Protein AF-A0A072P9X8-F1 (afdb_monomer)

Sequence (401 aa):
MFALAKPSIWTAGSTENLRQLSAQLHVLCGMDLESAWPSPDEMACPHILEEQGVNPNLFPLRFVHPYARSRVYDLRRYTDGNMWGPFMNDGSQQTDWEKVQAIMIVLAFNLRIYTERSLRPRPRGLQTSSVSPAGSSSSTTSQPSTSSSASTSSSSAASTPAPRASSSKHSAQLWDEPFQGIAKDSFVSQSLSDVGGLIPVTLAPALHPELDALDPYGVTGTWTRIVCFLDYNDLYTFNFETEDIPLTQERDPITTREAFRLIRLQLRVTAIEEPGEDDGKDFPVVHFQGTSKSTFMAWDPNANSRIRGTVRQTRGGAIRWTTFSIFHGEERWRSEGVQIGGLRSGRGVLGNWFDKDYDIHGPAGPTAFWKISDDIVEEKPQTFTAAHWNHDLVHIIISSQ

Mean predicted aligned error: 12.53 Å

pLDDT: mean 76.55, std 25.53, range [23.0, 98.88]

Nearest PDB structures (foldseek):
  3f08-assembly1_A  TM=2.784E-01  e=7.439E+00  [Bacillus thuringiensis] serovar konkukian

Structure (mmCIF, N/CA/C/O backbone):
data_AF-A0A072P9X8-F1
#
_entry.id   AF-A0A072P9X8-F1
#
loop_
_atom_site.group_PDB
_atom_site.id
_atom_site.type_symbol
_atom_site.label_atom_id
_atom_site.label_alt_id
_atom_site.label_comp_id
_atom_site.label_asym_id
_atom_site.label_entity_id
_atom_site.label_seq_id
_atom_site.pdbx_PDB_ins_code
_atom_site.Cartn_x
_atom_site.Cartn_y
_atom_site.Cartn_z
_atom_site.occupancy
_atom_site.B_iso_or_equiv
_atom_site.auth_seq_id
_atom_site.auth_comp_id
_atom_site.auth_asym_id
_atom_site.auth_atom_id
_atom_site.pdbx_PDB_model_num
ATOM 1 N N . MET A 1 1 ? 14.751 -1.978 -10.563 1.00 86.00 1 MET A N 1
ATOM 2 C CA . MET A 1 1 ? 14.347 -0.639 -11.070 1.00 86.00 1 MET A CA 1
ATOM 3 C C . MET A 1 1 ? 15.511 0.343 -11.170 1.00 86.00 1 MET A C 1
ATOM 5 O O . MET A 1 1 ? 15.745 0.839 -12.259 1.00 86.00 1 MET A O 1
ATOM 9 N N . PHE A 1 2 ? 16.279 0.597 -10.103 1.00 86.44 2 PHE A N 1
ATOM 10 C CA . PHE A 1 2 ? 17.424 1.528 -10.141 1.00 86.44 2 PHE A CA 1
ATOM 11 C C . PHE A 1 2 ? 18.421 1.199 -11.263 1.00 86.44 2 PHE A C 1
ATOM 13 O O . PHE A 1 2 ? 18.673 2.028 -12.131 1.00 86.44 2 PHE A O 1
ATOM 20 N N . ALA A 1 3 ? 18.889 -0.047 -11.338 1.00 87.50 3 ALA A N 1
ATOM 21 C CA . ALA A 1 3 ? 19.789 -0.472 -12.411 1.00 87.50 3 ALA A CA 1
ATOM 22 C C . ALA A 1 3 ? 19.198 -0.342 -13.830 1.00 87.50 3 ALA A C 1
ATOM 24 O O . ALA A 1 3 ? 19.957 -0.219 -14.781 1.00 87.50 3 ALA A O 1
ATOM 25 N N . LEU A 1 4 ? 17.867 -0.332 -13.989 1.00 87.19 4 LEU A N 1
ATOM 26 C CA . LEU A 1 4 ? 17.231 -0.061 -15.287 1.00 87.19 4 LEU A CA 1
ATOM 27 C C . LEU A 1 4 ? 17.289 1.434 -15.621 1.00 87.19 4 LEU A C 1
ATOM 29 O O . LEU A 1 4 ? 17.565 1.805 -16.754 1.00 87.19 4 LEU A O 1
ATOM 33 N N . ALA A 1 5 ? 17.089 2.292 -14.618 1.00 86.31 5 ALA A N 1
ATOM 34 C CA . ALA A 1 5 ? 17.110 3.738 -14.787 1.00 86.31 5 ALA A CA 1
ATOM 35 C C . ALA A 1 5 ? 18.507 4.291 -15.113 1.00 86.31 5 ALA A C 1
ATOM 37 O O . ALA A 1 5 ? 18.634 5.181 -15.957 1.00 86.31 5 ALA A O 1
ATOM 38 N N . LYS A 1 6 ? 19.555 3.790 -14.442 1.00 87.00 6 LYS A N 1
ATOM 39 C CA . LYS A 1 6 ? 20.957 4.202 -14.650 1.00 87.00 6 LYS A CA 1
ATOM 40 C C . LYS A 1 6 ? 21.926 3.019 -14.449 1.00 87.00 6 LYS A C 1
ATOM 42 O O . LYS A 1 6 ? 22.590 2.954 -13.413 1.00 87.00 6 LYS A O 1
ATOM 47 N N . PRO A 1 7 ? 22.067 2.105 -15.427 1.00 86.88 7 PRO A N 1
ATOM 48 C CA . PRO A 1 7 ? 22.882 0.888 -15.287 1.00 86.88 7 PRO A CA 1
ATOM 49 C C . PRO A 1 7 ? 24.381 1.145 -15.087 1.00 86.88 7 PRO A C 1
ATOM 51 O O . PRO A 1 7 ? 25.078 0.319 -14.507 1.00 86.88 7 PRO A O 1
ATOM 54 N N . SER A 1 8 ? 24.894 2.291 -15.545 1.00 86.81 8 SER A N 1
ATOM 55 C CA . SER A 1 8 ? 26.294 2.688 -15.339 1.00 86.81 8 SER A CA 1
ATOM 56 C C . SER A 1 8 ? 26.585 3.224 -13.933 1.00 86.81 8 SER A C 1
ATOM 58 O O . SER A 1 8 ? 27.747 3.444 -13.602 1.00 86.81 8 SER A O 1
ATOM 60 N N . ILE A 1 9 ? 25.551 3.464 -13.121 1.00 85.88 9 ILE A N 1
ATOM 61 C CA . ILE A 1 9 ? 25.652 4.140 -11.818 1.00 85.88 9 ILE A CA 1
ATOM 62 C C . ILE A 1 9 ? 25.154 3.229 -10.701 1.00 85.88 9 ILE A C 1
ATOM 64 O O . ILE A 1 9 ? 25.792 3.129 -9.656 1.00 85.88 9 ILE A O 1
ATOM 68 N N . TRP A 1 10 ? 24.034 2.542 -10.926 1.00 88.50 10 TRP A N 1
ATOM 69 C CA . TRP A 1 10 ? 23.425 1.649 -9.951 1.00 88.50 10 TRP A CA 1
ATOM 70 C C . TRP A 1 10 ? 23.417 0.219 -10.463 1.00 88.50 10 TRP A C 1
ATOM 72 O O . TRP A 1 10 ? 23.010 -0.059 -11.590 1.00 88.50 10 TRP A O 1
ATOM 82 N N . THR A 1 11 ? 23.823 -0.703 -9.601 1.00 90.06 11 THR A N 1
ATOM 83 C CA . THR A 1 11 ? 23.838 -2.133 -9.889 1.00 90.06 11 THR A CA 1
ATOM 84 C C . THR A 1 11 ? 22.637 -2.820 -9.249 1.00 90.06 11 THR A C 1
ATOM 86 O O . THR A 1 11 ? 22.105 -2.383 -8.228 1.00 90.06 11 THR A O 1
ATOM 89 N N . ALA A 1 12 ? 22.169 -3.900 -9.874 1.00 90.25 12 ALA A N 1
ATOM 90 C CA . ALA A 1 12 ? 21.158 -4.768 -9.285 1.00 90.25 12 ALA A CA 1
ATOM 91 C C . ALA A 1 12 ? 21.831 -5.892 -8.488 1.00 90.25 12 ALA A C 1
ATOM 93 O O . ALA A 1 12 ? 22.915 -6.355 -8.848 1.00 90.25 12 ALA A O 1
ATOM 94 N N . GLY A 1 13 ? 21.156 -6.372 -7.441 1.00 90.38 13 GLY A N 1
ATOM 95 C CA . GLY A 1 13 ? 21.538 -7.617 -6.780 1.00 90.38 13 GLY A CA 1
ATOM 96 C C . GLY A 1 13 ? 21.560 -8.778 -7.780 1.00 90.38 13 GLY A C 1
ATOM 97 O O . GLY A 1 13 ? 20.650 -8.916 -8.602 1.00 90.38 13 GLY A O 1
ATOM 98 N N . SER A 1 14 ? 22.596 -9.613 -7.707 1.00 93.25 14 SER A N 1
ATOM 99 C CA . SER A 1 14 ? 22.811 -10.726 -8.645 1.00 93.25 14 SER A CA 1
ATOM 100 C C . SER A 1 14 ? 21.772 -11.843 -8.518 1.00 93.25 14 SER A C 1
ATOM 102 O O . SER A 1 14 ? 21.546 -12.583 -9.471 1.00 93.25 14 SER A O 1
ATOM 104 N N . THR A 1 15 ? 21.116 -11.955 -7.362 1.00 95.75 15 THR A N 1
ATOM 105 C CA . THR A 1 15 ? 20.055 -12.930 -7.085 1.00 95.75 15 THR A CA 1
ATOM 106 C C . THR A 1 15 ? 18.765 -12.225 -6.688 1.00 95.75 15 THR A C 1
ATOM 108 O O . THR A 1 15 ? 18.783 -11.080 -6.234 1.00 95.75 15 THR A O 1
ATOM 111 N N . GLU A 1 16 ? 17.635 -12.916 -6.827 1.00 93.69 16 GLU A N 1
ATOM 112 C CA . GLU A 1 16 ? 16.332 -12.402 -6.394 1.00 93.69 16 GLU A CA 1
ATOM 113 C C . GLU A 1 16 ? 16.309 -12.060 -4.905 1.00 93.69 16 GLU A C 1
ATOM 115 O O . GLU A 1 16 ? 15.916 -10.956 -4.547 1.00 93.69 16 GLU A O 1
ATOM 120 N N . ASN A 1 17 ? 16.852 -12.933 -4.054 1.00 95.81 17 ASN A N 1
ATOM 121 C CA . ASN A 1 17 ? 16.935 -12.687 -2.613 1.00 95.81 17 ASN A CA 1
ATOM 122 C C . ASN A 1 17 ? 17.688 -11.390 -2.283 1.00 95.81 17 ASN A C 1
ATOM 124 O O . ASN A 1 17 ? 17.258 -10.629 -1.420 1.00 95.81 17 ASN A O 1
ATOM 128 N N . LEU A 1 18 ? 18.790 -11.100 -2.988 1.00 96.50 18 LEU A N 1
ATOM 129 C CA . LEU A 1 18 ? 19.528 -9.849 -2.797 1.00 96.50 18 LEU A CA 1
ATOM 130 C C . LEU A 1 18 ? 18.735 -8.631 -3.285 1.00 96.50 18 LEU A C 1
ATOM 132 O O . LEU A 1 18 ? 18.799 -7.576 -2.654 1.00 96.50 18 LEU A O 1
ATOM 136 N N . ARG A 1 19 ? 17.978 -8.761 -4.384 1.00 95.50 19 ARG A N 1
ATOM 137 C CA . ARG A 1 19 ? 17.097 -7.685 -4.867 1.00 95.50 19 ARG A CA 1
ATOM 138 C C . ARG A 1 19 ? 15.960 -7.407 -3.887 1.00 95.50 19 ARG A C 1
ATOM 140 O O . ARG A 1 19 ? 15.752 -6.248 -3.543 1.00 95.50 19 ARG A O 1
ATOM 147 N N . GLN A 1 20 ? 15.299 -8.449 -3.386 1.00 97.00 20 GLN A N 1
ATOM 148 C CA . GLN A 1 20 ? 14.234 -8.350 -2.387 1.00 97.00 20 GLN A CA 1
ATOM 149 C C . GLN A 1 20 ? 14.748 -7.719 -1.083 1.00 97.00 20 GLN A C 1
ATOM 151 O O . GLN A 1 20 ? 14.149 -6.767 -0.589 1.00 97.00 20 GLN A O 1
ATOM 156 N N . LEU A 1 21 ? 15.911 -8.150 -0.577 1.00 96.25 21 LEU A N 1
ATOM 157 C CA . LEU A 1 21 ? 16.525 -7.561 0.620 1.00 96.25 21 LEU A CA 1
ATOM 158 C C . LEU A 1 21 ? 16.915 -6.088 0.411 1.00 96.25 21 LEU A C 1
ATOM 160 O O . LEU A 1 21 ? 16.674 -5.249 1.277 1.00 96.25 21 LEU A O 1
ATOM 164 N N . SER A 1 22 ? 17.489 -5.748 -0.746 1.00 94.31 22 SER A N 1
ATOM 165 C CA . SER A 1 22 ? 17.811 -4.356 -1.085 1.00 94.31 22 SER A CA 1
ATOM 166 C C . SER A 1 22 ? 16.552 -3.487 -1.160 1.00 94.31 22 SER A C 1
ATOM 168 O O . SER A 1 22 ? 16.525 -2.388 -0.605 1.00 94.31 22 SER A O 1
ATOM 170 N N . ALA A 1 23 ? 15.491 -3.977 -1.802 1.00 95.12 23 ALA A N 1
ATOM 171 C CA . ALA A 1 23 ? 14.217 -3.274 -1.886 1.00 95.12 23 ALA A CA 1
ATOM 172 C C . ALA A 1 23 ? 13.575 -3.094 -0.501 1.00 95.12 23 ALA A C 1
ATOM 174 O O . ALA A 1 23 ? 13.104 -2.001 -0.186 1.00 95.12 23 ALA A O 1
ATOM 175 N N . GLN A 1 24 ? 13.641 -4.115 0.358 1.00 95.25 24 GLN A N 1
ATOM 176 C CA . GLN A 1 24 ? 13.180 -4.045 1.743 1.00 95.25 24 GLN A CA 1
ATOM 177 C C . GLN A 1 24 ? 13.912 -2.947 2.520 1.00 95.25 24 GLN A C 1
ATOM 179 O O . GLN A 1 24 ? 13.270 -2.125 3.170 1.00 95.25 24 GLN A O 1
ATOM 184 N N . LEU A 1 25 ? 15.244 -2.888 2.420 1.00 92.25 25 LEU A N 1
ATOM 185 C CA . LEU A 1 25 ? 16.040 -1.845 3.071 1.00 92.25 25 LEU A CA 1
ATOM 186 C C . LEU A 1 25 ? 15.654 -0.444 2.589 1.00 92.25 25 LEU A C 1
ATOM 188 O O . LEU A 1 25 ? 15.537 0.455 3.415 1.00 92.25 25 LEU A O 1
ATOM 192 N N . HIS A 1 26 ? 15.388 -0.256 1.293 1.00 89.06 26 HIS A N 1
ATOM 193 C CA . HIS A 1 26 ? 14.908 1.030 0.780 1.00 89.06 26 HIS A CA 1
ATOM 194 C C . HIS A 1 26 ? 13.531 1.407 1.341 1.00 89.06 26 HIS A C 1
ATOM 196 O O . HIS A 1 26 ? 13.338 2.543 1.762 1.00 89.06 26 HIS A O 1
ATOM 202 N N . VAL A 1 27 ? 12.589 0.461 1.404 1.00 92.44 27 VAL A N 1
ATOM 203 C CA . VAL A 1 27 ? 11.247 0.708 1.964 1.00 92.44 27 VAL A CA 1
ATOM 204 C C . VAL A 1 27 ? 11.319 1.064 3.453 1.00 92.44 27 VAL A C 1
ATOM 206 O O . VAL A 1 27 ? 10.632 1.981 3.917 1.00 92.44 27 VAL A O 1
ATOM 209 N N . LEU A 1 28 ? 12.161 0.358 4.213 1.00 91.38 28 LEU A N 1
ATOM 210 C CA . LEU A 1 28 ? 12.348 0.599 5.644 1.00 91.38 28 LEU A CA 1
ATOM 211 C C . LEU A 1 28 ? 13.113 1.898 5.916 1.00 91.38 28 LEU A C 1
ATOM 213 O O . LEU A 1 28 ? 12.719 2.643 6.807 1.00 91.38 28 LEU A O 1
ATOM 217 N N . CYS A 1 29 ? 14.152 2.203 5.138 1.00 87.12 29 CYS A N 1
ATOM 218 C CA . CYS A 1 29 ? 14.859 3.478 5.228 1.00 87.12 29 CYS A CA 1
ATOM 219 C C . CYS A 1 29 ? 13.893 4.629 4.924 1.00 87.12 29 CYS A C 1
ATOM 221 O O . CYS A 1 29 ? 13.673 5.495 5.754 1.00 87.12 29 CYS A O 1
ATOM 223 N N . GLY A 1 30 ? 13.172 4.578 3.810 1.00 77.88 30 GLY A N 1
ATOM 224 C CA . GLY A 1 30 ? 12.276 5.650 3.388 1.00 77.88 30 GLY A CA 1
ATOM 225 C C . GLY A 1 30 ? 12.811 6.449 2.224 1.00 77.88 30 GLY A C 1
ATOM 226 O O . GLY A 1 30 ? 13.625 5.957 1.449 1.00 77.88 30 GLY A O 1
ATOM 227 N N . MET A 1 31 ? 12.292 7.664 2.072 1.00 67.88 31 MET A N 1
ATOM 228 C CA . MET A 1 31 ? 12.608 8.547 0.955 1.00 67.88 31 MET A CA 1
ATOM 229 C C . MET A 1 31 ? 13.759 9.517 1.226 1.00 67.88 31 MET A C 1
ATOM 231 O O . MET A 1 31 ? 13.888 10.502 0.500 1.00 67.88 31 MET A O 1
ATOM 235 N N . ASP A 1 32 ? 14.640 9.243 2.188 1.00 59.00 32 ASP A N 1
ATOM 236 C CA . ASP A 1 32 ? 15.873 10.029 2.379 1.00 59.00 32 ASP A CA 1
ATOM 237 C C . ASP A 1 32 ? 16.923 9.729 1.289 1.00 59.00 32 ASP A C 1
ATOM 239 O O . ASP A 1 32 ? 18.096 9.459 1.533 1.00 59.00 32 ASP A O 1
ATOM 243 N N . LEU A 1 33 ? 16.466 9.674 0.041 1.00 54.34 33 LEU A N 1
ATOM 244 C CA . LEU A 1 33 ? 17.296 9.571 -1.144 1.00 54.34 33 LEU A CA 1
ATOM 245 C C . LEU A 1 33 ? 17.412 10.924 -1.858 1.00 54.34 33 LEU A C 1
ATOM 247 O O . LEU A 1 33 ? 18.148 11.015 -2.834 1.00 54.34 33 LEU A O 1
ATOM 251 N N . GLU A 1 34 ? 16.711 11.970 -1.402 1.00 57.84 34 GLU A N 1
ATOM 252 C CA . GLU A 1 34 ? 16.720 13.288 -2.042 1.00 57.84 34 GLU A CA 1
ATOM 253 C C . GLU A 1 34 ? 16.789 14.429 -1.024 1.00 57.84 34 GLU A C 1
ATOM 255 O O . GLU A 1 34 ? 15.959 14.538 -0.123 1.00 57.84 34 GLU A O 1
ATOM 260 N N . SER A 1 35 ? 17.703 15.375 -1.254 1.00 51.84 35 SER A N 1
ATOM 261 C CA . SER A 1 35 ? 17.588 16.713 -0.659 1.00 51.84 35 SER A CA 1
ATOM 262 C C . SER A 1 35 ? 16.343 17.446 -1.200 1.00 51.84 35 SER A C 1
ATOM 264 O O . SER A 1 35 ? 15.670 16.977 -2.121 1.00 51.84 35 SER A O 1
ATOM 266 N N . ALA A 1 36 ? 15.969 18.582 -0.601 1.00 52.47 36 ALA A N 1
ATOM 267 C CA . ALA A 1 36 ? 14.765 19.338 -0.958 1.00 52.47 36 ALA A CA 1
ATOM 268 C C . ALA A 1 36 ? 14.753 19.780 -2.443 1.00 52.47 36 ALA A C 1
ATOM 270 O O . ALA A 1 36 ? 15.288 20.820 -2.806 1.00 52.47 36 ALA A O 1
ATOM 271 N N . TRP A 1 37 ? 14.129 18.968 -3.289 1.00 51.78 37 TRP A N 1
ATOM 272 C CA . TRP A 1 37 ? 13.770 19.201 -4.677 1.00 51.78 37 TRP A CA 1
ATOM 273 C C . TRP A 1 37 ? 12.260 19.482 -4.833 1.00 51.78 37 TRP A C 1
ATOM 275 O O . TRP A 1 37 ? 11.517 18.881 -4.059 1.00 51.78 37 TRP A O 1
ATOM 285 N N . PRO A 1 38 ? 11.817 20.308 -5.810 1.00 52.28 38 PRO A N 1
ATOM 286 C CA . PRO A 1 38 ? 12.603 21.317 -6.500 1.00 52.28 38 PRO A CA 1
ATOM 287 C C . PRO A 1 38 ? 13.103 22.358 -5.517 1.00 52.28 38 PRO A C 1
ATOM 289 O O . PRO A 1 38 ? 12.402 22.739 -4.575 1.00 52.28 38 PRO A O 1
ATOM 292 N N . SER A 1 39 ? 14.312 22.863 -5.769 1.00 50.38 39 SER A N 1
ATOM 293 C CA . SER A 1 39 ? 14.643 24.170 -5.223 1.00 50.38 39 SER A CA 1
ATOM 294 C C . SER A 1 39 ? 13.564 25.149 -5.717 1.00 50.38 39 SER A C 1
ATOM 296 O O . SER A 1 39 ? 13.059 24.988 -6.836 1.00 50.38 39 SER A O 1
ATOM 298 N N . PRO A 1 40 ? 13.173 26.159 -4.926 1.00 50.03 40 PRO A N 1
ATOM 299 C CA . PRO A 1 40 ? 12.213 27.171 -5.365 1.00 50.03 40 PRO A CA 1
ATOM 300 C C . PRO A 1 40 ? 12.559 27.832 -6.710 1.00 50.03 40 PRO A C 1
ATOM 302 O O . PRO A 1 40 ? 11.688 28.450 -7.309 1.00 50.03 40 PRO A O 1
ATOM 305 N N . ASP A 1 41 ? 13.792 27.679 -7.197 1.00 49.22 41 ASP A N 1
ATOM 306 C CA . ASP A 1 41 ? 14.286 28.248 -8.446 1.00 49.22 41 ASP A CA 1
ATOM 307 C C . ASP A 1 41 ? 14.109 27.311 -9.669 1.00 49.22 41 ASP A C 1
ATOM 309 O O . ASP A 1 41 ? 14.108 27.779 -10.805 1.00 49.22 41 ASP A O 1
ATOM 313 N N . GLU A 1 42 ? 13.867 26.005 -9.482 1.00 51.22 42 GLU A N 1
ATOM 314 C CA . GLU A 1 42 ? 13.724 24.995 -10.557 1.00 51.22 42 GLU A CA 1
ATOM 315 C C . GLU A 1 42 ? 12.258 24.758 -11.001 1.00 51.22 42 GLU A C 1
ATOM 317 O O . GLU A 1 42 ? 11.852 23.653 -11.362 1.00 51.22 42 GLU A O 1
ATOM 322 N N . MET A 1 43 ? 11.418 25.798 -10.977 1.00 49.00 43 MET A N 1
ATOM 323 C CA . MET A 1 43 ? 9.949 25.711 -11.119 1.00 49.00 43 MET A CA 1
ATOM 324 C C . MET A 1 43 ? 9.392 25.472 -12.541 1.00 49.00 43 MET A C 1
ATOM 326 O O . MET A 1 43 ? 8.291 25.931 -12.863 1.00 49.00 43 MET A O 1
ATOM 330 N N . ALA A 1 44 ? 10.070 24.695 -13.381 1.00 45.41 44 ALA A N 1
ATOM 331 C CA . ALA A 1 44 ? 9.439 24.076 -14.547 1.00 45.41 44 ALA A CA 1
ATOM 332 C C . ALA A 1 44 ? 9.132 22.611 -14.206 1.00 45.41 44 ALA A C 1
ATOM 334 O O . ALA A 1 44 ? 10.018 21.874 -13.788 1.00 45.41 44 ALA A O 1
ATOM 335 N N . CYS A 1 45 ? 7.873 22.177 -14.347 1.00 40.12 45 CYS A N 1
ATOM 336 C CA . CYS A 1 45 ? 7.519 20.756 -14.239 1.00 40.12 45 CYS A CA 1
ATOM 337 C C . CYS A 1 45 ? 8.489 19.930 -15.101 1.00 40.12 45 CYS A C 1
ATOM 339 O O . CYS A 1 45 ? 8.505 20.162 -16.312 1.00 40.12 45 CYS A O 1
ATOM 341 N N . PRO A 1 46 ? 9.257 18.968 -14.553 1.00 44.03 46 PRO A N 1
ATOM 342 C CA . PRO A 1 46 ? 10.146 18.161 -15.367 1.00 44.03 46 PRO A CA 1
ATOM 343 C C . PRO A 1 46 ? 9.309 17.067 -16.027 1.00 44.03 46 PRO A C 1
ATOM 345 O O . PRO A 1 46 ? 9.306 15.904 -15.635 1.00 44.03 46 PRO A O 1
ATOM 348 N N . HIS A 1 47 ? 8.537 17.441 -17.038 1.00 41.47 47 HIS A N 1
ATOM 349 C CA . HIS A 1 47 ? 8.367 16.535 -18.158 1.00 41.47 47 HIS A CA 1
ATOM 350 C C . HIS A 1 47 ? 9.597 16.748 -19.026 1.00 41.47 47 HIS A C 1
ATOM 352 O O . HIS A 1 47 ? 9.634 17.664 -19.833 1.00 41.47 47 HIS A O 1
ATOM 358 N N . ILE A 1 48 ? 10.619 15.933 -18.746 1.00 48.75 48 ILE A N 1
ATOM 359 C CA . ILE A 1 48 ? 11.685 15.567 -19.679 1.00 48.75 48 ILE A CA 1
ATOM 360 C C . ILE A 1 48 ? 12.283 16.788 -20.395 1.00 48.75 48 ILE A C 1
ATOM 362 O O . ILE A 1 48 ? 12.008 17.041 -21.563 1.00 48.75 48 ILE A O 1
ATOM 366 N N . LEU A 1 49 ? 13.133 17.541 -19.704 1.00 40.41 49 LEU A N 1
ATOM 367 C CA . LEU A 1 49 ? 14.179 18.285 -20.399 1.00 40.41 49 LEU A CA 1
ATOM 368 C C . LEU A 1 49 ? 15.478 17.545 -20.124 1.00 40.41 49 LEU A C 1
ATOM 370 O O . LEU A 1 49 ? 15.761 17.217 -18.976 1.00 40.41 49 LEU A O 1
ATOM 374 N N . GLU A 1 50 ? 16.196 17.205 -21.191 1.00 47.69 50 GLU A N 1
ATOM 375 C CA . GLU A 1 50 ? 17.478 16.505 -21.176 1.00 47.69 50 GLU A CA 1
ATOM 376 C C . GLU A 1 50 ? 18.402 17.108 -20.108 1.00 47.69 50 GLU A C 1
ATOM 378 O O . GLU A 1 50 ? 18.951 18.198 -20.268 1.00 47.69 50 GLU A O 1
ATOM 383 N N . GLU A 1 51 ? 18.525 16.413 -18.976 1.00 51.94 51 GLU A N 1
ATOM 384 C CA . GLU A 1 51 ? 19.227 16.907 -17.793 1.00 51.94 51 GLU A CA 1
ATOM 385 C C . GLU A 1 51 ? 20.746 16.797 -17.979 1.00 51.94 51 GLU A C 1
ATOM 387 O O . GLU A 1 51 ? 21.417 15.950 -17.383 1.00 51.94 51 GLU A O 1
ATOM 392 N N . GLN A 1 52 ? 21.327 17.666 -18.805 1.00 50.56 52 GLN A N 1
ATOM 393 C CA . GLN A 1 52 ? 22.756 17.936 -18.704 1.00 50.56 52 GLN A CA 1
ATOM 394 C C . GLN A 1 52 ? 23.022 18.616 -17.352 1.00 50.56 52 GLN A C 1
ATOM 396 O O . GLN A 1 52 ? 22.700 19.784 -17.163 1.00 50.56 52 GLN A O 1
ATOM 401 N N . GLY A 1 53 ? 23.594 17.872 -16.397 1.00 57.84 53 GLY A N 1
ATOM 402 C CA . GLY A 1 53 ? 24.121 18.420 -15.138 1.00 57.84 53 GLY A CA 1
ATOM 403 C C . GLY A 1 53 ? 23.436 17.975 -13.840 1.00 57.84 53 GLY A C 1
ATOM 404 O O . GLY A 1 53 ? 23.944 18.303 -12.770 1.00 57.84 53 GLY A O 1
ATOM 405 N N . VAL A 1 54 ? 22.346 17.201 -13.884 1.00 65.81 54 VAL A N 1
ATOM 406 C CA . VAL A 1 54 ? 21.710 16.675 -12.659 1.00 65.81 54 VAL A CA 1
ATOM 407 C C . VAL A 1 54 ? 22.426 15.404 -12.210 1.00 65.81 54 VAL A C 1
ATOM 409 O O . VAL A 1 54 ? 22.502 14.425 -12.951 1.00 65.81 54 VAL A O 1
ATOM 412 N N . ASN A 1 55 ? 22.963 15.406 -10.985 1.00 68.81 55 ASN A N 1
ATOM 413 C CA . ASN A 1 55 ? 23.607 14.225 -10.416 1.00 68.81 55 ASN A CA 1
ATOM 414 C C . ASN A 1 55 ? 22.531 13.205 -9.994 1.00 68.81 55 ASN A C 1
ATOM 416 O O . ASN A 1 55 ? 21.792 13.469 -9.042 1.00 68.81 55 ASN A O 1
ATOM 420 N N . PRO A 1 56 ? 22.450 12.028 -10.636 1.00 68.69 56 PRO A N 1
ATOM 421 C CA . PRO A 1 56 ? 21.425 11.037 -10.328 1.00 68.69 56 PRO A CA 1
ATOM 422 C C . PRO A 1 56 ? 21.524 10.496 -8.903 1.00 68.69 56 PRO A C 1
ATOM 424 O O . PRO A 1 56 ? 20.503 10.119 -8.346 1.00 68.69 56 PRO A O 1
ATOM 427 N N . ASN A 1 57 ? 22.704 10.526 -8.274 1.00 70.62 57 ASN A N 1
ATOM 428 C CA . ASN A 1 57 ? 22.853 10.137 -6.869 1.00 70.62 57 ASN A CA 1
ATOM 429 C C . ASN A 1 57 ? 22.238 11.148 -5.887 1.00 70.62 57 ASN A C 1
ATOM 431 O O . ASN A 1 57 ? 22.033 10.796 -4.733 1.00 70.62 57 ASN A O 1
ATOM 435 N N . LEU A 1 58 ? 21.964 12.386 -6.321 1.00 65.81 58 LEU A N 1
ATOM 436 C CA . LEU A 1 58 ? 21.303 13.408 -5.498 1.00 65.81 58 LEU A CA 1
ATOM 437 C C . LEU A 1 58 ? 19.779 13.430 -5.686 1.00 65.81 58 LEU A C 1
ATOM 439 O O . LEU A 1 58 ? 19.075 13.886 -4.788 1.00 65.81 58 LEU A O 1
ATOM 443 N N . PHE A 1 59 ? 19.288 12.963 -6.842 1.00 70.62 59 PHE A N 1
ATOM 444 C CA . PHE A 1 59 ? 17.862 12.964 -7.198 1.00 70.62 59 PHE A CA 1
ATOM 445 C C . PHE A 1 59 ? 17.412 11.652 -7.863 1.00 70.62 59 PHE A C 1
ATOM 447 O O . PHE A 1 59 ? 16.926 11.654 -9.001 1.00 70.62 59 PHE A O 1
ATOM 454 N N . PRO A 1 60 ? 17.614 10.495 -7.212 1.00 76.38 60 PRO A N 1
ATOM 455 C CA . PRO A 1 60 ? 17.333 9.206 -7.816 1.00 76.38 60 PRO A CA 1
ATOM 456 C C . PRO A 1 60 ? 15.857 8.991 -8.156 1.00 76.38 60 PRO A C 1
ATOM 458 O O . PRO A 1 60 ? 15.578 8.306 -9.143 1.00 76.38 60 PRO A O 1
ATOM 461 N N . LEU A 1 61 ? 14.900 9.571 -7.415 1.00 79.69 61 LEU A N 1
ATOM 462 C CA . LEU A 1 61 ? 13.479 9.310 -7.672 1.00 79.69 61 LEU A CA 1
ATOM 463 C C . LEU A 1 61 ? 13.059 9.839 -9.039 1.00 79.69 61 LEU A C 1
ATOM 465 O O . LEU A 1 61 ? 12.283 9.174 -9.714 1.00 79.69 61 LEU A O 1
ATOM 469 N N . ARG A 1 62 ? 13.623 10.957 -9.511 1.00 78.56 62 ARG A N 1
ATOM 470 C CA . ARG A 1 62 ? 13.342 11.488 -10.859 1.00 78.56 62 ARG A CA 1
ATOM 471 C C . ARG A 1 62 ? 13.617 10.476 -11.970 1.00 78.56 62 ARG A C 1
ATOM 473 O O . ARG A 1 62 ? 12.834 10.354 -12.908 1.00 78.56 62 ARG A O 1
ATOM 480 N N . PHE A 1 63 ? 14.716 9.735 -11.848 1.00 83.31 63 PHE A N 1
ATOM 481 C CA . PHE A 1 63 ? 15.124 8.745 -12.843 1.00 83.31 63 PHE A CA 1
ATOM 482 C C . PHE A 1 63 ? 14.401 7.413 -12.659 1.00 83.31 63 PHE A C 1
ATOM 484 O O . PHE A 1 63 ? 14.106 6.731 -13.637 1.00 83.31 63 PHE A O 1
ATOM 491 N N . VAL A 1 64 ? 14.125 7.028 -11.412 1.00 89.00 64 VAL A N 1
ATOM 492 C CA . VAL A 1 64 ? 13.544 5.719 -11.089 1.00 89.00 64 VAL A CA 1
ATOM 493 C C . VAL A 1 64 ? 12.020 5.724 -11.193 1.00 89.00 64 VAL A C 1
ATOM 495 O O . VAL A 1 64 ? 11.438 4.693 -11.519 1.00 89.00 64 VAL A O 1
ATOM 498 N N . HIS A 1 65 ? 11.364 6.865 -10.976 1.00 90.81 65 HIS A N 1
ATOM 499 C CA . HIS A 1 65 ? 9.907 6.987 -10.957 1.00 90.81 65 HIS A CA 1
ATOM 500 C C . HIS A 1 65 ? 9.218 6.440 -12.224 1.00 90.81 65 HIS A C 1
ATOM 502 O O . HIS A 1 65 ? 8.317 5.617 -12.065 1.00 90.81 65 HIS A O 1
ATOM 508 N N . PRO A 1 66 ? 9.648 6.757 -13.465 1.00 92.75 66 PRO A N 1
ATOM 509 C CA . PRO A 1 66 ? 9.041 6.178 -14.670 1.00 92.75 66 PRO A CA 1
ATOM 510 C C . PRO A 1 66 ? 9.098 4.640 -14.736 1.00 92.75 66 PRO A C 1
ATOM 512 O O . PRO A 1 66 ? 8.163 4.003 -15.221 1.00 92.75 66 PRO A O 1
ATOM 515 N N . TYR A 1 67 ? 10.165 4.033 -14.203 1.00 94.44 67 TYR A N 1
ATOM 516 C CA . TYR A 1 67 ? 10.324 2.574 -14.117 1.00 94.44 67 TYR A CA 1
ATOM 517 C C . TYR A 1 67 ? 9.530 1.967 -12.954 1.00 94.44 67 TYR A C 1
ATOM 519 O O . TYR A 1 67 ? 9.013 0.857 -13.052 1.00 94.44 67 TYR A O 1
ATOM 527 N N . ALA A 1 68 ? 9.412 2.686 -11.836 1.00 95.12 68 ALA A N 1
ATOM 528 C CA . ALA A 1 68 ? 8.537 2.279 -10.742 1.00 95.12 68 ALA A CA 1
ATOM 529 C C . ALA A 1 68 ? 7.076 2.258 -11.195 1.00 95.12 68 ALA A C 1
ATOM 531 O O . ALA A 1 68 ? 6.362 1.291 -10.937 1.00 95.12 68 ALA A O 1
ATOM 532 N N . ARG A 1 69 ? 6.661 3.272 -11.958 1.00 95.31 69 ARG A N 1
ATOM 533 C CA . ARG A 1 69 ? 5.340 3.328 -12.580 1.00 95.31 69 ARG A CA 1
ATOM 534 C C . ARG A 1 69 ? 5.091 2.168 -13.529 1.00 95.31 69 ARG A C 1
ATOM 536 O O . ARG A 1 69 ? 4.052 1.529 -13.392 1.00 95.31 69 ARG A O 1
ATOM 543 N N . SER A 1 70 ? 6.027 1.864 -14.434 1.00 95.31 70 SER A N 1
ATOM 544 C CA . SER A 1 70 ? 5.846 0.739 -15.360 1.00 95.31 70 SER A CA 1
ATOM 545 C C . SER A 1 70 ? 5.637 -0.578 -14.614 1.00 95.31 70 SER A C 1
ATOM 547 O O . SER A 1 70 ? 4.745 -1.337 -14.969 1.00 95.31 70 SER A O 1
ATOM 549 N N . ARG A 1 71 ? 6.348 -0.808 -13.501 1.00 95.94 71 ARG A N 1
ATOM 550 C CA . ARG A 1 71 ? 6.130 -1.983 -12.637 1.00 95.94 71 ARG A CA 1
ATOM 551 C C . ARG A 1 71 ? 4.807 -1.942 -11.861 1.00 95.94 71 ARG A C 1
ATOM 553 O O . ARG A 1 71 ? 4.213 -2.989 -11.586 1.00 95.94 71 ARG A O 1
ATOM 560 N N . VAL A 1 72 ? 4.364 -0.765 -11.418 1.00 97.56 72 VAL A N 1
ATOM 561 C CA . VAL A 1 72 ? 3.111 -0.626 -10.660 1.00 97.56 72 VAL A CA 1
ATOM 562 C C . VAL A 1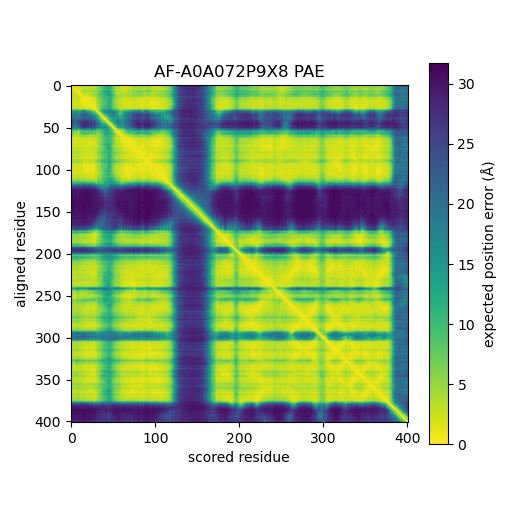 72 ? 1.906 -0.895 -11.556 1.00 97.56 72 VAL A C 1
ATOM 564 O O . VAL A 1 72 ? 1.096 -1.727 -11.165 1.00 97.56 72 VAL A O 1
ATOM 567 N N . TYR A 1 73 ? 1.840 -0.282 -12.741 1.00 97.50 73 TYR A N 1
ATOM 568 C CA . TYR A 1 73 ? 0.694 -0.353 -13.662 1.00 97.50 73 TYR A CA 1
ATOM 569 C C . TYR A 1 73 ? 0.738 -1.516 -14.667 1.00 97.50 73 TYR A C 1
ATOM 571 O O . TYR A 1 73 ? -0.136 -1.611 -15.526 1.00 97.50 73 TYR A O 1
ATOM 579 N N . ASP A 1 74 ? 1.734 -2.399 -14.579 1.00 96.31 74 ASP A N 1
ATOM 580 C CA . ASP A 1 74 ? 1.781 -3.638 -15.359 1.00 96.31 74 ASP A CA 1
ATOM 581 C C . ASP A 1 74 ? 0.763 -4.650 -14.812 1.00 96.31 74 ASP A C 1
ATOM 583 O O . ASP A 1 74 ? 1.002 -5.304 -13.789 1.00 96.31 74 ASP A O 1
ATOM 587 N N . LEU A 1 75 ? -0.375 -4.778 -15.501 1.00 96.50 75 LEU A N 1
ATOM 588 C CA . LEU A 1 75 ? -1.508 -5.619 -15.099 1.00 96.50 75 LEU A CA 1
ATOM 589 C C . LEU A 1 75 ? -1.177 -7.117 -15.135 1.00 96.50 75 LEU A C 1
ATOM 591 O O . LEU A 1 75 ? -1.803 -7.899 -14.427 1.00 96.50 75 LEU A O 1
ATOM 595 N N . ARG A 1 76 ? -0.092 -7.521 -15.815 1.00 95.06 76 ARG A N 1
ATOM 596 C CA . ARG A 1 76 ? 0.452 -8.894 -15.749 1.00 95.06 76 ARG A CA 1
ATOM 597 C C . ARG A 1 76 ? 0.888 -9.293 -14.330 1.00 95.06 76 ARG A C 1
ATOM 599 O O . ARG A 1 76 ? 1.107 -10.469 -14.054 1.00 95.06 76 ARG A O 1
ATOM 606 N N . ARG A 1 77 ? 1.052 -8.312 -13.432 1.00 95.38 77 ARG A N 1
ATOM 607 C CA . ARG A 1 77 ? 1.458 -8.483 -12.027 1.00 95.38 77 ARG A CA 1
ATOM 608 C C . ARG A 1 77 ? 0.282 -8.450 -11.050 1.00 95.38 77 ARG A C 1
ATOM 610 O O . ARG A 1 77 ? 0.519 -8.313 -9.853 1.00 95.38 77 ARG A O 1
ATOM 617 N N . TYR A 1 78 ? -0.951 -8.529 -11.530 1.00 97.25 78 TYR A N 1
ATOM 618 C CA . TYR A 1 78 ? -2.155 -8.594 -10.708 1.00 97.25 78 TYR A CA 1
ATOM 619 C C . TYR A 1 78 ? -2.761 -9.980 -10.899 1.00 97.25 78 TYR A C 1
ATOM 621 O O . TYR A 1 78 ? -3.377 -10.261 -11.921 1.00 97.25 78 TYR A O 1
ATOM 629 N N . THR A 1 79 ? -2.482 -10.886 -9.964 1.00 96.75 79 THR A N 1
ATOM 630 C CA . THR A 1 79 ? -2.804 -12.307 -10.110 1.00 96.75 79 THR A CA 1
ATOM 631 C C . THR A 1 79 ? -3.444 -12.848 -8.843 1.00 96.75 79 THR A C 1
ATOM 633 O O . THR A 1 79 ? -3.253 -12.332 -7.741 1.00 96.75 79 THR A O 1
ATOM 636 N N . ASP A 1 80 ? -4.156 -13.962 -8.968 1.00 96.62 80 ASP A N 1
ATOM 637 C CA . ASP A 1 80 ? -4.710 -14.639 -7.794 1.00 96.62 80 ASP A CA 1
ATOM 638 C C . ASP A 1 80 ? -3.605 -15.122 -6.844 1.00 96.62 80 ASP A C 1
ATOM 640 O O . ASP A 1 80 ? -3.741 -15.015 -5.625 1.00 96.62 80 ASP A O 1
ATOM 644 N N . GLY A 1 81 ? -2.471 -15.577 -7.391 1.00 96.12 81 GLY A N 1
ATOM 645 C CA . GLY A 1 81 ? -1.351 -16.091 -6.601 1.00 96.12 81 GLY A CA 1
ATOM 646 C C . GLY A 1 81 ? -0.644 -15.033 -5.748 1.00 96.12 81 GLY A C 1
ATOM 647 O O . GLY A 1 81 ? -0.195 -15.358 -4.651 1.00 96.12 81 GLY A O 1
ATOM 648 N N . ASN A 1 82 ? -0.604 -13.764 -6.179 1.00 96.94 82 ASN A N 1
ATOM 649 C CA . ASN A 1 82 ? -0.150 -12.652 -5.334 1.00 96.94 82 ASN A CA 1
ATOM 650 C C . ASN A 1 82 ? -1.292 -11.901 -4.645 1.00 96.94 82 ASN A C 1
ATOM 652 O O . ASN A 1 82 ? -1.078 -10.848 -4.036 1.00 96.94 82 ASN A O 1
ATOM 656 N N . MET A 1 83 ? -2.507 -12.443 -4.728 1.00 97.31 83 MET A N 1
ATOM 657 C CA . MET A 1 83 ? -3.703 -11.884 -4.114 1.00 97.31 83 MET A CA 1
ATOM 658 C C . MET A 1 83 ? -3.969 -10.441 -4.576 1.00 97.31 83 MET A C 1
ATOM 660 O O . MET A 1 83 ? -4.510 -9.652 -3.805 1.00 97.31 83 MET A O 1
ATOM 664 N N . TRP A 1 84 ? -3.548 -10.089 -5.800 1.00 98.06 84 TRP A N 1
ATOM 665 C CA . TRP A 1 84 ? -3.610 -8.750 -6.407 1.00 98.06 84 TRP A CA 1
ATOM 666 C C . TRP A 1 84 ? -2.883 -7.640 -5.620 1.00 98.06 84 TRP A C 1
ATOM 668 O O . TRP A 1 84 ? -2.999 -6.447 -5.920 1.00 98.06 84 TRP A O 1
ATOM 678 N N . GLY A 1 85 ? -2.100 -8.022 -4.611 1.00 97.88 85 GLY A N 1
ATOM 679 C CA . GLY A 1 85 ? -1.348 -7.133 -3.734 1.00 97.88 85 GLY A CA 1
ATOM 680 C C . GLY A 1 85 ? 0.164 -7.246 -3.943 1.00 97.88 85 GLY A C 1
ATOM 681 O O . GLY A 1 85 ? 0.637 -7.947 -4.838 1.00 97.88 85 GLY A O 1
ATOM 682 N N . PRO A 1 86 ? 0.961 -6.557 -3.115 1.00 98.19 86 PRO A N 1
ATOM 683 C CA . PRO A 1 86 ? 2.418 -6.628 -3.163 1.00 98.19 86 PRO A CA 1
ATOM 684 C C . PRO A 1 86 ? 2.951 -7.874 -2.432 1.00 98.19 86 PRO A C 1
ATOM 686 O O . PRO A 1 86 ? 3.761 -7.774 -1.509 1.00 98.19 86 PRO A O 1
ATOM 689 N N . PHE A 1 87 ? 2.469 -9.049 -2.830 1.00 98.44 87 PHE A N 1
ATOM 690 C CA . PHE A 1 87 ? 2.861 -10.341 -2.270 1.00 98.44 87 PHE A CA 1
ATOM 691 C C . PHE A 1 87 ? 3.554 -11.200 -3.330 1.00 98.44 87 PHE A C 1
ATOM 693 O O . PHE A 1 87 ? 3.403 -10.983 -4.532 1.00 98.44 87 PHE A O 1
ATOM 700 N N . MET A 1 88 ? 4.331 -12.181 -2.890 1.00 97.50 88 MET A N 1
ATOM 701 C CA . MET A 1 88 ? 4.984 -13.126 -3.785 1.00 97.50 88 MET A CA 1
ATOM 702 C C . MET A 1 88 ? 3.939 -14.018 -4.465 1.00 97.50 88 MET A C 1
ATOM 704 O O . MET A 1 88 ? 3.026 -14.530 -3.821 1.00 97.50 88 MET A O 1
ATOM 708 N N . ASN A 1 89 ? 4.099 -14.230 -5.772 1.00 95.12 89 ASN A N 1
ATOM 709 C CA . ASN A 1 89 ? 3.218 -15.076 -6.588 1.00 95.12 89 ASN A CA 1
ATOM 710 C C . ASN A 1 89 ? 3.592 -16.577 -6.518 1.00 95.12 89 ASN A C 1
ATOM 712 O O . ASN A 1 89 ? 3.108 -17.378 -7.311 1.00 95.12 89 ASN A O 1
ATOM 716 N N . ASP A 1 90 ? 4.489 -16.956 -5.604 1.00 94.75 90 ASP A N 1
ATOM 717 C CA . ASP A 1 90 ? 5.019 -18.316 -5.417 1.00 94.75 90 ASP A CA 1
ATOM 718 C C . ASP A 1 90 ? 4.222 -19.144 -4.389 1.00 94.75 90 ASP A C 1
ATOM 720 O O . ASP A 1 90 ? 4.629 -20.240 -4.008 1.00 94.75 90 ASP A O 1
ATOM 724 N N . GLY A 1 91 ? 3.095 -18.607 -3.910 1.00 93.00 91 GLY A N 1
ATOM 725 C CA . GLY A 1 91 ? 2.253 -19.225 -2.887 1.00 93.00 91 GLY A CA 1
ATOM 726 C C . GLY A 1 91 ? 2.757 -19.049 -1.451 1.00 93.00 91 GLY A C 1
ATOM 727 O O . GLY A 1 91 ? 2.038 -19.410 -0.520 1.00 93.00 91 GLY A O 1
ATOM 728 N N . SER A 1 92 ? 3.936 -18.451 -1.233 1.00 95.06 92 SER A N 1
ATOM 729 C CA . SER A 1 92 ? 4.457 -18.198 0.119 1.00 95.06 92 SER A CA 1
ATOM 730 C C . SER A 1 92 ? 3.677 -17.119 0.872 1.00 95.06 92 SER A C 1
ATOM 732 O O . SER A 1 92 ? 3.748 -17.052 2.098 1.00 95.06 92 SER A O 1
ATOM 734 N N . GLN A 1 93 ? 2.944 -16.264 0.144 1.00 95.94 93 GLN A N 1
ATOM 735 C CA . GLN A 1 93 ? 2.254 -15.078 0.669 1.00 95.94 93 GLN A CA 1
ATOM 736 C C . GLN A 1 93 ? 3.181 -14.103 1.417 1.00 95.94 93 GLN A C 1
ATOM 738 O O . GLN A 1 93 ? 2.716 -13.247 2.171 1.00 95.94 93 GLN A O 1
ATOM 743 N N . GLN A 1 94 ? 4.496 -14.219 1.220 1.00 97.38 94 GLN A N 1
ATOM 744 C CA . GLN A 1 94 ? 5.460 -13.250 1.722 1.00 97.38 94 GLN A CA 1
ATOM 745 C C . GLN A 1 94 ? 5.335 -11.937 0.948 1.00 97.38 94 GLN A C 1
ATOM 747 O O . GLN A 1 94 ? 4.783 -11.888 -0.150 1.00 97.38 94 GLN A O 1
ATOM 752 N N . THR A 1 95 ? 5.860 -10.858 1.513 1.00 98.38 95 THR A N 1
ATOM 753 C CA . THR A 1 95 ? 5.903 -9.551 0.853 1.00 98.38 95 THR A CA 1
ATOM 754 C C . THR A 1 95 ? 6.827 -9.574 -0.371 1.00 98.38 95 THR A C 1
ATOM 756 O O . THR A 1 95 ? 7.983 -9.974 -0.247 1.00 98.38 95 THR A O 1
ATOM 759 N N . ASP A 1 96 ? 6.360 -9.067 -1.518 1.00 98.31 96 ASP A N 1
ATOM 760 C CA . ASP A 1 96 ? 7.224 -8.708 -2.656 1.00 98.31 96 ASP A CA 1
ATOM 761 C C . ASP A 1 96 ? 7.757 -7.287 -2.440 1.00 98.31 96 ASP A C 1
ATOM 763 O O . ASP A 1 96 ? 7.116 -6.285 -2.777 1.00 98.31 96 ASP A O 1
ATO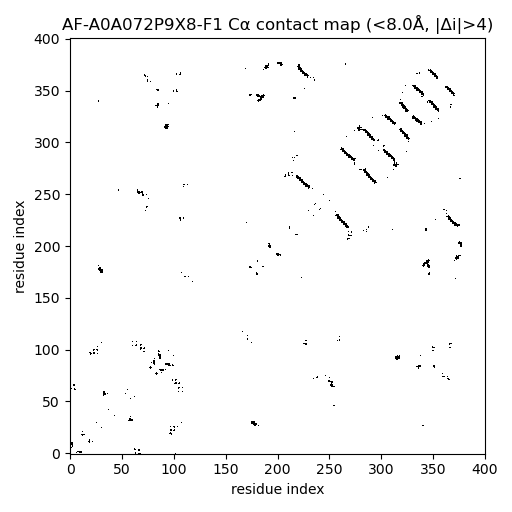M 767 N N . TRP A 1 97 ? 8.950 -7.189 -1.863 1.00 97.94 97 TRP A N 1
ATOM 768 C CA . TRP A 1 97 ? 9.588 -5.919 -1.547 1.00 97.94 97 TRP A CA 1
ATOM 769 C C . TRP A 1 97 ? 9.958 -5.106 -2.786 1.00 97.94 97 TRP A C 1
ATOM 771 O O . TRP A 1 97 ? 9.917 -3.879 -2.709 1.00 97.94 97 TRP A O 1
ATOM 781 N N . GLU A 1 98 ? 10.254 -5.725 -3.936 1.00 97.00 98 GLU A N 1
ATOM 782 C CA . GLU A 1 98 ? 10.465 -4.976 -5.185 1.00 97.00 98 GLU A CA 1
ATOM 783 C C . GLU A 1 98 ? 9.165 -4.289 -5.646 1.00 97.00 98 GLU A C 1
ATOM 785 O O . GLU A 1 98 ? 9.207 -3.148 -6.120 1.00 97.00 98 GLU A O 1
ATOM 790 N N . LYS A 1 99 ? 7.996 -4.931 -5.474 1.00 97.81 99 LYS A N 1
ATOM 791 C CA . LYS A 1 99 ? 6.692 -4.286 -5.728 1.00 97.81 99 LYS A CA 1
ATOM 792 C C . LYS A 1 99 ? 6.378 -3.215 -4.681 1.00 97.81 99 LYS A C 1
ATOM 794 O O . LYS A 1 99 ? 5.977 -2.119 -5.072 1.00 97.81 99 LYS A O 1
ATOM 799 N N . VAL A 1 100 ? 6.599 -3.472 -3.386 1.00 98.12 100 VAL A N 1
ATOM 800 C CA . VAL A 1 100 ? 6.395 -2.460 -2.326 1.00 98.12 100 VAL A CA 1
ATOM 801 C C . VAL A 1 100 ? 7.271 -1.228 -2.562 1.00 98.12 100 VAL A C 1
ATOM 803 O O . VAL A 1 100 ? 6.787 -0.104 -2.448 1.00 98.12 100 VAL A O 1
ATOM 806 N N . GLN A 1 101 ? 8.533 -1.418 -2.951 1.00 96.19 101 GLN A N 1
ATOM 807 C CA . GLN A 1 101 ? 9.440 -0.323 -3.290 1.00 96.19 101 GLN A CA 1
ATOM 808 C C . GLN A 1 101 ? 8.902 0.506 -4.462 1.00 96.19 101 GLN A C 1
ATOM 810 O O . GLN A 1 101 ? 8.938 1.733 -4.410 1.00 96.19 101 GLN A O 1
ATOM 815 N N . ALA A 1 102 ? 8.379 -0.144 -5.505 1.00 96.75 102 ALA A N 1
ATOM 816 C CA . ALA A 1 102 ? 7.810 0.554 -6.654 1.00 96.75 102 ALA A CA 1
ATOM 817 C C . ALA A 1 102 ? 6.584 1.386 -6.253 1.00 96.75 102 ALA A C 1
ATOM 819 O O . ALA A 1 102 ? 6.507 2.567 -6.585 1.00 96.75 102 ALA A O 1
ATOM 820 N N . ILE A 1 103 ? 5.672 0.795 -5.473 1.00 97.50 103 ILE A N 1
ATOM 821 C CA . ILE A 1 103 ? 4.497 1.477 -4.911 1.00 97.50 103 ILE A CA 1
ATOM 822 C C . ILE A 1 103 ? 4.933 2.692 -4.090 1.00 97.50 103 ILE A C 1
ATOM 824 O O . ILE A 1 103 ? 4.412 3.787 -4.297 1.00 97.50 103 ILE A O 1
ATOM 828 N N . MET A 1 104 ? 5.913 2.511 -3.198 1.00 94.12 104 MET A N 1
ATOM 829 C CA . MET A 1 104 ? 6.433 3.590 -2.368 1.00 94.12 104 MET A CA 1
ATOM 830 C C . MET A 1 104 ? 6.948 4.738 -3.231 1.00 94.12 104 MET A C 1
ATOM 832 O O . MET A 1 104 ? 6.505 5.853 -3.007 1.00 94.12 104 MET A O 1
ATOM 836 N N . ILE A 1 105 ? 7.790 4.470 -4.239 1.00 91.81 105 ILE A N 1
ATOM 837 C CA . ILE A 1 105 ? 8.373 5.481 -5.145 1.00 91.81 105 ILE A CA 1
ATOM 838 C C . ILE A 1 105 ? 7.303 6.257 -5.929 1.00 91.81 105 ILE A C 1
ATOM 840 O O . ILE A 1 105 ? 7.442 7.465 -6.123 1.00 91.81 105 ILE A O 1
ATOM 844 N N . VAL A 1 106 ? 6.234 5.599 -6.381 1.00 93.06 106 VAL A N 1
ATOM 845 C CA . VAL A 1 106 ? 5.153 6.283 -7.110 1.00 93.06 106 VAL A CA 1
ATOM 846 C C . VAL A 1 106 ? 4.359 7.210 -6.187 1.00 93.06 106 VAL A C 1
ATOM 848 O O . VAL A 1 106 ? 4.108 8.372 -6.518 1.00 93.06 106 VAL A O 1
ATOM 851 N N . LEU A 1 107 ? 3.985 6.724 -5.003 1.00 91.69 107 LEU A N 1
ATOM 852 C CA . LEU A 1 107 ? 3.189 7.496 -4.044 1.00 91.69 107 LEU A CA 1
ATOM 853 C C . LEU A 1 107 ? 3.981 8.667 -3.463 1.00 91.69 107 LEU A C 1
ATOM 855 O O . LEU A 1 107 ? 3.472 9.781 -3.386 1.00 91.69 107 LEU A O 1
ATOM 859 N N . ALA A 1 108 ? 5.230 8.398 -3.105 1.00 86.44 108 ALA A N 1
ATOM 860 C CA . ALA A 1 108 ? 6.284 9.338 -2.766 1.00 86.44 108 ALA A CA 1
ATOM 861 C C . ALA A 1 108 ? 6.349 10.541 -3.708 1.00 86.44 108 ALA A C 1
ATOM 863 O O . ALA A 1 108 ? 6.157 11.689 -3.302 1.00 86.44 108 ALA A O 1
ATOM 864 N N . PHE A 1 109 ? 6.596 10.247 -4.986 1.00 85.00 109 PHE A N 1
ATOM 865 C CA . PHE A 1 109 ? 6.773 11.247 -6.023 1.00 85.00 109 PHE A CA 1
ATOM 866 C C . PHE A 1 109 ? 5.523 12.122 -6.147 1.00 85.00 109 PHE A C 1
ATOM 868 O O . PHE A 1 109 ? 5.607 13.350 -6.122 1.00 85.00 109 PHE A O 1
ATOM 875 N N . ASN A 1 110 ? 4.340 11.504 -6.198 1.00 85.56 110 ASN A N 1
ATOM 876 C CA . ASN A 1 110 ? 3.087 12.239 -6.331 1.00 85.56 110 ASN A CA 1
ATOM 877 C C . ASN A 1 110 ? 2.736 13.064 -5.077 1.00 85.56 110 ASN A C 1
ATOM 879 O O . ASN A 1 110 ? 2.295 14.208 -5.212 1.00 85.56 110 ASN A O 1
ATOM 883 N N . LEU A 1 111 ? 2.969 12.539 -3.868 1.00 81.94 111 LEU A N 1
ATOM 884 C CA . LEU A 1 111 ? 2.749 13.261 -2.607 1.00 81.94 111 LEU A CA 1
ATOM 885 C C . LEU A 1 111 ? 3.635 14.508 -2.506 1.00 81.94 111 LEU A C 1
ATOM 887 O O . LEU A 1 111 ? 3.178 15.567 -2.064 1.00 81.94 111 LEU A O 1
ATOM 891 N N . ARG A 1 112 ? 4.888 14.401 -2.949 1.00 76.81 112 ARG A N 1
ATOM 892 C CA . ARG A 1 112 ? 5.842 15.511 -2.974 1.00 76.81 112 ARG A CA 1
ATOM 893 C C . ARG A 1 112 ? 5.396 16.623 -3.926 1.00 76.81 112 ARG A C 1
ATOM 895 O O . ARG A 1 112 ? 5.167 17.751 -3.482 1.00 76.81 112 ARG A O 1
ATOM 902 N N . ILE A 1 113 ? 5.127 16.275 -5.191 1.00 74.44 113 ILE A N 1
ATOM 903 C CA . ILE A 1 113 ? 4.597 17.207 -6.206 1.00 74.44 113 IL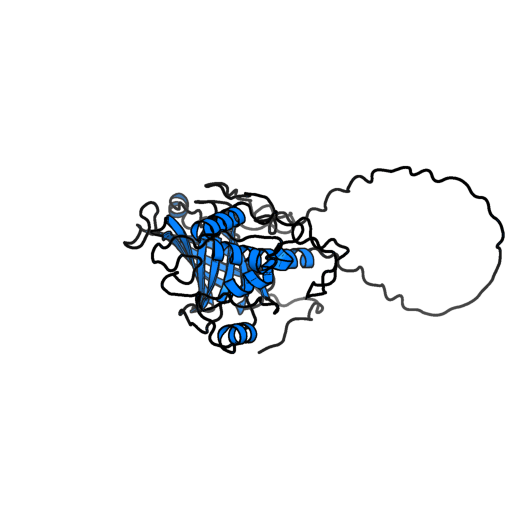E A CA 1
ATOM 904 C C . ILE A 1 113 ? 3.309 17.888 -5.719 1.00 74.44 113 ILE A C 1
ATOM 906 O O . ILE A 1 113 ? 3.075 19.076 -5.964 1.00 74.44 113 ILE A O 1
ATOM 910 N N . TYR A 1 114 ? 2.454 17.140 -5.025 1.00 74.62 114 TYR A N 1
ATOM 911 C CA . TYR A 1 114 ? 1.224 17.653 -4.442 1.00 74.62 114 TYR A CA 1
ATOM 912 C C . TYR A 1 114 ? 1.478 18.672 -3.310 1.00 74.62 114 TYR A C 1
ATOM 914 O O . TYR A 1 114 ? 0.885 19.759 -3.300 1.00 74.62 114 TYR A O 1
ATOM 922 N N . THR A 1 115 ? 2.371 18.346 -2.372 1.00 69.31 115 THR A N 1
ATOM 923 C CA . THR A 1 115 ? 2.686 19.190 -1.207 1.00 69.31 115 THR A CA 1
ATOM 924 C C . THR A 1 115 ? 3.299 20.523 -1.638 1.00 69.31 115 THR A C 1
ATOM 926 O O . THR A 1 115 ? 2.887 21.581 -1.168 1.00 69.31 115 THR A O 1
ATOM 929 N N . GLU A 1 116 ? 4.205 20.508 -2.611 1.00 64.81 116 GLU A N 1
ATOM 930 C CA . GLU A 1 116 ? 4.854 21.716 -3.138 1.00 64.81 116 GLU A CA 1
ATOM 931 C C . GLU A 1 116 ? 3.888 22.654 -3.860 1.00 64.81 116 GLU A C 1
ATOM 933 O O . GLU A 1 116 ? 3.939 23.872 -3.677 1.00 64.81 116 GLU A O 1
ATOM 938 N N . ARG A 1 117 ? 2.965 22.104 -4.661 1.00 62.66 117 ARG A N 1
ATOM 939 C CA . ARG A 1 117 ? 1.907 22.900 -5.306 1.00 62.66 117 ARG A CA 1
ATOM 940 C C . ARG A 1 117 ? 1.019 23.589 -4.272 1.00 62.66 117 ARG A C 1
ATOM 942 O O . ARG A 1 117 ? 0.608 24.725 -4.497 1.00 62.66 117 ARG A O 1
ATOM 949 N N . SER A 1 118 ? 0.759 22.917 -3.153 1.00 57.25 118 SER A N 1
ATOM 950 C CA . SER A 1 118 ? -0.095 23.419 -2.072 1.00 57.25 118 SER A CA 1
ATOM 951 C C . SER A 1 118 ? 0.574 24.517 -1.235 1.00 57.25 118 SER A C 1
ATOM 953 O O . SER A 1 118 ? -0.121 25.369 -0.687 1.00 57.25 118 SER A O 1
ATOM 955 N N . LEU A 1 119 ? 1.910 24.540 -1.163 1.00 52.34 119 LEU A N 1
ATOM 956 C CA . LEU A 1 119 ? 2.690 25.524 -0.397 1.00 52.34 119 LEU A CA 1
ATOM 957 C C . LEU A 1 119 ? 3.043 26.805 -1.182 1.00 52.34 119 LEU A C 1
ATOM 959 O O . LEU A 1 119 ? 3.738 27.671 -0.649 1.00 52.34 119 LEU A O 1
ATOM 963 N N . ARG A 1 120 ? 2.566 26.975 -2.425 1.00 49.16 120 ARG A N 1
ATOM 964 C CA . ARG A 1 120 ? 2.800 28.203 -3.207 1.00 49.16 120 ARG A CA 1
ATOM 965 C C . ARG A 1 120 ? 2.088 29.411 -2.572 1.00 49.16 120 ARG A C 1
ATOM 967 O O . ARG A 1 120 ? 0.860 29.391 -2.452 1.00 49.16 120 ARG A O 1
ATOM 974 N N . PRO A 1 121 ? 2.791 30.516 -2.253 1.00 42.75 121 PRO A N 1
ATOM 975 C CA . PRO A 1 121 ? 2.134 31.792 -1.997 1.00 42.75 121 PRO A CA 1
ATOM 976 C C . PRO A 1 121 ? 1.371 32.213 -3.257 1.00 42.75 121 PRO A C 1
ATOM 978 O O . PRO A 1 121 ? 1.943 32.231 -4.349 1.00 42.75 121 PRO A O 1
ATOM 981 N N . ARG A 1 122 ? 0.083 32.564 -3.133 1.00 36.03 122 ARG A N 1
ATOM 982 C CA . ARG A 1 122 ? -0.639 33.210 -4.241 1.00 36.03 122 ARG A CA 1
ATOM 983 C C . ARG A 1 122 ? 0.164 34.443 -4.677 1.00 36.03 122 ARG A C 1
ATOM 985 O O . ARG A 1 122 ? 0.534 35.228 -3.797 1.00 36.03 122 ARG A O 1
ATOM 992 N N . PRO A 1 123 ? 0.424 34.658 -5.980 1.00 37.06 123 PRO A N 1
ATOM 993 C CA . PRO A 1 123 ? 1.006 35.917 -6.412 1.00 37.06 123 PRO A CA 1
ATOM 994 C C . PRO A 1 123 ? 0.071 37.033 -5.943 1.00 37.06 123 PRO A C 1
ATOM 996 O O . PRO A 1 123 ? -1.123 37.021 -6.248 1.00 37.06 123 PRO A O 1
ATOM 999 N N . ARG A 1 124 ? 0.597 37.968 -5.138 1.00 35.84 124 ARG A N 1
ATOM 1000 C CA . ARG A 1 124 ? -0.095 39.230 -4.856 1.00 35.84 124 ARG A CA 1
ATOM 1001 C C . ARG A 1 124 ? -0.406 39.830 -6.219 1.00 35.84 124 ARG A C 1
ATOM 1003 O O . ARG A 1 124 ? 0.523 40.111 -6.971 1.00 35.84 124 ARG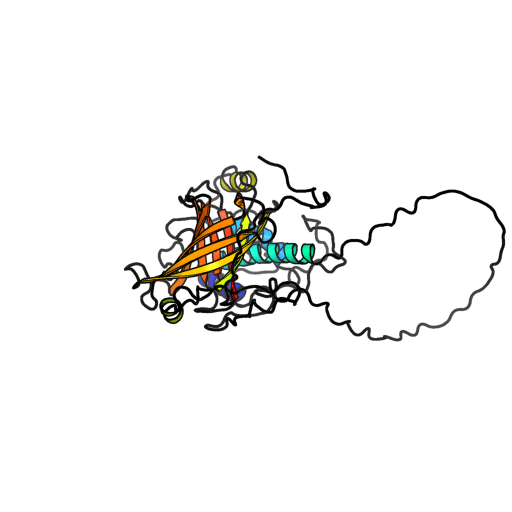 A O 1
ATOM 1010 N N . GLY A 1 125 ? -1.693 39.918 -6.547 1.00 35.34 125 GLY A N 1
ATOM 1011 C CA . GLY A 1 125 ? -2.142 40.397 -7.843 1.00 35.34 125 GLY A CA 1
ATOM 1012 C C . GLY A 1 125 ? -1.418 41.686 -8.205 1.00 35.34 125 GLY A C 1
ATOM 1013 O O . GLY A 1 125 ? -1.264 42.572 -7.358 1.00 35.34 125 GLY A O 1
ATOM 1014 N N . LEU A 1 126 ? -0.977 41.778 -9.461 1.00 36.12 126 LEU A N 1
ATOM 1015 C CA . LEU A 1 126 ? -0.765 43.071 -10.084 1.00 36.12 126 LEU A CA 1
ATOM 1016 C C . LEU A 1 126 ? -2.056 43.858 -9.862 1.00 36.12 126 LEU A C 1
ATOM 1018 O O . LEU A 1 126 ? -3.093 43.534 -10.440 1.00 36.12 126 LEU A O 1
ATOM 1022 N N . GLN A 1 127 ? -2.001 44.855 -8.981 1.00 31.77 127 GLN A N 1
ATOM 1023 C CA . GLN A 1 127 ? -2.990 45.913 -8.995 1.00 31.77 127 GLN A CA 1
ATOM 1024 C C . GLN A 1 127 ? -2.904 46.510 -10.394 1.00 31.77 127 GLN A C 1
ATOM 1026 O O . GLN A 1 127 ? -1.913 47.146 -10.749 1.00 31.77 127 GLN A O 1
ATOM 1031 N N . THR A 1 128 ? -3.914 46.240 -11.212 1.00 30.73 128 THR A N 1
ATOM 1032 C CA . THR A 1 128 ? -4.152 46.984 -12.437 1.00 30.73 128 THR A CA 1
ATOM 1033 C C . THR A 1 128 ? -4.494 48.400 -11.997 1.00 30.73 128 THR A C 1
ATOM 1035 O O . THR A 1 128 ? -5.645 48.712 -11.694 1.00 30.73 128 THR A O 1
ATOM 1038 N N . SER A 1 129 ? -3.478 49.247 -11.859 1.00 31.02 129 SER A N 1
ATOM 1039 C CA . SER A 1 129 ? -3.670 50.674 -11.681 1.00 31.02 129 SER A CA 1
ATOM 1040 C C . SER A 1 129 ? -4.301 51.200 -12.965 1.00 31.02 129 SER A C 1
ATOM 1042 O O . SER A 1 129 ? -3.673 51.283 -14.019 1.00 31.02 129 SER A O 1
ATOM 1044 N N . SER A 1 130 ? -5.591 51.507 -12.871 1.00 28.52 130 SER A N 1
ATOM 1045 C CA . SER A 1 130 ? -6.327 52.286 -13.853 1.00 28.52 130 SER A CA 1
ATOM 1046 C C . SER A 1 130 ? -5.573 53.590 -14.106 1.00 28.52 130 SER A C 1
ATOM 1048 O O . SER A 1 130 ? -5.509 54.460 -13.236 1.00 28.52 130 SER A O 1
ATOM 1050 N N . VAL A 1 131 ? -4.980 53.720 -15.289 1.00 30.34 131 VAL A N 1
ATOM 1051 C CA . VAL A 1 131 ? -4.389 54.976 -15.746 1.00 30.34 131 VAL A CA 1
ATOM 1052 C C . VAL A 1 131 ? -5.531 55.932 -16.088 1.00 30.34 131 VAL A C 1
ATOM 1054 O O . VAL A 1 131 ? -6.352 55.640 -16.953 1.00 30.34 131 VAL A O 1
ATOM 1057 N N . SER A 1 132 ? -5.574 57.083 -15.417 1.00 26.50 132 SER A N 1
ATOM 1058 C CA . SER A 1 132 ? -6.226 58.298 -15.918 1.00 26.50 132 SER A CA 1
ATOM 1059 C C . SER A 1 132 ? -5.159 59.386 -16.100 1.00 26.50 132 SER A C 1
ATOM 1061 O O . SER A 1 132 ? -4.235 59.447 -15.285 1.00 26.50 132 SER A O 1
ATOM 1063 N N . PRO A 1 133 ? -5.223 60.208 -17.166 1.00 36.84 133 PRO A N 1
ATOM 1064 C CA . PRO A 1 133 ? -4.091 61.011 -17.616 1.00 36.84 133 PRO A CA 1
ATOM 1065 C C . PRO A 1 133 ? -4.169 62.474 -17.153 1.00 36.84 133 PRO A C 1
ATOM 1067 O O . PRO A 1 133 ? -5.203 63.118 -17.289 1.00 36.84 133 PRO A O 1
ATOM 1070 N N . ALA A 1 134 ? -3.045 63.001 -16.672 1.00 26.89 134 ALA A N 1
ATOM 1071 C CA . ALA A 1 134 ? -2.622 64.411 -16.674 1.00 26.89 134 ALA A CA 1
ATOM 1072 C C . ALA A 1 134 ? -1.242 64.426 -15.985 1.00 26.89 134 ALA A C 1
ATOM 1074 O O . ALA A 1 134 ? -1.074 63.765 -14.970 1.00 26.89 134 ALA A O 1
ATOM 1075 N N . GLY A 1 135 ? -0.171 65.064 -16.440 1.00 25.20 135 GLY A N 1
ATOM 1076 C CA . GLY A 1 135 ? 0.012 66.178 -17.357 1.00 25.20 135 GLY A CA 1
ATOM 1077 C C . GLY A 1 135 ? 1.109 67.051 -16.734 1.00 25.20 135 GLY A C 1
ATOM 1078 O O . GLY A 1 135 ? 0.954 67.445 -15.584 1.00 25.20 135 GLY A O 1
ATOM 1079 N N . SER A 1 136 ? 2.173 67.352 -17.497 1.00 27.28 136 SER A N 1
ATOM 1080 C CA . SER A 1 136 ? 3.239 68.353 -17.233 1.00 27.28 136 SER A CA 1
ATOM 1081 C C . SER A 1 136 ? 4.119 68.167 -15.976 1.00 27.28 136 SER A C 1
ATOM 1083 O O . SER A 1 136 ? 3.641 67.780 -14.926 1.00 27.28 136 SER A O 1
ATOM 1085 N N . SER A 1 137 ? 5.411 68.490 -15.913 1.00 25.75 137 SER A N 1
ATOM 1086 C CA . SER A 1 137 ? 6.509 68.815 -16.840 1.00 25.75 137 SER A CA 1
ATOM 1087 C C . SER A 1 137 ? 7.724 69.193 -15.956 1.00 25.75 137 SER A C 1
ATOM 1089 O O . SER A 1 137 ? 7.523 69.518 -14.788 1.00 25.75 137 SER A O 1
ATOM 1091 N N . SER A 1 138 ? 8.924 69.289 -16.549 1.00 27.05 138 SER A N 1
ATOM 1092 C CA . SER A 1 138 ? 10.171 69.927 -16.040 1.00 27.05 138 SER A CA 1
ATOM 1093 C C . SER A 1 138 ? 11.104 68.993 -15.230 1.00 27.05 138 SER A C 1
ATOM 1095 O O . SER A 1 138 ? 10.723 68.481 -14.188 1.00 27.05 138 SER A O 1
ATOM 1097 N N . SER A 1 139 ? 12.214 68.503 -15.816 1.00 27.52 139 SER A N 1
ATOM 1098 C CA . SER A 1 139 ? 13.558 69.134 -15.959 1.00 27.52 139 SER A CA 1
ATOM 1099 C C . SER A 1 139 ? 14.393 68.966 -14.671 1.00 27.52 139 SER A C 1
ATOM 1101 O 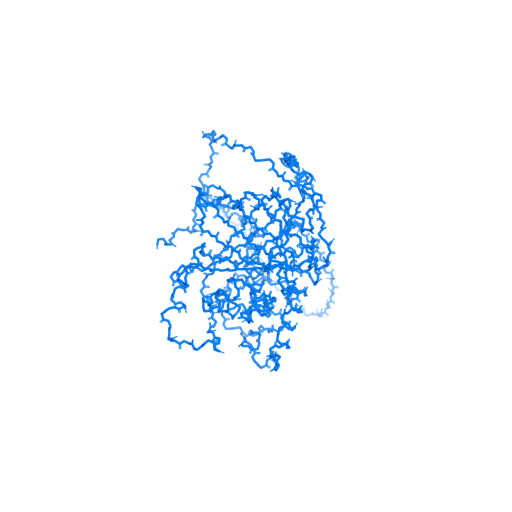O . SER A 1 139 ? 13.861 69.199 -13.600 1.00 27.52 139 SER A O 1
ATOM 1103 N N . THR A 1 140 ? 15.683 68.622 -14.613 1.00 27.33 140 THR A N 1
ATOM 1104 C CA . THR A 1 140 ? 16.790 68.606 -15.582 1.00 27.33 140 THR A CA 1
ATOM 1105 C C . THR A 1 140 ? 18.007 67.946 -14.893 1.00 27.33 140 THR A C 1
ATOM 1107 O O . THR A 1 140 ? 18.181 68.112 -13.693 1.00 27.33 140 THR A O 1
ATOM 1110 N N . THR A 1 141 ? 18.855 67.272 -15.679 1.00 26.50 141 THR A N 1
ATOM 1111 C CA . THR A 1 141 ? 20.339 67.306 -15.652 1.00 26.50 141 THR A CA 1
ATOM 1112 C C . THR A 1 141 ? 21.118 67.083 -14.343 1.00 26.50 141 THR A C 1
ATOM 1114 O O . THR A 1 141 ? 21.156 67.949 -13.478 1.00 26.50 141 THR A O 1
ATOM 1117 N N . SER A 1 142 ? 21.940 66.025 -14.291 1.00 28.05 142 SER A N 1
ATOM 1118 C CA . SER A 1 142 ? 23.420 66.133 -14.373 1.00 28.05 142 SER A CA 1
ATOM 1119 C C . SER A 1 142 ? 24.142 64.810 -14.049 1.00 28.05 142 SER A C 1
ATOM 1121 O O . SER A 1 142 ? 24.066 64.267 -12.955 1.00 28.05 142 SER A O 1
ATOM 1123 N N . GLN A 1 143 ? 24.877 64.310 -15.042 1.00 30.09 143 GLN A N 1
ATOM 1124 C CA . GLN A 1 143 ? 26.178 63.638 -14.891 1.00 30.09 143 GLN A CA 1
ATOM 1125 C C . GLN A 1 143 ? 27.273 64.738 -14.907 1.00 30.09 143 GLN A C 1
ATOM 1127 O O . GLN A 1 143 ? 26.936 65.822 -15.401 1.00 30.09 143 GLN A O 1
ATOM 1132 N N . PRO A 1 144 ? 28.542 64.547 -14.448 1.00 39.28 144 PRO A N 1
ATOM 1133 C CA . PRO A 1 144 ? 29.421 63.430 -14.863 1.00 39.28 144 PRO A CA 1
ATOM 1134 C C . PRO A 1 144 ? 30.561 62.987 -13.899 1.00 39.28 144 PRO A C 1
ATOM 1136 O O . PRO A 1 144 ? 30.779 63.574 -12.846 1.00 39.28 144 PRO A O 1
ATOM 1139 N N . SER A 1 145 ? 31.365 62.018 -14.385 1.00 26.92 145 SER A N 1
ATOM 1140 C CA . SER A 1 145 ? 32.805 61.759 -14.095 1.00 26.92 145 SER A CA 1
ATOM 1141 C C . SER A 1 145 ? 33.178 61.224 -12.696 1.00 26.92 145 SER A C 1
ATOM 1143 O O . SER A 1 145 ? 32.552 61.585 -11.717 1.00 26.92 145 SER A O 1
ATOM 1145 N N . THR A 1 146 ? 34.181 60.375 -12.447 1.00 26.02 146 THR A N 1
ATOM 1146 C CA . THR A 1 146 ? 35.220 59.662 -13.217 1.00 26.02 146 THR A CA 1
ATOM 1147 C C . THR A 1 146 ? 35.847 58.621 -12.273 1.00 26.02 146 THR A C 1
ATOM 1149 O O . THR A 1 146 ? 35.855 58.798 -11.060 1.00 26.02 146 THR A O 1
ATOM 1152 N N . SER A 1 147 ? 36.388 57.565 -12.875 1.00 28.69 147 SER A N 1
ATOM 1153 C CA . SER A 1 147 ? 37.316 56.537 -12.377 1.00 28.69 147 SER A CA 1
ATOM 1154 C C . SER A 1 147 ? 38.083 56.767 -11.060 1.00 28.69 147 SER A C 1
ATOM 1156 O O . SER A 1 147 ? 38.888 57.694 -10.968 1.00 28.69 147 SER A O 1
ATOM 1158 N N . SER A 1 148 ? 38.043 55.767 -10.174 1.00 27.33 148 SER A N 1
ATOM 1159 C CA . SER A 1 148 ? 39.259 55.195 -9.577 1.00 27.33 148 SER A CA 1
ATOM 1160 C C . SER A 1 148 ? 39.012 53.789 -9.015 1.00 27.33 148 SER A C 1
ATOM 1162 O O . SER A 1 148 ? 38.037 53.492 -8.333 1.00 27.33 148 SER A O 1
ATOM 1164 N N . SER A 1 149 ? 39.927 52.907 -9.391 1.00 29.92 149 SER A N 1
ATOM 1165 C CA . SER A 1 149 ? 40.141 51.542 -8.930 1.00 29.92 149 SER A CA 1
ATOM 1166 C C . SER A 1 149 ? 40.541 51.475 -7.455 1.00 29.92 149 SER A C 1
ATOM 1168 O O . SER A 1 149 ? 41.463 52.194 -7.079 1.00 29.92 149 SER A O 1
ATOM 1170 N N . ALA A 1 150 ? 39.982 50.537 -6.681 1.00 26.81 150 ALA A N 1
ATOM 1171 C CA . ALA A 1 150 ? 40.734 49.757 -5.689 1.00 26.81 150 ALA A CA 1
ATOM 1172 C C . ALA A 1 150 ? 39.886 48.650 -5.033 1.00 26.81 150 ALA A C 1
ATOM 1174 O O . ALA A 1 150 ? 38.795 48.888 -4.528 1.00 26.81 150 ALA A O 1
ATOM 1175 N N . SER A 1 151 ? 40.494 47.462 -5.002 1.00 26.11 151 SER A N 1
ATOM 1176 C CA . SER A 1 151 ? 40.436 46.441 -3.947 1.00 26.11 151 SER A CA 1
ATOM 1177 C C . SER A 1 151 ? 39.084 45.861 -3.525 1.00 26.11 151 SER A C 1
ATOM 1179 O O . SER A 1 151 ? 38.389 46.352 -2.641 1.00 26.11 151 SER A O 1
ATOM 1181 N N . THR A 1 152 ? 38.847 44.677 -4.079 1.00 32.25 152 THR A N 1
ATOM 1182 C CA . THR A 1 152 ? 38.270 43.494 -3.441 1.00 32.25 152 THR A CA 1
ATOM 1183 C C . THR A 1 152 ? 38.615 43.388 -1.948 1.00 32.25 152 THR A C 1
ATOM 1185 O O . THR A 1 152 ? 39.777 43.223 -1.579 1.00 32.25 152 THR A O 1
ATOM 1188 N N . SER A 1 153 ? 37.594 43.376 -1.095 1.00 27.22 153 SER A N 1
ATOM 1189 C CA . SER A 1 153 ? 37.631 42.685 0.195 1.00 27.22 153 SER A CA 1
ATOM 1190 C C . SER A 1 153 ? 36.251 42.089 0.476 1.00 27.22 153 SER A C 1
ATOM 1192 O O . SER A 1 153 ? 35.261 42.765 0.735 1.00 27.22 153 SER A O 1
ATOM 1194 N N . SER A 1 154 ? 36.187 40.771 0.325 1.00 30.08 154 SER A N 1
ATOM 1195 C CA . SER A 1 154 ? 35.043 39.925 0.632 1.00 30.08 154 SER A CA 1
ATOM 1196 C C . SER A 1 154 ? 34.869 39.825 2.147 1.00 30.08 154 SER A C 1
ATOM 1198 O O . SER A 1 154 ? 35.635 39.125 2.810 1.00 30.08 154 SER A O 1
ATOM 1200 N N . SER A 1 155 ? 33.856 40.490 2.699 1.00 27.23 155 SER A N 1
ATOM 1201 C CA . SER A 1 155 ? 33.326 40.173 4.023 1.00 27.23 155 SER A CA 1
ATOM 1202 C C . SER A 1 155 ? 32.125 39.241 3.862 1.00 27.23 155 SER A C 1
ATOM 1204 O O . SER A 1 155 ? 31.023 39.628 3.481 1.00 27.23 155 SER A O 1
ATOM 1206 N N . SER A 1 156 ? 32.368 37.962 4.129 1.00 30.16 156 SER A N 1
ATOM 1207 C CA . SER A 1 156 ? 31.354 36.926 4.284 1.00 30.16 156 SER A CA 1
ATOM 1208 C C . SER A 1 156 ? 30.512 37.212 5.530 1.00 30.16 156 SER A C 1
ATOM 1210 O O . SER A 1 156 ? 30.855 36.789 6.634 1.00 30.16 156 SER A O 1
ATOM 1212 N N . ALA A 1 157 ? 29.416 37.950 5.362 1.00 28.95 157 ALA A N 1
ATOM 1213 C CA . ALA A 1 157 ? 28.349 37.992 6.350 1.00 28.95 157 ALA A CA 1
ATOM 1214 C C . ALA A 1 157 ? 27.541 36.695 6.220 1.00 28.95 157 ALA A C 1
ATOM 1216 O O . ALA A 1 157 ? 26.832 36.489 5.238 1.00 28.95 157 ALA A O 1
ATOM 1217 N N . ALA A 1 158 ? 27.702 35.805 7.198 1.00 28.03 158 ALA A N 1
ATOM 1218 C CA . ALA A 1 158 ? 26.884 34.614 7.348 1.00 28.03 158 ALA A CA 1
ATOM 1219 C C . ALA A 1 158 ? 25.416 35.036 7.505 1.00 28.03 158 ALA A C 1
ATOM 1221 O O . ALA A 1 158 ? 25.005 35.543 8.549 1.00 28.03 158 ALA A O 1
ATOM 1222 N N . SER A 1 159 ? 24.628 34.856 6.450 1.00 29.09 159 SER A N 1
ATOM 1223 C CA . SER A 1 159 ? 23.177 34.939 6.503 1.00 29.09 159 SER A CA 1
ATOM 1224 C C . SER A 1 159 ? 22.663 33.718 7.260 1.00 29.09 159 SER A C 1
ATOM 1226 O O . SER A 1 159 ? 22.556 32.617 6.725 1.00 29.09 159 SER A O 1
ATOM 1228 N N . THR A 1 160 ? 22.377 33.912 8.545 1.00 29.33 160 THR A N 1
ATOM 1229 C CA . THR A 1 160 ? 21.640 32.956 9.372 1.00 29.33 160 THR A CA 1
ATOM 1230 C C . THR A 1 160 ? 20.339 32.577 8.650 1.00 29.33 160 THR A C 1
ATOM 1232 O O . THR A 1 160 ? 19.590 33.485 8.274 1.00 29.33 160 THR A O 1
ATOM 1235 N N . PRO A 1 161 ? 20.028 31.284 8.437 1.00 29.14 161 PRO A N 1
ATOM 1236 C CA . PRO A 1 161 ? 18.773 30.910 7.806 1.00 29.14 161 PRO A CA 1
ATOM 1237 C C . PRO A 1 161 ? 17.621 31.320 8.725 1.00 29.14 161 PRO A C 1
ATOM 1239 O O . PRO A 1 161 ? 17.591 30.954 9.901 1.00 29.14 161 PRO A O 1
ATOM 1242 N N . ALA A 1 162 ? 16.678 32.096 8.192 1.00 29.92 162 ALA A N 1
ATOM 1243 C CA . ALA A 1 162 ? 15.434 32.407 8.881 1.00 29.92 162 ALA A CA 1
ATOM 1244 C C . ALA A 1 162 ? 14.682 31.102 9.227 1.00 29.92 162 ALA A C 1
ATOM 1246 O O . ALA A 1 162 ? 14.742 30.139 8.454 1.00 29.92 162 ALA A O 1
ATOM 1247 N N . PRO A 1 163 ? 13.967 31.040 10.365 1.00 26.91 163 PRO A N 1
ATOM 1248 C CA . PRO A 1 163 ? 13.260 29.834 10.765 1.00 26.91 163 PRO A CA 1
ATOM 1249 C C . PRO A 1 163 ? 12.195 29.484 9.719 1.00 26.91 163 PRO A C 1
ATOM 1251 O O . PRO A 1 163 ? 11.377 30.322 9.337 1.00 26.91 163 PRO A O 1
ATOM 1254 N N . ARG A 1 164 ? 12.235 28.230 9.255 1.00 35.84 164 ARG A N 1
ATOM 1255 C CA . ARG A 1 164 ? 11.268 27.614 8.337 1.00 35.84 164 ARG A CA 1
ATOM 1256 C C . ARG A 1 164 ? 9.843 27.946 8.796 1.00 35.84 164 ARG A C 1
ATOM 1258 O O . ARG A 1 164 ? 9.451 27.589 9.907 1.00 35.84 164 ARG A O 1
ATOM 1265 N N . ALA A 1 165 ? 9.070 28.612 7.941 1.00 31.06 165 ALA A N 1
ATOM 1266 C CA . ALA A 1 165 ? 7.646 28.808 8.166 1.00 31.06 165 ALA A CA 1
ATOM 1267 C C . ALA A 1 165 ? 6.975 27.435 8.337 1.00 31.06 165 ALA A C 1
ATOM 1269 O O . ALA A 1 165 ? 7.159 26.539 7.515 1.00 31.06 165 ALA A O 1
ATOM 1270 N N . SER A 1 166 ? 6.243 27.279 9.439 1.00 33.19 166 SER A N 1
ATOM 1271 C CA . SER A 1 166 ? 5.535 26.067 9.852 1.00 33.19 166 SER A CA 1
ATOM 1272 C C . SER A 1 166 ? 4.503 25.636 8.799 1.00 33.19 166 SER A C 1
ATOM 1274 O O . SER A 1 166 ? 3.332 26.007 8.877 1.00 33.19 166 SER A O 1
ATOM 1276 N N . SER A 1 167 ? 4.919 24.825 7.826 1.00 36.44 167 SER A N 1
ATOM 1277 C CA . SER A 1 167 ? 4.008 23.999 7.033 1.00 36.44 167 SER A CA 1
ATOM 1278 C C . SER A 1 167 ? 3.291 23.030 7.976 1.00 36.44 167 SER A C 1
ATOM 1280 O O . SER A 1 167 ? 3.929 22.465 8.864 1.00 36.44 167 SER A O 1
ATOM 1282 N N . SER A 1 168 ? 1.977 22.856 7.808 1.00 37.31 168 SER A N 1
ATOM 1283 C CA . SER A 1 168 ? 1.153 21.909 8.575 1.00 37.31 168 SER A CA 1
ATOM 1284 C C . SER A 1 168 ? 1.908 20.596 8.831 1.00 37.31 168 SER A C 1
ATOM 1286 O O . SER A 1 168 ? 2.254 19.881 7.891 1.00 37.31 168 SER A O 1
ATOM 1288 N N . LYS A 1 169 ? 2.152 20.281 10.109 1.00 41.22 169 LYS A N 1
ATOM 1289 C CA . LYS A 1 169 ? 2.926 19.121 10.589 1.00 41.22 169 LYS A CA 1
ATOM 1290 C C . LYS A 1 169 ? 2.286 17.756 10.264 1.00 41.22 169 LYS A C 1
ATOM 1292 O O . LYS A 1 169 ? 2.770 16.735 10.732 1.00 41.22 169 LYS A O 1
ATOM 1297 N N . HIS A 1 170 ? 1.188 17.720 9.507 1.00 48.06 170 HIS A N 1
ATOM 1298 C CA . HIS A 1 170 ? 0.222 16.621 9.578 1.00 48.06 170 HIS A CA 1
ATOM 1299 C C . HIS A 1 170 ? 0.110 15.719 8.336 1.00 48.06 170 HIS A C 1
ATOM 1301 O O . HIS A 1 170 ? -0.638 14.749 8.400 1.00 48.06 170 HIS A O 1
ATOM 1307 N N . SER A 1 171 ? 0.817 15.962 7.220 1.00 46.69 171 SER A N 1
ATOM 1308 C CA . SER A 1 171 ? 0.591 15.141 6.006 1.00 46.69 171 SER A CA 1
ATOM 1309 C C . 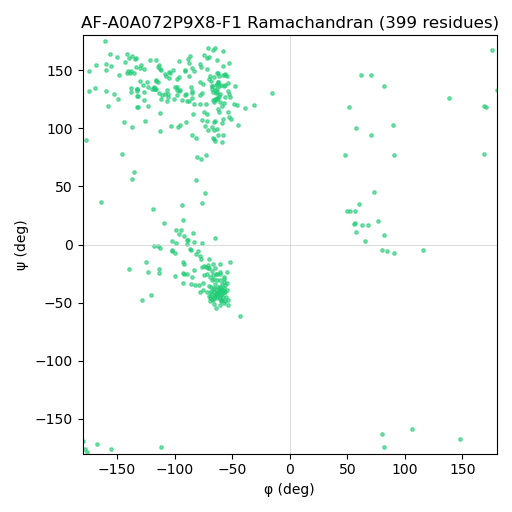SER A 1 171 ? 1.804 14.727 5.172 1.00 46.69 171 SER A C 1
ATOM 1311 O O . SER A 1 171 ? 1.675 13.758 4.432 1.00 46.69 171 SER A O 1
ATOM 1313 N N . ALA A 1 172 ? 2.956 15.397 5.259 1.00 49.22 172 ALA A N 1
ATOM 1314 C CA . ALA A 1 172 ? 4.071 15.120 4.339 1.00 49.22 172 ALA A CA 1
ATOM 1315 C C . ALA A 1 172 ? 5.180 14.222 4.923 1.00 49.22 172 ALA A C 1
ATOM 1317 O O . ALA A 1 172 ? 5.802 13.478 4.183 1.00 49.22 172 ALA A O 1
ATOM 1318 N N . GLN A 1 173 ? 5.369 14.209 6.246 1.00 61.75 173 GLN A N 1
ATOM 1319 C CA . GLN A 1 173 ? 6.614 13.715 6.856 1.00 61.75 173 GLN A CA 1
ATOM 1320 C C . GLN A 1 173 ? 6.755 12.190 6.976 1.00 61.75 173 GLN A C 1
ATOM 1322 O O . GLN A 1 173 ? 7.804 11.721 7.389 1.00 61.75 173 GLN A O 1
ATOM 1327 N N . LEU A 1 174 ? 5.736 11.390 6.642 1.00 69.62 174 LEU A N 1
ATOM 1328 C CA . LEU A 1 174 ? 5.726 9.943 6.928 1.00 69.62 174 LEU A CA 1
ATOM 1329 C C . LEU A 1 174 ? 6.928 9.181 6.341 1.00 69.62 174 LEU A C 1
ATOM 1331 O O . LEU A 1 174 ? 7.393 8.188 6.911 1.00 69.62 174 LEU A O 1
ATOM 1335 N N . TRP A 1 175 ? 7.381 9.616 5.171 1.00 74.25 175 TRP A N 1
ATOM 1336 C CA . TRP A 1 175 ? 8.449 8.970 4.419 1.00 74.25 175 TRP A CA 1
ATOM 1337 C C . TRP A 1 175 ? 9.700 9.833 4.290 1.00 74.25 175 TRP A C 1
ATOM 1339 O O . TRP A 1 175 ? 10.671 9.355 3.710 1.00 74.25 175 TRP A O 1
ATOM 1349 N N . ASP A 1 176 ? 9.675 11.052 4.827 1.00 69.19 176 ASP A N 1
ATOM 1350 C CA . ASP A 1 176 ? 10.726 12.048 4.619 1.00 69.19 176 ASP A CA 1
ATOM 1351 C C . ASP A 1 176 ? 11.987 11.727 5.431 1.00 69.19 176 ASP A C 1
ATOM 1353 O O . ASP A 1 176 ? 13.087 11.976 4.953 1.00 69.19 176 ASP A O 1
ATOM 1357 N N . GLU A 1 177 ? 11.844 11.135 6.623 1.00 75.62 177 GLU A N 1
ATOM 1358 C CA . GLU A 1 177 ? 12.984 10.818 7.490 1.00 75.62 177 GLU A CA 1
ATOM 1359 C C . GLU A 1 177 ? 13.330 9.314 7.490 1.00 75.62 177 GLU A C 1
ATOM 1361 O O . GLU A 1 177 ? 12.424 8.457 7.506 1.00 75.62 177 GLU A O 1
ATOM 1366 N N . PRO A 1 178 ? 14.636 8.968 7.546 1.00 82.62 178 PRO A N 1
ATOM 1367 C CA . PRO A 1 178 ? 15.104 7.595 7.657 1.00 82.62 178 PRO A CA 1
ATOM 1368 C C . PRO A 1 178 ? 14.457 6.840 8.811 1.00 82.62 178 PRO A C 1
ATOM 1370 O O . PRO A 1 178 ? 14.482 7.285 9.959 1.00 82.62 178 PRO A O 1
ATOM 1373 N N . PHE A 1 179 ? 13.922 5.654 8.525 1.00 86.69 179 PHE A N 1
ATOM 1374 C CA . PHE A 1 179 ? 13.366 4.731 9.514 1.00 86.69 179 PHE A CA 1
ATOM 1375 C C . PHE A 1 179 ? 12.240 5.338 10.373 1.00 86.69 179 PHE A C 1
ATOM 1377 O O . PHE A 1 179 ? 11.883 4.803 11.426 1.00 86.69 179 PHE A O 1
ATOM 1384 N N . GLN A 1 180 ? 11.627 6.442 9.937 1.00 86.62 180 GLN A N 1
ATOM 1385 C CA . GLN A 1 180 ? 10.573 7.069 10.718 1.00 86.62 180 GLN A CA 1
ATOM 1386 C C . GLN A 1 180 ? 9.361 6.150 10.841 1.00 86.62 180 GLN A C 1
ATOM 1388 O O . GLN A 1 180 ? 8.779 5.693 9.855 1.00 86.62 180 GLN A O 1
ATOM 1393 N N . GLY A 1 181 ? 8.973 5.897 12.090 1.00 88.88 181 GLY A N 1
ATOM 1394 C CA . GLY A 1 181 ? 7.779 5.137 12.417 1.00 88.88 181 GLY A CA 1
ATOM 1395 C C . GLY A 1 181 ? 7.843 3.657 12.041 1.00 88.88 181 GLY A C 1
ATOM 1396 O O . GLY A 1 181 ? 6.788 3.045 11.986 1.00 88.88 181 GLY A O 1
ATOM 1397 N N . ILE A 1 182 ? 9.013 3.066 11.767 1.00 91.12 182 ILE A N 1
ATOM 1398 C CA . ILE A 1 182 ? 9.108 1.664 11.308 1.00 91.12 182 ILE A CA 1
ATOM 1399 C C . ILE A 1 182 ? 9.135 0.619 12.426 1.00 91.12 182 ILE A C 1
ATOM 1401 O O . ILE A 1 182 ? 9.229 -0.569 12.135 1.00 91.12 182 ILE A O 1
ATOM 1405 N N . ALA A 1 183 ? 9.165 1.034 13.689 1.00 93.31 183 ALA A N 1
ATOM 1406 C CA . ALA A 1 183 ? 9.185 0.088 14.792 1.00 93.31 183 ALA A CA 1
ATOM 1407 C C . ALA A 1 183 ? 7.758 -0.350 15.135 1.00 93.31 183 ALA A C 1
ATOM 1409 O O . ALA A 1 183 ? 6.797 0.411 14.986 1.00 93.31 183 ALA A O 1
ATOM 1410 N N . LYS A 1 184 ? 7.637 -1.571 15.659 1.00 95.69 184 LYS A N 1
ATOM 1411 C CA . LYS A 1 184 ? 6.415 -2.006 16.330 1.00 95.69 184 LYS A CA 1
ATOM 1412 C C . LYS A 1 184 ? 6.075 -0.986 17.422 1.00 95.69 184 LYS A C 1
ATOM 1414 O O . LYS A 1 184 ? 6.978 -0.517 18.111 1.00 95.69 184 LYS A O 1
ATOM 1419 N N . ASP A 1 185 ? 4.795 -0.656 17.565 1.00 96.38 185 ASP A N 1
ATOM 1420 C CA . ASP A 1 185 ? 4.292 0.285 18.577 1.00 96.38 185 ASP A CA 1
ATOM 1421 C C . ASP A 1 185 ? 4.807 1.727 18.442 1.00 96.38 185 ASP A C 1
ATOM 1423 O O . ASP A 1 185 ? 4.699 2.519 19.374 1.00 96.38 185 ASP A O 1
ATOM 1427 N N . SER A 1 186 ? 5.362 2.104 17.287 1.00 94.88 186 SER A N 1
ATOM 1428 C CA . SER A 1 186 ? 5.915 3.447 17.102 1.00 94.88 186 SER A CA 1
ATOM 1429 C C . SER A 1 186 ? 4.872 4.518 16.769 1.00 94.88 186 SER A C 1
ATOM 1431 O O . SER A 1 186 ? 5.243 5.682 16.614 1.00 94.88 186 SER A O 1
ATOM 1433 N N . PHE A 1 187 ? 3.614 4.150 16.514 1.00 94.31 187 PHE A N 1
ATOM 1434 C CA . PHE A 1 187 ? 2.562 5.129 16.259 1.00 94.31 187 PHE A CA 1
ATOM 1435 C C . PHE A 1 187 ? 2.271 5.937 17.529 1.00 94.31 187 PHE A C 1
ATOM 1437 O O . PHE A 1 187 ? 2.099 5.378 18.609 1.00 94.31 187 PHE A O 1
ATOM 1444 N N . VAL A 1 188 ? 2.180 7.259 17.378 1.00 91.38 188 VAL A N 1
ATOM 1445 C CA . VAL A 1 188 ? 1.804 8.180 18.453 1.00 91.38 188 VAL A CA 1
ATOM 1446 C C . VAL A 1 188 ? 0.595 8.980 17.995 1.00 91.38 188 VAL A C 1
ATOM 1448 O O . VAL A 1 188 ? 0.664 9.713 17.006 1.00 91.38 188 VAL A O 1
ATOM 1451 N N . SER A 1 189 ? -0.505 8.835 18.728 1.00 91.06 189 SER A N 1
ATOM 1452 C CA . SER A 1 189 ? -1.752 9.537 18.450 1.00 91.06 189 SER A CA 1
ATOM 1453 C C . SER A 1 189 ? -1.621 11.036 18.697 1.00 91.06 189 SER A C 1
ATOM 1455 O O . SER A 1 189 ? -1.045 11.475 19.695 1.00 91.06 189 SER A O 1
ATOM 1457 N N . GLN A 1 190 ? -2.164 11.829 17.777 1.00 85.50 190 GLN A N 1
ATOM 1458 C CA . GLN A 1 190 ? -2.275 13.277 17.908 1.00 85.50 190 GLN A CA 1
ATOM 1459 C C . GLN A 1 190 ? -3.739 13.633 18.129 1.00 85.50 190 GLN A C 1
ATOM 1461 O O . GLN A 1 190 ? -4.588 13.208 17.347 1.00 85.50 190 GLN A O 1
ATOM 1466 N N . SER A 1 191 ? -4.035 14.433 19.153 1.00 84.38 191 SER A N 1
ATOM 1467 C CA . SER A 1 191 ? -5.410 14.875 19.389 1.00 84.38 191 SER A CA 1
ATOM 1468 C C . SER A 1 191 ? -5.912 15.730 18.224 1.00 84.38 191 SER A C 1
ATOM 1470 O O . SER A 1 191 ? -5.244 16.681 17.805 1.00 84.38 191 SER A O 1
ATOM 1472 N N . LEU A 1 192 ? -7.107 15.422 17.719 1.00 82.69 192 LEU A N 1
ATOM 1473 C CA . LEU A 1 192 ? -7.780 16.227 16.695 1.00 82.69 192 LEU A CA 1
ATOM 1474 C C . LEU A 1 192 ? -8.619 17.368 17.290 1.00 82.69 192 LEU A C 1
ATOM 1476 O O . LEU A 1 192 ? -9.147 18.184 16.532 1.00 82.69 192 LEU A O 1
ATOM 1480 N N . SER A 1 193 ? -8.723 17.472 18.620 1.00 70.56 193 SER A N 1
ATOM 1481 C CA . SER A 1 193 ? -9.421 18.584 19.283 1.00 70.56 193 SER A CA 1
ATOM 1482 C C . SER A 1 193 ? -8.720 19.935 19.094 1.00 70.56 193 SER A C 1
ATOM 1484 O O . SER A 1 193 ? -9.378 20.975 19.101 1.00 70.56 193 SER A O 1
ATOM 1486 N N . ASP A 1 194 ? -7.399 19.920 18.883 1.00 58.31 194 ASP A N 1
ATOM 1487 C CA . ASP A 1 194 ? -6.526 21.092 19.048 1.00 58.31 194 ASP A CA 1
ATOM 1488 C C . ASP A 1 194 ? -5.989 21.655 17.720 1.00 58.31 194 ASP A C 1
ATOM 1490 O O . ASP A 1 194 ? -5.008 22.404 17.702 1.00 58.31 194 ASP A O 1
ATOM 1494 N N . VAL A 1 195 ? -6.617 21.324 16.584 1.00 57.53 195 VAL A N 1
ATOM 1495 C CA . VAL A 1 195 ? -6.168 21.763 15.250 1.00 57.53 195 VAL A CA 1
ATOM 1496 C C . VAL A 1 195 ? -6.452 23.262 15.040 1.00 57.53 195 VAL A C 1
ATOM 1498 O O . VAL A 1 195 ? -7.382 23.672 14.351 1.00 57.53 195 VAL A O 1
ATOM 1501 N N . GLY A 1 196 ? -5.620 24.108 15.648 1.00 48.41 196 GLY A N 1
ATOM 1502 C CA . GLY A 1 196 ? -5.394 25.496 15.244 1.00 48.41 196 GLY A CA 1
ATOM 1503 C C . GLY A 1 196 ? -6.467 26.526 15.603 1.00 48.41 196 GLY A C 1
ATOM 1504 O O . GLY A 1 196 ? -6.485 27.581 14.979 1.00 48.41 196 GLY A O 1
ATOM 1505 N N . GLY A 1 197 ? -7.346 26.270 16.578 1.00 44.38 197 GLY A N 1
ATOM 1506 C CA . GLY A 1 197 ? -8.157 27.306 17.245 1.00 44.38 197 GLY A CA 1
ATOM 1507 C C . GLY A 1 197 ? -9.201 28.050 16.396 1.00 44.38 197 GLY A C 1
ATOM 1508 O O . GLY A 1 197 ? -9.851 28.956 16.910 1.00 44.38 197 GLY A O 1
ATOM 1509 N N . LEU A 1 198 ? -9.384 27.694 15.121 1.00 51.03 198 LEU A N 1
ATOM 1510 C CA . LEU A 1 198 ? -10.312 28.398 14.231 1.00 51.03 198 LEU A CA 1
ATOM 1511 C C . LEU A 1 198 ? -11.722 27.786 14.225 1.00 51.03 198 LEU A C 1
ATOM 1513 O O . LEU A 1 198 ? -12.675 28.513 13.957 1.00 51.03 198 LEU A O 1
ATOM 1517 N N . ILE A 1 199 ? -11.880 26.492 14.549 1.00 55.88 199 ILE A N 1
ATOM 1518 C CA . ILE A 1 199 ? -13.187 25.817 14.675 1.00 55.88 199 ILE A CA 1
ATOM 1519 C C . ILE A 1 199 ? -13.093 24.695 15.731 1.00 55.88 199 ILE A C 1
ATOM 1521 O O . ILE A 1 199 ? -12.240 23.822 15.580 1.00 55.88 199 ILE A O 1
ATOM 1525 N N . PRO A 1 200 ? -13.952 24.661 16.772 1.00 60.78 200 PRO A N 1
ATOM 1526 C CA . PRO A 1 200 ? -14.009 23.531 17.697 1.00 60.78 200 PRO A CA 1
ATOM 1527 C C . PRO A 1 200 ? -14.492 22.269 16.969 1.00 60.78 200 PRO A C 1
ATOM 1529 O O . PRO A 1 200 ? -15.578 22.249 16.385 1.00 60.78 200 PRO A O 1
ATOM 1532 N N . VAL A 1 201 ? -13.674 21.218 17.007 1.00 74.38 201 VAL A N 1
ATOM 1533 C CA . VAL A 1 201 ? -13.983 19.906 16.432 1.00 74.38 201 VAL A CA 1
ATOM 1534 C C . VAL A 1 201 ? -14.586 19.025 17.523 1.00 74.38 201 VAL A C 1
ATOM 1536 O O . VAL A 1 201 ? -13.988 18.847 18.581 1.00 74.38 201 VAL A O 1
ATOM 1539 N N . THR A 1 202 ? -15.780 18.477 17.287 1.00 83.25 202 THR A N 1
ATOM 1540 C CA . THR A 1 202 ? -16.390 17.505 18.205 1.00 83.25 202 THR A CA 1
ATOM 1541 C C . THR A 1 202 ? -15.857 16.115 17.886 1.00 83.25 202 THR A C 1
ATOM 1543 O O . THR A 1 202 ? -15.912 15.680 16.735 1.00 83.25 202 THR A O 1
ATOM 1546 N N . LEU A 1 203 ? -15.325 15.431 18.897 1.00 87.06 203 LEU A N 1
ATOM 1547 C CA . LEU A 1 203 ? -14.845 14.062 18.764 1.00 87.06 203 LEU A CA 1
ATOM 1548 C C . LEU A 1 203 ? -15.999 13.084 18.970 1.00 87.06 203 LEU A C 1
ATOM 1550 O O . LEU A 1 203 ? -16.803 13.243 19.886 1.00 87.06 203 LEU A O 1
ATOM 1554 N N . ALA A 1 204 ? -16.070 12.076 18.111 1.00 87.06 204 ALA A N 1
ATOM 1555 C CA . ALA A 1 204 ? -17.050 11.015 18.201 1.00 87.06 204 ALA A CA 1
ATOM 1556 C C . ALA A 1 204 ? -16.619 10.013 19.282 1.00 87.06 204 ALA A C 1
ATOM 1558 O O . ALA A 1 204 ? -15.442 9.647 19.329 1.00 87.06 204 ALA A O 1
ATOM 1559 N N . PRO A 1 205 ? -17.549 9.500 20.102 1.00 87.06 205 PRO A N 1
ATOM 1560 C CA . PRO A 1 205 ? -17.213 8.509 21.114 1.00 87.06 205 PRO A CA 1
ATOM 1561 C C . PRO A 1 205 ? -16.688 7.205 20.488 1.00 87.06 205 PRO A C 1
ATOM 1563 O O . PRO A 1 205 ? -16.946 6.884 19.316 1.00 87.06 205 PRO A O 1
ATOM 1566 N N . ALA A 1 206 ? -15.955 6.433 21.292 1.00 87.88 206 ALA A N 1
ATOM 1567 C CA . ALA A 1 206 ? -15.646 5.044 20.976 1.00 87.88 206 ALA A CA 1
ATOM 1568 C C . ALA A 1 206 ? -16.959 4.247 20.931 1.00 87.88 206 ALA A C 1
ATOM 1570 O O . ALA A 1 206 ? -17.749 4.304 21.873 1.00 87.88 206 ALA A O 1
ATOM 1571 N N . LEU A 1 207 ? -17.212 3.549 19.821 1.00 89.56 207 LEU A N 1
ATOM 1572 C CA . LEU A 1 207 ? -18.428 2.742 19.666 1.00 89.56 207 LEU A CA 1
ATOM 1573 C C . LEU A 1 207 ? -18.261 1.339 20.258 1.00 89.56 207 LEU A C 1
ATOM 1575 O O . LEU A 1 207 ? -19.223 0.809 20.803 1.00 89.56 207 LEU A O 1
ATOM 1579 N N . HIS A 1 208 ? -17.051 0.779 20.165 1.00 91.75 208 HIS A N 1
ATOM 1580 C CA . HIS A 1 208 ? -16.706 -0.569 20.620 1.00 91.75 208 HIS A CA 1
ATOM 1581 C C . HIS A 1 208 ? -15.376 -0.568 21.390 1.00 91.75 208 HIS A C 1
ATOM 1583 O O . HIS A 1 208 ? -14.406 -1.180 20.937 1.00 91.75 208 HIS A O 1
ATOM 1589 N N . PRO A 1 209 ? -15.287 0.134 22.538 1.00 93.69 209 PRO A N 1
ATOM 1590 C CA . PRO A 1 209 ? -14.049 0.212 23.319 1.00 93.69 209 PRO A CA 1
ATOM 1591 C C . PRO A 1 209 ? -13.510 -1.166 23.741 1.00 93.69 209 PRO A C 1
ATOM 1593 O O . PRO A 1 209 ? -12.304 -1.343 23.895 1.00 93.69 209 PRO A O 1
ATOM 1596 N N . GLU A 1 210 ? -14.389 -2.155 23.904 1.00 96.69 210 GLU A N 1
ATOM 1597 C CA . GLU A 1 210 ? -14.041 -3.548 24.176 1.00 96.69 210 GLU A CA 1
ATOM 1598 C C . GLU A 1 210 ? -13.300 -4.223 23.016 1.00 96.69 210 GLU A C 1
ATOM 1600 O O . GLU A 1 210 ? -12.362 -4.982 23.253 1.00 96.69 210 GLU A O 1
ATOM 1605 N N . LEU A 1 211 ? -13.688 -3.932 21.769 1.00 97.69 211 LEU A N 1
ATOM 1606 C CA . LEU A 1 211 ? -13.007 -4.455 20.585 1.00 97.69 211 LEU A CA 1
ATOM 1607 C C . LEU A 1 211 ? -11.721 -3.674 20.322 1.00 97.69 211 LEU A C 1
ATOM 1609 O O . LEU A 1 211 ? -10.692 -4.278 20.034 1.00 97.69 211 LEU A O 1
ATOM 1613 N N . ASP A 1 212 ? -11.758 -2.352 20.491 1.00 96.06 212 ASP A N 1
ATOM 1614 C CA . ASP A 1 212 ? -10.588 -1.485 20.333 1.00 96.06 212 ASP A CA 1
ATOM 1615 C C . ASP A 1 212 ? -9.438 -1.915 21.266 1.00 96.06 212 ASP A C 1
ATOM 1617 O O . ASP A 1 212 ? -8.275 -1.898 20.867 1.00 96.06 212 ASP A O 1
ATOM 1621 N N . ALA A 1 213 ? -9.751 -2.358 22.490 1.00 96.19 213 ALA A N 1
ATOM 1622 C CA . ALA A 1 213 ? -8.763 -2.854 23.450 1.00 96.19 213 ALA A CA 1
ATOM 1623 C C . ALA A 1 213 ? -8.159 -4.224 23.084 1.00 96.19 213 ALA A C 1
ATOM 1625 O O . ALA A 1 213 ? -7.052 -4.543 23.523 1.00 96.19 213 ALA A O 1
ATOM 1626 N N . LEU A 1 214 ? -8.881 -5.042 22.313 1.00 97.38 214 LEU A N 1
ATOM 1627 C CA . LEU A 1 214 ? -8.447 -6.374 21.878 1.00 97.38 214 LEU A CA 1
ATOM 1628 C C . LEU A 1 214 ? -7.746 -6.358 20.514 1.00 97.38 214 LEU A C 1
ATOM 1630 O O . LEU A 1 214 ? -7.088 -7.334 20.159 1.00 97.38 214 LEU A O 1
ATOM 1634 N N . ASP A 1 215 ? -7.871 -5.270 19.754 1.00 98.12 215 ASP A N 1
ATOM 1635 C CA . ASP A 1 215 ? -7.299 -5.126 18.420 1.00 98.12 215 ASP A CA 1
ATOM 1636 C C . ASP A 1 215 ? -5.760 -4.969 18.459 1.00 98.12 215 ASP A C 1
ATOM 1638 O O . ASP A 1 215 ? -5.231 -3.932 18.880 1.00 98.12 215 ASP A O 1
ATOM 1642 N N . PRO A 1 216 ? -4.990 -5.956 17.960 1.00 97.88 216 PRO A N 1
ATOM 1643 C CA . PRO A 1 216 ? -3.536 -5.866 17.940 1.00 97.88 216 PRO A CA 1
ATOM 1644 C C . PRO A 1 216 ? -3.006 -4.909 16.862 1.00 97.88 216 PRO A C 1
ATOM 1646 O O . PRO A 1 216 ? -1.847 -4.494 16.947 1.00 97.88 216 PRO A O 1
ATOM 1649 N N . TYR A 1 217 ? -3.806 -4.558 15.853 1.00 98.06 217 TYR A N 1
ATOM 1650 C CA . TYR A 1 217 ? -3.391 -3.748 14.707 1.00 98.06 217 TYR A CA 1
ATOM 1651 C C . TYR A 1 217 ? -3.571 -2.247 14.942 1.00 98.06 217 TYR A C 1
ATOM 1653 O O . TYR A 1 217 ? -2.832 -1.456 14.351 1.00 98.06 217 TYR A O 1
ATOM 1661 N N . GLY A 1 218 ? -4.492 -1.855 15.828 1.00 97.19 218 GLY A N 1
ATOM 1662 C CA . GLY A 1 218 ? -4.780 -0.458 16.154 1.00 97.19 218 GLY A CA 1
ATOM 1663 C C . GLY A 1 218 ? -5.546 0.262 15.041 1.00 97.19 218 GLY A C 1
ATOM 1664 O O . GLY A 1 218 ? -5.187 1.380 14.670 1.00 97.19 218 GLY A O 1
ATOM 1665 N N . VAL A 1 219 ? -6.580 -0.375 14.494 1.00 98.12 219 VAL A N 1
ATOM 1666 C CA . VAL A 1 219 ? -7.385 0.070 13.352 1.00 98.12 219 VAL A CA 1
ATOM 1667 C C . VAL A 1 219 ? -8.213 1.315 13.666 1.00 98.12 219 VAL A C 1
ATOM 1669 O O . VAL A 1 219 ? -8.226 2.249 12.860 1.00 98.12 219 VAL A O 1
ATOM 1672 N N . THR A 1 220 ? -8.914 1.347 14.803 1.00 97.94 220 THR A N 1
ATOM 1673 C CA . THR A 1 220 ? -9.878 2.419 15.105 1.00 97.94 220 THR A CA 1
ATOM 1674 C C . THR A 1 220 ? -9.197 3.781 15.186 1.00 97.94 220 THR A C 1
ATOM 1676 O O . THR A 1 220 ? -8.233 3.946 15.926 1.00 97.94 220 THR A O 1
ATOM 1679 N N . GLY A 1 221 ? -9.681 4.757 14.417 1.00 96.00 221 GLY A N 1
ATOM 1680 C CA . GLY A 1 221 ? -9.161 6.124 14.416 1.00 96.00 221 GLY A CA 1
ATOM 1681 C C . GLY A 1 221 ? -9.268 6.819 13.061 1.00 96.00 221 GLY A C 1
ATOM 1682 O O . GLY A 1 221 ? -9.929 6.342 12.131 1.00 96.00 221 GLY A O 1
ATOM 1683 N N . THR A 1 222 ? -8.585 7.954 12.940 1.00 94.88 222 THR A N 1
ATOM 1684 C CA . THR A 1 222 ? -8.489 8.725 11.698 1.00 94.88 222 THR A CA 1
ATOM 1685 C C . THR A 1 222 ? -7.193 8.406 10.961 1.00 94.88 222 THR A C 1
ATOM 1687 O O . THR A 1 222 ? -6.098 8.426 11.529 1.00 94.88 222 THR A O 1
ATOM 1690 N N . TRP A 1 223 ? -7.319 8.166 9.657 1.00 95.19 223 TRP A N 1
ATOM 1691 C CA . TRP A 1 223 ? -6.217 7.833 8.761 1.00 95.19 223 TRP A CA 1
ATOM 1692 C C . TRP A 1 223 ? -6.187 8.774 7.561 1.00 95.19 223 TRP A C 1
ATOM 1694 O O . TRP A 1 223 ? -7.221 9.256 7.092 1.00 95.19 223 TRP A O 1
ATOM 1704 N N . THR A 1 224 ? -4.995 8.984 7.018 1.00 92.75 224 THR A N 1
ATOM 1705 C CA . THR A 1 224 ? -4.811 9.582 5.695 1.00 92.75 224 THR A CA 1
ATOM 1706 C C . THR A 1 224 ? -4.593 8.466 4.686 1.00 92.75 224 THR A C 1
ATOM 1708 O O . THR A 1 224 ? -3.831 7.544 4.955 1.00 92.75 224 THR A O 1
ATOM 1711 N N . ARG A 1 225 ? -5.246 8.546 3.525 1.00 94.44 225 ARG A N 1
ATOM 1712 C CA . ARG A 1 225 ? -5.075 7.643 2.385 1.00 94.44 225 ARG A CA 1
ATOM 1713 C C . ARG A 1 225 ? -4.703 8.428 1.136 1.00 94.44 225 ARG A C 1
ATOM 1715 O O . ARG A 1 225 ? -5.280 9.475 0.849 1.00 94.44 225 ARG A O 1
ATOM 1722 N N . ILE A 1 226 ? -3.786 7.864 0.365 1.00 92.75 226 ILE A N 1
ATOM 1723 C CA . ILE A 1 226 ? -3.445 8.294 -0.984 1.00 92.75 226 ILE A CA 1
ATOM 1724 C C . ILE A 1 226 ? -3.830 7.189 -1.962 1.00 92.75 226 ILE A C 1
ATOM 1726 O O . ILE A 1 226 ? -3.602 6.003 -1.701 1.00 92.75 226 ILE A O 1
ATOM 1730 N N . VAL A 1 227 ? -4.374 7.589 -3.106 1.00 94.44 227 VAL A N 1
ATOM 1731 C CA . VAL A 1 227 ? -4.452 6.753 -4.310 1.00 94.44 227 VAL A CA 1
ATOM 1732 C C . VAL A 1 227 ? -3.866 7.527 -5.487 1.00 94.44 227 VAL A C 1
ATOM 1734 O O . VAL A 1 227 ? -4.134 8.726 -5.625 1.00 94.44 227 VAL A O 1
ATOM 1737 N N . CYS A 1 228 ? -3.073 6.850 -6.318 1.00 95.06 228 CYS A N 1
ATOM 1738 C CA . CYS A 1 228 ? -2.675 7.361 -7.631 1.00 95.06 228 CYS A CA 1
ATOM 1739 C C . CYS A 1 228 ? -3.269 6.484 -8.730 1.00 95.06 228 CYS A C 1
ATOM 1741 O O . CYS A 1 228 ? -3.552 5.305 -8.497 1.00 95.06 228 CYS A O 1
ATOM 1743 N N . PHE A 1 229 ? -3.498 7.071 -9.900 1.00 94.56 229 PHE A N 1
ATOM 1744 C CA . PHE A 1 229 ? -4.058 6.361 -11.043 1.00 94.56 229 PHE A CA 1
ATOM 1745 C C . PHE A 1 229 ? -3.684 7.025 -12.365 1.00 94.56 229 PHE A C 1
ATOM 1747 O O . PHE A 1 229 ? -3.445 8.233 -12.412 1.00 94.56 229 PHE A O 1
ATOM 1754 N N . LEU A 1 230 ? -3.643 6.231 -13.432 1.00 93.69 230 LEU A N 1
ATOM 1755 C CA . LEU A 1 230 ? -3.577 6.731 -14.804 1.00 93.69 230 LEU A CA 1
ATOM 1756 C C . LEU A 1 230 ? -4.986 6.959 -15.342 1.00 93.69 230 LEU A C 1
ATOM 1758 O O . LEU A 1 230 ? -5.947 6.374 -14.836 1.00 93.69 230 LEU A O 1
ATOM 1762 N N . ASP A 1 231 ? -5.094 7.786 -16.381 1.00 93.69 231 ASP A N 1
ATOM 1763 C CA . ASP A 1 231 ? -6.277 7.739 -17.236 1.00 93.69 231 ASP A CA 1
ATOM 1764 C C . ASP A 1 231 ? -6.486 6.305 -17.746 1.00 93.69 231 ASP A C 1
ATOM 1766 O O . ASP A 1 231 ? -5.517 5.572 -17.975 1.00 93.69 231 ASP A O 1
ATOM 1770 N N . TYR A 1 232 ? -7.745 5.892 -17.895 1.00 93.25 232 TYR A N 1
ATOM 1771 C CA . TYR A 1 232 ? -8.043 4.522 -18.298 1.00 93.25 232 TYR A CA 1
ATOM 1772 C C . TYR A 1 232 ? -7.479 4.202 -19.685 1.00 93.25 232 TYR A C 1
ATOM 1774 O O . TYR A 1 232 ? -6.934 3.116 -19.869 1.00 93.25 232 TYR A O 1
ATOM 1782 N N . ASN A 1 233 ? -7.529 5.149 -20.629 1.00 93.56 233 ASN A N 1
ATOM 1783 C CA . ASN A 1 233 ? -6.990 4.929 -21.970 1.00 93.56 233 ASN A CA 1
ATOM 1784 C C . ASN A 1 233 ? -5.470 4.738 -21.924 1.00 93.56 233 ASN A C 1
ATOM 1786 O O . ASN A 1 233 ? -4.960 3.784 -22.500 1.00 93.56 233 ASN A O 1
ATOM 1790 N N . ASP A 1 234 ? -4.754 5.573 -21.163 1.00 93.88 234 ASP A N 1
ATOM 1791 C CA . ASP A 1 234 ? -3.302 5.437 -20.985 1.00 93.88 234 ASP A CA 1
ATOM 1792 C C . ASP A 1 234 ? -2.929 4.077 -20.362 1.00 93.88 234 ASP A C 1
ATOM 1794 O O . ASP A 1 234 ? -1.965 3.434 -20.787 1.00 93.88 234 ASP A O 1
ATOM 1798 N N . LEU A 1 235 ? -3.687 3.626 -19.352 1.00 95.38 235 LEU A N 1
ATOM 1799 C CA . LEU A 1 235 ? -3.485 2.320 -18.715 1.00 95.38 235 LEU A CA 1
ATOM 1800 C C . LEU A 1 235 ? -3.755 1.169 -19.691 1.00 95.38 235 LEU A C 1
ATOM 1802 O O . LEU A 1 235 ? -2.992 0.198 -19.722 1.00 95.38 235 LEU A O 1
ATOM 1806 N N . TYR A 1 236 ? -4.838 1.275 -20.461 1.00 94.81 236 TYR A N 1
ATOM 1807 C CA . TYR A 1 236 ? -5.258 0.262 -21.418 1.00 94.81 236 TYR A CA 1
ATOM 1808 C C . TYR A 1 236 ? -4.237 0.129 -22.552 1.00 94.81 236 TYR A C 1
ATOM 1810 O O . TYR A 1 236 ? -3.720 -0.965 -22.780 1.00 94.81 236 TYR A O 1
ATOM 1818 N N . THR A 1 237 ? -3.851 1.242 -23.185 1.00 93.50 237 THR A N 1
ATOM 1819 C CA . THR A 1 237 ? -2.817 1.279 -24.230 1.00 93.50 237 THR A CA 1
ATOM 1820 C C . THR A 1 237 ? -1.501 0.680 -23.733 1.00 93.50 237 THR A C 1
ATOM 1822 O O . THR A 1 237 ? -0.907 -0.163 -24.408 1.00 93.50 237 THR A O 1
ATOM 1825 N N . PHE A 1 238 ? -1.063 1.036 -22.518 1.00 93.56 238 PHE A N 1
ATOM 1826 C CA . PHE A 1 238 ? 0.168 0.494 -21.935 1.00 93.56 238 PHE A CA 1
ATOM 1827 C C . PHE A 1 238 ? 0.141 -1.036 -21.777 1.00 93.56 238 PHE A C 1
ATOM 1829 O O . PHE A 1 238 ? 1.166 -1.689 -21.986 1.00 93.56 238 PHE A O 1
ATOM 1836 N N . ASN A 1 239 ? -1.008 -1.616 -21.419 1.00 94.75 239 ASN A N 1
ATOM 1837 C CA . ASN A 1 239 ? -1.110 -3.044 -21.115 1.00 94.75 239 ASN A CA 1
ATOM 1838 C C . ASN A 1 239 ? -1.510 -3.923 -22.305 1.00 94.75 239 ASN A C 1
ATOM 1840 O O . ASN A 1 239 ? -1.049 -5.064 -22.357 1.00 94.75 239 ASN A O 1
ATOM 1844 N N . PHE A 1 240 ? -2.331 -3.420 -23.233 1.00 93.44 240 PHE A N 1
ATOM 1845 C CA . PHE A 1 240 ? -3.035 -4.256 -24.218 1.00 93.44 240 PHE A CA 1
ATOM 1846 C C . PHE A 1 240 ? -2.811 -3.865 -25.682 1.00 93.44 240 PHE A C 1
ATOM 1848 O O . PHE A 1 240 ? -3.113 -4.665 -26.561 1.00 93.44 240 PHE A O 1
ATOM 1855 N N . GLU A 1 241 ? -2.287 -2.670 -25.969 1.00 88.88 241 GLU A N 1
ATOM 1856 C CA . GLU A 1 241 ? -2.016 -2.239 -27.354 1.00 88.88 241 GLU A CA 1
ATOM 1857 C C . GLU A 1 241 ? -0.542 -2.397 -27.759 1.00 88.88 241 GLU A C 1
ATOM 1859 O O . GLU A 1 241 ? -0.188 -2.215 -28.922 1.00 88.88 241 GLU A O 1
ATOM 1864 N N . THR A 1 242 ? 0.328 -2.743 -26.808 1.00 77.56 242 THR A N 1
ATOM 1865 C CA . THR A 1 242 ? 1.739 -3.068 -27.063 1.00 77.56 242 THR A CA 1
ATOM 1866 C C . THR A 1 242 ? 1.907 -4.551 -27.406 1.00 77.56 242 THR A C 1
ATOM 1868 O O . THR A 1 242 ? 1.067 -5.366 -27.034 1.00 77.56 242 THR A O 1
ATOM 1871 N N . GLU A 1 243 ? 2.983 -4.908 -28.123 1.00 79.81 243 GLU A N 1
ATOM 1872 C CA . GLU A 1 243 ? 3.302 -6.311 -28.446 1.00 79.81 243 GLU A CA 1
ATOM 1873 C C . GLU A 1 243 ? 3.338 -7.201 -27.189 1.00 79.81 243 GLU A C 1
ATOM 1875 O O . GLU A 1 243 ? 3.587 -6.721 -26.080 1.00 79.81 243 GLU A O 1
ATOM 1880 N N . ASP A 1 244 ? 3.127 -8.510 -27.359 1.00 84.50 244 ASP A N 1
ATOM 1881 C CA . ASP A 1 244 ? 3.187 -9.486 -26.267 1.00 84.50 244 ASP A CA 1
ATOM 1882 C C . ASP A 1 244 ? 4.598 -9.544 -25.649 1.00 84.50 244 ASP A C 1
ATOM 1884 O O . ASP A 1 244 ? 5.488 -10.267 -26.102 1.00 84.50 244 ASP A O 1
ATOM 1888 N N . ILE A 1 245 ? 4.810 -8.776 -24.577 1.00 88.31 245 ILE A N 1
ATOM 1889 C CA . ILE A 1 245 ? 6.058 -8.780 -23.808 1.00 88.31 245 ILE A CA 1
ATOM 1890 C C . ILE A 1 245 ? 6.068 -10.017 -22.889 1.00 88.31 245 ILE A C 1
ATOM 1892 O O . ILE A 1 245 ? 5.128 -10.197 -22.101 1.00 88.31 245 ILE A O 1
ATOM 1896 N N . PRO A 1 246 ? 7.134 -10.844 -22.890 1.00 90.12 246 PRO A N 1
ATOM 1897 C CA . PRO A 1 246 ? 7.269 -11.970 -21.965 1.00 90.12 246 PRO A CA 1
ATOM 1898 C C . PRO A 1 246 ? 7.170 -11.548 -20.491 1.00 90.12 246 PRO A C 1
ATOM 1900 O O . PRO A 1 246 ? 7.654 -10.483 -20.107 1.00 90.12 246 PRO A O 1
ATOM 1903 N N . LEU A 1 247 ? 6.609 -12.406 -19.630 1.00 85.94 247 LEU A N 1
ATOM 1904 C CA . LEU A 1 247 ? 6.483 -12.138 -18.183 1.00 85.94 247 LEU A CA 1
ATOM 1905 C C . LEU A 1 247 ? 7.833 -11.935 -17.475 1.00 85.94 247 LEU A C 1
ATOM 1907 O O . LEU A 1 247 ? 7.903 -11.281 -16.438 1.00 85.94 247 LEU A O 1
ATOM 1911 N N . THR A 1 248 ? 8.907 -12.494 -18.029 1.00 86.88 248 THR A N 1
ATOM 1912 C CA . THR A 1 248 ? 10.277 -12.345 -17.520 1.00 86.88 248 THR A CA 1
ATOM 1913 C C . THR A 1 248 ? 10.901 -10.992 -17.862 1.00 86.88 248 THR A C 1
ATOM 1915 O O . THR A 1 248 ? 11.947 -10.650 -17.310 1.00 86.88 248 THR A O 1
ATOM 1918 N N . GLN A 1 249 ? 10.280 -10.225 -18.760 1.00 90.38 249 GLN A N 1
ATOM 1919 C CA . GLN A 1 249 ? 10.763 -8.937 -19.231 1.00 90.38 249 GLN A CA 1
ATOM 1920 C C . GLN A 1 249 ? 9.944 -7.789 -18.621 1.00 90.38 249 GLN A C 1
ATOM 1922 O O . GLN A 1 249 ? 8.708 -7.761 -18.663 1.00 90.38 249 GLN A O 1
ATOM 1927 N N . GLU A 1 250 ? 10.662 -6.817 -18.056 1.00 90.62 250 GLU A N 1
ATOM 1928 C CA . GLU A 1 250 ? 10.081 -5.565 -17.567 1.00 90.62 250 GLU A CA 1
ATOM 1929 C C . GLU A 1 250 ? 9.608 -4.698 -18.740 1.00 90.62 250 GLU A C 1
ATOM 1931 O O . GLU A 1 250 ? 10.239 -4.674 -19.798 1.00 90.62 250 GLU A O 1
ATOM 1936 N N . ARG A 1 251 ? 8.509 -3.965 -18.538 1.00 92.00 251 ARG A N 1
ATOM 1937 C CA . ARG A 1 251 ? 8.017 -2.985 -19.513 1.00 92.00 251 ARG A CA 1
ATOM 1938 C C . ARG A 1 251 ? 8.845 -1.700 -19.469 1.00 92.00 251 ARG A C 1
ATOM 1940 O O . ARG A 1 251 ? 9.363 -1.315 -18.413 1.00 92.00 251 ARG A O 1
ATOM 1947 N N . ASP A 1 252 ? 8.879 -1.013 -20.605 1.00 91.50 252 ASP A N 1
ATOM 1948 C CA . ASP A 1 252 ? 9.494 0.305 -20.755 1.00 91.50 252 ASP A CA 1
ATOM 1949 C C . ASP A 1 252 ? 8.890 1.350 -19.793 1.00 91.50 252 ASP A C 1
ATOM 1951 O O . ASP A 1 252 ? 7.742 1.212 -19.351 1.00 91.50 252 ASP A O 1
ATOM 1955 N N . PRO A 1 253 ? 9.660 2.392 -19.418 1.00 92.19 253 PRO A N 1
ATOM 1956 C CA . PRO A 1 253 ? 9.218 3.406 -18.465 1.00 92.19 253 PRO A CA 1
ATOM 1957 C C . PRO A 1 253 ? 7.993 4.189 -18.958 1.00 92.19 253 PRO A C 1
ATOM 1959 O O . PRO A 1 253 ? 7.933 4.613 -20.110 1.00 92.19 253 PRO A O 1
ATOM 1962 N N . ILE A 1 254 ? 7.053 4.470 -18.048 1.00 89.38 254 ILE A N 1
ATOM 1963 C CA . ILE A 1 254 ? 5.859 5.273 -18.351 1.00 89.38 254 ILE A CA 1
ATOM 1964 C C . ILE A 1 254 ? 6.096 6.733 -17.957 1.00 89.38 254 ILE A C 1
ATOM 1966 O O . ILE A 1 254 ? 6.508 7.028 -16.832 1.00 89.38 254 ILE A O 1
ATOM 1970 N N . THR A 1 255 ? 5.769 7.658 -18.859 1.00 82.88 255 THR A N 1
ATOM 1971 C CA . THR A 1 255 ? 5.906 9.111 -18.648 1.00 82.88 255 THR A CA 1
ATOM 1972 C C . THR A 1 255 ? 4.582 9.875 -18.704 1.00 82.88 255 THR A C 1
ATOM 1974 O O . THR A 1 255 ? 4.579 11.077 -18.445 1.00 82.88 255 THR A O 1
ATOM 1977 N N . THR A 1 256 ? 3.453 9.196 -18.953 1.00 84.25 256 THR A N 1
ATOM 1978 C CA . THR A 1 256 ? 2.099 9.790 -18.950 1.00 84.25 256 THR A CA 1
ATOM 1979 C C . THR A 1 256 ? 1.765 10.448 -17.610 1.00 84.25 256 THR A C 1
ATOM 1981 O O . THR A 1 256 ? 2.462 10.251 -16.616 1.00 84.25 256 THR A O 1
ATOM 1984 N N . ARG A 1 257 ? 0.716 11.260 -17.531 1.00 83.19 257 ARG A N 1
ATOM 1985 C CA . ARG A 1 257 ? 0.408 11.975 -16.289 1.00 83.19 257 ARG A CA 1
ATOM 1986 C C . ARG A 1 257 ? -0.409 11.104 -15.334 1.00 83.19 257 ARG A C 1
ATOM 1988 O O . ARG A 1 257 ? -1.445 10.576 -15.710 1.00 83.19 257 ARG A O 1
ATOM 1995 N N . GLU A 1 258 ? 0.017 11.029 -14.077 1.00 88.62 258 GLU A N 1
ATOM 1996 C CA . GLU A 1 258 ? -0.776 10.419 -13.006 1.00 88.62 258 GLU A CA 1
ATOM 1997 C C . GLU A 1 258 ? -1.722 11.432 -12.358 1.00 88.62 258 GLU A C 1
ATOM 1999 O O . GLU A 1 258 ? -1.404 12.616 -12.181 1.00 88.62 258 GLU A O 1
ATOM 2004 N N . ALA A 1 259 ? -2.894 10.944 -11.971 1.00 88.38 259 ALA A N 1
ATOM 2005 C CA . ALA A 1 259 ? -3.788 11.604 -11.044 1.00 88.38 259 ALA A CA 1
ATOM 2006 C C . ALA A 1 259 ? -3.494 11.149 -9.606 1.00 88.38 259 ALA A C 1
ATOM 2008 O O . ALA A 1 259 ? -3.091 10.014 -9.361 1.00 88.38 259 ALA A O 1
ATOM 2009 N N . PHE A 1 260 ? -3.735 12.046 -8.649 1.00 87.19 260 PHE A N 1
ATOM 2010 C CA . PHE A 1 260 ? -3.481 11.849 -7.222 1.00 87.19 260 PHE A CA 1
ATOM 2011 C C . PHE A 1 260 ? -4.707 12.289 -6.422 1.00 87.19 260 PHE A C 1
ATOM 2013 O O . PHE A 1 260 ? -5.240 13.379 -6.653 1.00 87.19 260 PHE A O 1
ATOM 2020 N N . ARG A 1 261 ? -5.142 11.480 -5.451 1.00 87.12 261 ARG A N 1
ATOM 2021 C CA . ARG A 1 261 ? -6.182 11.871 -4.486 1.00 87.12 261 ARG A CA 1
ATOM 2022 C C . ARG A 1 261 ? -5.698 11.666 -3.057 1.00 87.12 261 ARG A C 1
ATOM 2024 O O . ARG A 1 261 ? -5.253 10.578 -2.701 1.00 87.12 261 ARG A O 1
ATOM 2031 N N . LEU A 1 262 ? -5.889 12.703 -2.241 1.00 87.62 262 LEU A N 1
ATOM 2032 C CA . LEU A 1 262 ? -5.760 12.652 -0.788 1.00 87.62 262 LEU A CA 1
ATOM 2033 C C . LEU A 1 262 ? -7.142 12.475 -0.154 1.00 87.62 262 LEU A C 1
ATOM 2035 O O . LEU A 1 262 ? -8.089 13.206 -0.468 1.00 87.62 262 LEU A O 1
ATOM 2039 N N . ILE A 1 263 ? -7.250 11.485 0.720 1.00 89.88 263 ILE A N 1
ATOM 2040 C CA . ILE A 1 263 ? -8.504 10.998 1.282 1.00 89.88 263 ILE A CA 1
ATOM 2041 C C . ILE A 1 263 ? -8.332 10.866 2.795 1.00 89.88 263 ILE A C 1
ATOM 2043 O O . ILE A 1 263 ? -7.355 10.292 3.266 1.00 89.88 263 ILE A O 1
ATOM 2047 N N . ARG A 1 264 ? -9.305 11.346 3.564 1.00 91.94 264 ARG A N 1
ATOM 2048 C CA . ARG A 1 264 ? -9.419 11.056 4.994 1.00 91.94 264 ARG A CA 1
ATOM 2049 C C . ARG A 1 264 ? -10.271 9.807 5.186 1.00 91.94 264 ARG A C 1
ATOM 2051 O O . ARG A 1 264 ? -11.380 9.740 4.653 1.00 91.94 264 ARG A O 1
ATOM 2058 N N . LEU A 1 265 ? -9.778 8.850 5.965 1.00 95.06 265 LEU A N 1
ATOM 2059 C CA . LEU A 1 265 ? -10.563 7.717 6.445 1.00 95.06 265 LEU A CA 1
ATOM 2060 C C . LEU A 1 265 ? -10.860 7.880 7.934 1.00 95.06 265 LEU A C 1
ATOM 2062 O O . LEU A 1 265 ? -10.013 8.359 8.685 1.00 95.06 265 LEU A O 1
ATOM 2066 N N . GLN A 1 266 ? -12.036 7.435 8.356 1.00 95.38 266 GLN A N 1
ATOM 2067 C CA . GLN A 1 266 ? -12.378 7.264 9.767 1.00 95.38 266 GLN A CA 1
ATOM 2068 C C . GLN A 1 266 ? -12.842 5.826 9.949 1.00 95.38 266 GLN A C 1
ATOM 2070 O O . GLN A 1 266 ? -13.916 5.475 9.461 1.00 95.38 266 GLN A O 1
ATOM 2075 N N . LEU A 1 267 ? -12.001 4.992 10.560 1.00 97.88 267 LEU A N 1
ATOM 2076 C CA . LEU A 1 267 ? -12.180 3.542 10.650 1.00 97.88 267 LEU A CA 1
ATOM 2077 C C . LEU A 1 267 ? -12.552 3.139 12.075 1.00 97.88 267 LEU A C 1
ATOM 2079 O O . LEU A 1 267 ? -12.088 3.755 13.032 1.00 97.88 267 LEU A O 1
ATOM 2083 N N . ARG A 1 268 ? -13.375 2.101 12.209 1.00 97.88 268 ARG A N 1
ATOM 2084 C CA . ARG A 1 268 ? -13.789 1.512 13.485 1.00 97.88 268 ARG A CA 1
ATOM 2085 C C . ARG A 1 268 ? -13.784 -0.001 13.379 1.00 97.88 268 ARG A C 1
ATOM 2087 O O . ARG A 1 268 ? -14.315 -0.538 12.404 1.00 97.88 268 ARG A O 1
ATOM 2094 N N . VAL A 1 269 ? -13.222 -0.667 14.380 1.00 98.56 269 VAL A N 1
ATOM 2095 C CA . VAL A 1 269 ? -13.331 -2.119 14.524 1.00 98.56 269 VAL A CA 1
ATOM 2096 C C . VAL A 1 269 ? -14.798 -2.499 14.727 1.00 98.56 269 VAL A C 1
ATOM 2098 O O . VAL A 1 269 ? -15.542 -1.826 15.439 1.00 98.56 269 VAL A O 1
ATOM 2101 N N . THR A 1 270 ? -15.218 -3.570 14.061 1.00 98.31 270 THR A N 1
ATOM 2102 C CA . THR A 1 270 ? -16.589 -4.093 14.131 1.00 98.31 270 THR A CA 1
ATOM 2103 C C . THR A 1 270 ? -16.652 -5.550 14.567 1.00 98.31 270 THR A C 1
ATOM 2105 O O . THR A 1 270 ? -17.687 -5.979 15.062 1.00 98.31 270 THR A O 1
ATOM 2108 N N . ALA A 1 271 ? -15.579 -6.320 14.369 1.00 98.50 271 ALA A N 1
ATOM 2109 C CA . ALA A 1 271 ? -15.478 -7.700 14.836 1.00 98.50 271 ALA A CA 1
ATOM 2110 C C . ALA A 1 271 ? -14.013 -8.144 14.924 1.00 98.50 271 ALA A C 1
ATOM 2112 O O . ALA A 1 271 ? -13.157 -7.624 14.204 1.00 98.50 271 ALA A O 1
ATOM 2113 N N . ILE A 1 272 ? -13.754 -9.129 15.782 1.00 98.62 272 ILE A N 1
ATOM 2114 C CA . ILE A 1 272 ? -12.469 -9.817 15.911 1.00 98.62 272 ILE A CA 1
ATOM 2115 C C . ILE A 1 272 ? -12.760 -11.315 15.905 1.00 98.62 272 ILE A C 1
ATOM 2117 O O . ILE A 1 272 ? -13.611 -11.783 16.662 1.00 98.62 272 ILE A O 1
ATOM 2121 N N . GLU A 1 273 ? -12.077 -12.048 15.036 1.00 98.38 273 GLU A N 1
ATOM 2122 C CA . GLU A 1 273 ? -12.286 -13.475 14.803 1.00 98.38 273 GLU A CA 1
ATOM 2123 C C . GLU A 1 273 ? -10.957 -14.232 14.889 1.00 98.38 273 GLU A C 1
ATOM 2125 O O . GLU A 1 273 ? -9.885 -13.672 14.647 1.00 98.38 273 GLU A O 1
ATOM 2130 N N . GLU A 1 274 ? -11.022 -15.519 15.222 1.00 98.19 274 GLU A N 1
ATOM 2131 C CA . GLU A 1 274 ? -9.859 -16.409 15.170 1.00 98.19 274 GLU A CA 1
ATOM 2132 C C . GLU A 1 274 ? -9.320 -16.532 13.728 1.00 98.19 274 GLU A C 1
ATOM 2134 O O . GLU A 1 274 ? -10.104 -16.489 12.773 1.00 98.19 274 GLU A O 1
ATOM 2139 N N . PRO A 1 275 ? -7.999 -16.707 13.535 1.00 97.94 275 PRO A N 1
ATOM 2140 C CA . PRO A 1 275 ? -7.407 -16.815 12.206 1.00 97.94 275 PRO A CA 1
ATOM 2141 C C . PRO A 1 275 ? -7.901 -18.056 11.452 1.00 97.94 275 PRO A C 1
ATOM 2143 O O . PRO A 1 275 ? -7.809 -19.189 11.945 1.00 97.94 275 PRO A O 1
ATOM 2146 N N . GLY A 1 276 ? -8.347 -17.854 10.209 1.00 95.94 276 GLY A N 1
ATOM 2147 C CA . GLY A 1 276 ? -8.807 -18.918 9.317 1.00 95.94 276 GLY A CA 1
ATOM 2148 C C . GLY A 1 276 ? -7.678 -19.864 8.909 1.00 95.94 276 GLY A C 1
ATOM 2149 O O . GLY A 1 276 ? -6.502 -19.587 9.137 1.00 95.94 276 GLY A O 1
ATOM 2150 N N . GLU A 1 277 ? -7.998 -21.014 8.312 1.00 95.12 277 GLU A N 1
ATOM 2151 C CA . GLU A 1 277 ? -7.010 -22.052 7.951 1.00 95.12 277 GLU A CA 1
ATOM 2152 C C . GLU A 1 277 ? -5.854 -21.531 7.078 1.00 95.12 277 GLU A C 1
ATOM 2154 O O . GLU A 1 277 ? -4.714 -21.982 7.227 1.00 95.12 277 GLU A O 1
ATOM 2159 N N . ASP A 1 278 ? -6.137 -20.554 6.214 1.00 91.56 278 ASP A N 1
ATOM 2160 C CA . ASP A 1 278 ? -5.175 -19.918 5.310 1.00 91.56 278 ASP A CA 1
ATOM 2161 C C . ASP A 1 278 ? -4.434 -18.703 5.886 1.00 91.56 278 ASP A C 1
ATOM 2163 O O . ASP A 1 278 ? -3.571 -18.143 5.208 1.00 91.56 278 ASP A O 1
ATOM 2167 N N . ASP A 1 279 ? -4.710 -18.339 7.139 1.00 96.88 279 ASP A N 1
ATOM 2168 C CA . ASP A 1 279 ? -4.083 -17.215 7.832 1.00 96.88 279 ASP A CA 1
ATOM 2169 C C . ASP A 1 279 ? -2.896 -17.664 8.709 1.00 96.88 279 ASP A C 1
ATOM 2171 O O . ASP A 1 279 ? -2.787 -18.822 9.134 1.00 96.88 279 ASP A O 1
ATOM 2175 N N . GLY A 1 280 ? -2.004 -16.716 9.006 1.00 96.94 280 GLY A N 1
ATOM 2176 C CA . GLY A 1 280 ? -1.008 -16.851 10.067 1.00 96.94 280 GLY A CA 1
ATOM 2177 C C . GLY A 1 280 ? -1.688 -16.984 11.433 1.00 96.94 280 GLY A C 1
ATOM 2178 O O . GLY A 1 280 ? -2.777 -16.457 11.650 1.00 96.94 280 GLY A O 1
ATOM 2179 N N . LYS A 1 281 ? -1.073 -17.742 12.346 1.00 97.38 281 LYS A N 1
ATOM 2180 C CA . LYS A 1 281 ? -1.713 -18.166 13.604 1.00 97.38 281 LYS A CA 1
ATOM 2181 C C . LYS A 1 281 ? -1.338 -17.325 14.819 1.00 97.38 281 LYS A C 1
ATOM 2183 O O . LYS A 1 281 ? -1.824 -17.606 15.909 1.00 97.38 281 LYS A O 1
ATOM 2188 N N . ASP A 1 282 ? -0.508 -16.301 14.638 1.00 97.69 282 ASP A N 1
ATOM 2189 C CA . ASP A 1 282 ? -0.043 -15.467 15.748 1.00 97.69 282 ASP A CA 1
ATOM 2190 C C . ASP A 1 282 ? -1.049 -14.366 16.113 1.00 97.69 282 ASP A C 1
ATOM 2192 O O . ASP A 1 282 ? -1.004 -13.840 17.226 1.00 97.69 282 ASP A O 1
ATOM 2196 N N . PHE A 1 283 ? -1.942 -13.991 15.185 1.00 98.06 283 PHE A N 1
ATOM 2197 C CA . PHE A 1 283 ? -2.852 -12.854 15.341 1.00 98.06 283 PHE A CA 1
ATOM 2198 C C . PHE A 1 283 ? -4.262 -13.139 14.788 1.00 98.06 283 PHE A C 1
ATOM 2200 O O . PHE A 1 283 ? -4.391 -13.880 13.814 1.00 98.06 283 PHE A O 1
ATOM 2207 N N . PRO A 1 284 ? -5.314 -12.532 15.373 1.00 98.44 284 PRO A N 1
ATOM 2208 C CA . PRO A 1 284 ? -6.696 -12.659 14.911 1.00 98.44 284 PRO A CA 1
ATOM 2209 C C . PRO A 1 284 ? -6.957 -11.933 13.584 1.00 98.44 284 PRO A C 1
ATOM 2211 O O . PRO A 1 284 ? -6.175 -11.091 13.143 1.00 98.44 284 PRO A O 1
ATOM 2214 N N . VAL A 1 285 ? -8.120 -12.193 12.986 1.00 98.75 285 VAL A N 1
ATOM 2215 C CA . VAL A 1 285 ? -8.674 -11.378 11.898 1.00 98.75 285 VAL A CA 1
ATOM 2216 C C . VAL A 1 285 ? -9.495 -10.245 12.502 1.00 98.75 285 VAL A C 1
ATOM 2218 O O . VAL A 1 285 ? -10.448 -10.482 13.241 1.00 98.75 285 VAL A O 1
ATOM 2221 N N . VAL A 1 286 ? -9.155 -9.002 12.165 1.00 98.88 286 VAL A N 1
ATOM 2222 C CA . VAL A 1 286 ? -9.894 -7.814 12.610 1.00 98.88 286 VAL A CA 1
ATOM 2223 C C . VAL A 1 286 ? -10.689 -7.243 11.449 1.00 98.88 286 VAL A C 1
ATOM 2225 O O . VAL A 1 286 ? -10.128 -6.891 10.410 1.00 98.88 286 VAL A O 1
ATOM 2228 N N . HIS A 1 287 ? -12.001 -7.124 11.632 1.00 98.81 287 HIS A N 1
ATOM 2229 C CA . HIS A 1 287 ? -12.919 -6.504 10.679 1.00 98.81 287 HIS A CA 1
ATOM 2230 C C . HIS A 1 287 ? -13.191 -5.063 11.075 1.00 98.81 287 HIS A C 1
ATOM 2232 O O . HIS A 1 287 ? -13.351 -4.752 12.257 1.00 98.81 287 HIS A O 1
ATOM 2238 N N . PHE A 1 288 ? -13.296 -4.187 10.082 1.00 98.69 288 PHE A N 1
ATOM 2239 C CA . PHE A 1 288 ? -13.571 -2.778 10.317 1.00 98.69 288 PHE A CA 1
ATOM 2240 C C . PHE A 1 288 ? -14.487 -2.170 9.264 1.00 98.69 288 PHE A C 1
ATOM 2242 O O . PHE A 1 288 ? -14.569 -2.626 8.119 1.00 98.69 288 PHE A O 1
ATOM 2249 N N . GLN A 1 289 ? -15.143 -1.081 9.654 1.00 98.19 289 GLN A N 1
ATOM 2250 C CA . GLN A 1 289 ? -15.958 -0.242 8.784 1.00 98.19 289 GLN A CA 1
ATOM 2251 C C . GLN A 1 289 ? -15.702 1.236 9.064 1.00 98.19 289 GLN A C 1
ATOM 2253 O O . GLN A 1 289 ? -15.155 1.608 10.100 1.00 98.19 289 GLN A O 1
ATOM 2258 N N . GLY A 1 290 ? -16.083 2.101 8.130 1.00 95.88 290 GLY A N 1
ATOM 2259 C CA . GLY A 1 290 ? -15.797 3.517 8.257 1.00 95.88 290 GLY A CA 1
ATOM 2260 C C . GLY A 1 290 ? -16.306 4.387 7.123 1.00 95.88 290 GLY A C 1
ATOM 2261 O O . GLY A 1 290 ? -17.058 3.957 6.241 1.00 95.88 290 GLY A O 1
ATOM 2262 N N . THR A 1 291 ? -15.838 5.630 7.130 1.00 94.50 291 THR A N 1
ATOM 2263 C CA . THR A 1 291 ? -16.054 6.594 6.048 1.00 94.50 291 THR A CA 1
ATOM 2264 C C . THR A 1 291 ? -14.747 6.919 5.342 1.00 94.50 291 THR A C 1
ATOM 2266 O O . THR A 1 291 ? -13.664 6.849 5.922 1.00 94.50 291 THR A O 1
ATOM 2269 N N . SER A 1 292 ? -14.859 7.264 4.065 1.00 91.88 292 SER A N 1
ATOM 2270 C CA . SER A 1 292 ? -13.764 7.677 3.200 1.00 91.88 292 SER A CA 1
ATOM 2271 C C . SER A 1 292 ? -14.194 8.943 2.472 1.00 91.88 292 SER A C 1
ATOM 2273 O O . SER A 1 292 ? -15.194 8.932 1.755 1.00 91.88 292 SER A O 1
ATOM 2275 N N . LYS A 1 293 ? -13.485 10.052 2.690 1.00 86.62 293 LYS A N 1
ATOM 2276 C CA . LYS A 1 293 ? -13.840 11.355 2.116 1.00 86.62 293 LYS A CA 1
ATOM 2277 C C . LYS A 1 293 ? -12.641 12.034 1.493 1.00 86.62 293 LYS A C 1
ATOM 2279 O O . LYS A 1 293 ? -11.588 12.133 2.121 1.00 86.62 293 LYS A O 1
ATOM 2284 N N . SER A 1 294 ? -12.806 12.540 0.277 1.00 77.44 294 SER A N 1
ATOM 2285 C CA . SER A 1 294 ? -11.775 13.363 -0.348 1.00 77.44 294 SER A CA 1
ATOM 2286 C C . SER A 1 294 ? -11.583 14.671 0.415 1.00 77.44 294 SER A C 1
ATOM 2288 O O . SER A 1 294 ? -12.547 15.377 0.701 1.00 77.44 294 SER A O 1
ATOM 2290 N N . THR A 1 295 ? -10.329 15.034 0.683 1.00 68.81 295 THR A N 1
ATOM 2291 C CA . THR A 1 295 ? -9.995 16.290 1.373 1.00 68.81 295 THR A CA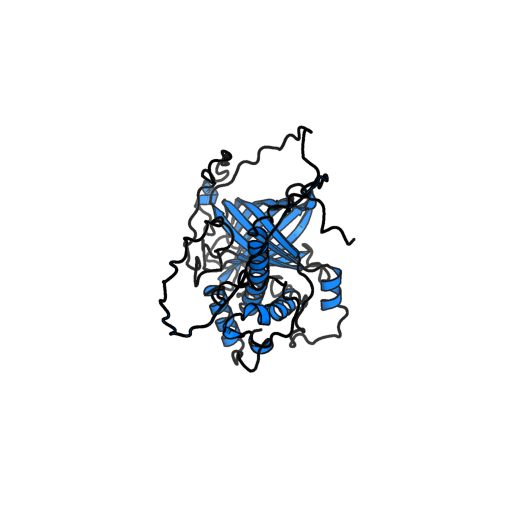 1
ATOM 2292 C C . THR A 1 295 ? -10.285 17.530 0.510 1.00 68.81 295 THR A C 1
ATOM 2294 O O . THR A 1 295 ? -10.602 18.584 1.049 1.00 68.81 295 THR A O 1
ATOM 2297 N N . PHE A 1 296 ? -10.223 17.414 -0.824 1.00 56.78 296 PHE A N 1
ATOM 2298 C CA . PHE A 1 296 ? -10.335 18.554 -1.760 1.00 56.78 296 PHE A CA 1
ATOM 2299 C C . PHE A 1 296 ? -11.584 18.525 -2.633 1.00 56.78 296 PHE A C 1
ATOM 2301 O O . PHE A 1 296 ? -12.000 19.555 -3.155 1.00 56.78 296 PHE A O 1
ATOM 2308 N N . MET A 1 297 ? -12.191 17.351 -2.790 1.00 57.53 297 MET A N 1
ATOM 2309 C CA . MET A 1 297 ? -13.392 17.160 -3.593 1.00 57.53 297 MET A CA 1
ATOM 2310 C C . MET A 1 297 ? -14.551 16.647 -2.738 1.00 57.53 297 MET A C 1
ATOM 2312 O O . MET A 1 297 ? -15.410 15.955 -3.247 1.00 57.53 297 MET A O 1
ATOM 2316 N N . ALA A 1 298 ? -14.622 17.001 -1.449 1.00 56.75 298 ALA A N 1
ATOM 2317 C CA . ALA A 1 298 ? -15.684 16.535 -0.543 1.00 56.75 298 ALA A CA 1
ATOM 2318 C C . ALA A 1 298 ? -17.120 16.814 -1.046 1.00 56.75 298 ALA A C 1
ATOM 2320 O O . ALA A 1 298 ? -18.056 16.132 -0.639 1.00 56.75 298 ALA A O 1
ATOM 2321 N N . TRP A 1 299 ? -17.283 17.815 -1.914 1.00 49.72 299 TRP A N 1
ATOM 2322 C CA . TRP A 1 299 ? -18.516 18.179 -2.615 1.00 49.72 299 TRP A CA 1
ATOM 2323 C C . TRP A 1 299 ? -18.895 17.262 -3.796 1.00 49.72 299 TRP A C 1
ATOM 2325 O O . TRP A 1 299 ? -20.060 17.249 -4.180 1.00 49.72 299 TRP A O 1
ATOM 2335 N N . ASP A 1 300 ? -17.959 16.492 -4.359 1.00 55.34 300 ASP A N 1
ATOM 2336 C CA . ASP A 1 300 ? -18.221 15.520 -5.428 1.00 55.34 300 ASP A CA 1
ATOM 2337 C C . ASP A 1 300 ? -18.851 14.243 -4.824 1.00 55.34 300 ASP A C 1
ATOM 2339 O O . ASP A 1 300 ? -18.232 13.594 -3.971 1.00 55.34 300 ASP A O 1
ATOM 2343 N N . PRO A 1 301 ? -20.071 13.843 -5.238 1.00 58.28 301 PRO A N 1
ATOM 2344 C CA . PRO A 1 301 ? -20.718 12.622 -4.752 1.00 58.28 301 PRO A CA 1
ATOM 2345 C C . PRO A 1 301 ? -19.885 11.351 -4.971 1.00 58.28 301 PRO A C 1
ATOM 2347 O O . PRO A 1 301 ? -19.951 10.434 -4.155 1.00 58.28 301 PRO A O 1
ATOM 2350 N N . ASN A 1 302 ? -19.054 11.311 -6.019 1.00 63.31 302 ASN A N 1
ATOM 2351 C CA . ASN A 1 302 ? -18.135 10.205 -6.300 1.00 63.31 302 ASN A CA 1
ATOM 2352 C C . ASN A 1 302 ? -16.815 10.300 -5.516 1.00 63.31 302 ASN A C 1
ATOM 2354 O O . ASN A 1 302 ? -15.932 9.458 -5.681 1.00 63.31 302 ASN A O 1
ATOM 2358 N N . ALA A 1 303 ? -16.649 11.308 -4.661 1.00 67.56 303 ALA A N 1
ATOM 2359 C CA . ALA A 1 303 ? -15.446 11.501 -3.860 1.00 67.56 303 ALA A CA 1
ATOM 2360 C C . ALA A 1 303 ? -15.607 11.068 -2.395 1.00 67.56 303 ALA A C 1
ATOM 2362 O O . ALA A 1 303 ? -14.620 11.060 -1.653 1.00 67.56 303 ALA A O 1
ATOM 2363 N N . ASN A 1 304 ? -16.822 10.682 -1.991 1.00 82.44 304 ASN A N 1
ATOM 2364 C CA . ASN A 1 304 ? -17.119 10.153 -0.665 1.00 82.44 304 ASN A CA 1
ATOM 2365 C C . ASN A 1 304 ? -17.669 8.729 -0.779 1.00 82.44 304 ASN A C 1
ATOM 2367 O O . ASN A 1 304 ? -18.564 8.456 -1.573 1.00 82.44 304 ASN A O 1
ATOM 2371 N N . SER A 1 305 ? -17.164 7.822 0.048 1.00 88.44 305 SER A N 1
ATOM 2372 C CA . SER A 1 305 ? -17.629 6.437 0.118 1.00 88.44 305 SER A CA 1
ATOM 2373 C C . SER A 1 305 ? -17.699 5.951 1.559 1.00 88.44 305 SER A C 1
ATOM 2375 O O . SER A 1 305 ? -17.075 6.511 2.467 1.00 88.44 305 SER A O 1
ATOM 2377 N N . ARG A 1 306 ? -18.464 4.881 1.777 1.00 95.31 306 ARG A N 1
ATOM 2378 C CA . ARG A 1 306 ? -18.232 4.021 2.940 1.00 95.31 306 ARG A CA 1
ATOM 2379 C C . ARG A 1 306 ? -17.038 3.125 2.643 1.00 95.31 306 ARG A C 1
ATOM 2381 O O . ARG A 1 306 ? -16.732 2.848 1.486 1.00 95.31 306 ARG A O 1
ATOM 2388 N N . ILE A 1 307 ? -16.372 2.670 3.689 1.00 97.38 307 ILE A N 1
ATOM 2389 C CA . ILE A 1 307 ? -15.277 1.715 3.573 1.00 97.38 307 ILE A CA 1
ATOM 2390 C C . ILE A 1 307 ? -15.514 0.568 4.544 1.00 97.38 307 ILE A C 1
ATOM 2392 O O . ILE A 1 307 ? -15.985 0.784 5.659 1.00 97.38 307 ILE A O 1
ATOM 2396 N N . ARG A 1 308 ? -15.199 -0.649 4.113 1.00 98.44 308 ARG A N 1
ATOM 2397 C CA . ARG A 1 308 ? -15.087 -1.822 4.985 1.00 98.44 308 ARG A CA 1
ATOM 2398 C C . ARG A 1 308 ? -13.808 -2.570 4.662 1.00 98.44 308 ARG A C 1
ATOM 2400 O O . ARG A 1 308 ? -13.268 -2.411 3.566 1.00 98.44 308 ARG A O 1
ATOM 2407 N N . GLY A 1 309 ? -13.336 -3.399 5.573 1.00 98.50 309 GLY A N 1
ATOM 2408 C CA . GLY A 1 309 ? -12.134 -4.172 5.319 1.00 98.50 309 GLY A CA 1
ATOM 2409 C C . GLY A 1 309 ? -11.780 -5.136 6.430 1.00 98.50 309 GLY A C 1
ATOM 2410 O O . GLY A 1 309 ? -12.493 -5.249 7.427 1.00 98.50 309 GLY A O 1
ATOM 2411 N N . THR A 1 310 ? -10.660 -5.822 6.221 1.00 98.75 310 THR A N 1
ATOM 2412 C CA . THR A 1 310 ? -10.071 -6.731 7.203 1.00 98.75 310 THR A CA 1
ATOM 2413 C C . THR A 1 310 ? -8.570 -6.535 7.304 1.00 98.75 310 THR A C 1
ATOM 2415 O O . THR A 1 310 ? -7.918 -6.273 6.288 1.00 98.75 310 THR A O 1
ATOM 2418 N N . VAL A 1 311 ? -8.030 -6.751 8.498 1.00 98.62 311 VAL A N 1
ATOM 2419 C CA . VAL A 1 311 ? -6.595 -6.885 8.766 1.00 98.62 311 VAL A CA 1
ATOM 2420 C C . VAL A 1 311 ? -6.331 -8.279 9.310 1.00 98.62 311 VAL A C 1
ATOM 2422 O O . VAL A 1 311 ? -7.079 -8.747 10.168 1.00 98.62 311 VAL A O 1
ATOM 2425 N N . ARG A 1 312 ? -5.305 -8.955 8.792 1.00 98.44 312 ARG A N 1
ATOM 2426 C CA . ARG A 1 312 ? -4.916 -10.301 9.236 1.00 98.44 312 ARG A CA 1
ATOM 2427 C C . ARG A 1 312 ? -3.453 -10.605 8.934 1.00 98.44 312 ARG A C 1
ATOM 2429 O O . ARG A 1 312 ? -2.832 -9.939 8.104 1.00 98.44 312 ARG A O 1
ATOM 2436 N N . GLN A 1 313 ? -2.905 -11.631 9.573 1.00 98.44 313 GLN A N 1
ATOM 2437 C CA . GLN A 1 313 ? -1.587 -12.167 9.236 1.00 98.44 313 GLN A CA 1
ATOM 2438 C C . GLN A 1 313 ? -1.713 -13.181 8.089 1.00 98.44 313 GLN A C 1
ATOM 2440 O O . GLN A 1 313 ? -2.551 -14.073 8.129 1.00 98.44 313 GLN A O 1
ATOM 2445 N N . THR A 1 314 ? -0.870 -13.064 7.068 1.00 98.00 314 THR A N 1
ATOM 2446 C CA . THR A 1 314 ? -0.710 -14.097 6.028 1.00 98.00 314 THR A CA 1
ATOM 2447 C C . THR A 1 314 ? 0.079 -15.291 6.569 1.00 98.00 314 THR A C 1
ATOM 2449 O O . THR A 1 314 ? 0.822 -15.158 7.544 1.00 98.00 314 THR A O 1
ATOM 2452 N N . ARG A 1 315 ? 0.020 -16.445 5.892 1.00 96.38 315 ARG A N 1
ATOM 2453 C CA . ARG A 1 315 ? 0.909 -17.586 6.203 1.00 96.38 315 ARG A CA 1
ATOM 2454 C C . ARG A 1 315 ? 2.397 -17.232 6.124 1.00 96.38 315 ARG A C 1
ATOM 2456 O O . ARG A 1 315 ? 3.190 -17.768 6.889 1.00 96.38 315 ARG A O 1
ATOM 2463 N N . GLY A 1 316 ? 2.757 -16.306 5.234 1.00 95.81 316 GLY A N 1
ATOM 2464 C CA . GLY A 1 316 ? 4.115 -15.777 5.091 1.00 95.81 316 GLY A CA 1
ATOM 2465 C C . GLY A 1 316 ? 4.525 -14.777 6.180 1.00 95.81 316 GLY A C 1
ATOM 2466 O O . GLY A 1 316 ? 5.624 -14.233 6.121 1.00 95.81 316 GLY A O 1
ATOM 2467 N N . GLY A 1 317 ? 3.655 -14.490 7.155 1.00 97.00 317 GLY A N 1
ATOM 2468 C CA . GLY A 1 317 ? 3.927 -13.593 8.281 1.00 97.00 317 GLY A CA 1
ATOM 2469 C C . GLY A 1 317 ? 3.707 -12.102 7.996 1.00 97.00 317 GLY A C 1
ATOM 2470 O O . GLY A 1 317 ? 3.762 -11.294 8.923 1.00 97.00 317 GLY A O 1
ATOM 2471 N N . ALA A 1 318 ? 3.413 -11.714 6.751 1.00 97.69 318 ALA A N 1
ATOM 2472 C CA . ALA A 1 318 ? 3.063 -10.339 6.401 1.00 97.69 318 ALA A CA 1
ATOM 2473 C C . ALA A 1 318 ? 1.683 -9.958 6.964 1.00 97.69 318 ALA A C 1
ATOM 2475 O O . ALA A 1 318 ? 0.759 -10.772 6.943 1.00 97.69 318 ALA A O 1
ATOM 2476 N N . ILE A 1 319 ? 1.522 -8.714 7.423 1.00 98.44 319 ILE A N 1
ATOM 2477 C CA . ILE A 1 319 ? 0.239 -8.193 7.915 1.00 98.44 319 ILE A CA 1
ATOM 2478 C C . ILE A 1 319 ? -0.515 -7.559 6.746 1.00 98.44 319 ILE A C 1
ATOM 2480 O O . ILE A 1 319 ? -0.147 -6.483 6.265 1.00 98.44 319 ILE A O 1
ATOM 2484 N N . ARG A 1 320 ? -1.548 -8.253 6.269 1.00 98.56 320 ARG A N 1
ATOM 2485 C CA . ARG A 1 320 ? -2.320 -7.905 5.077 1.00 98.56 320 ARG A CA 1
ATOM 2486 C C . ARG A 1 320 ? -3.567 -7.112 5.441 1.00 98.56 320 ARG A C 1
ATOM 2488 O O 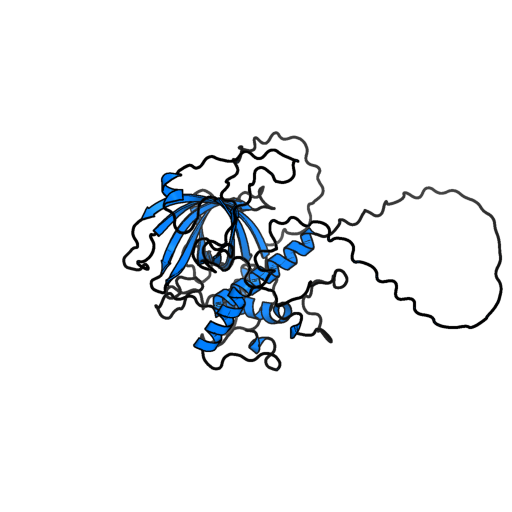. ARG A 1 320 ? -4.340 -7.507 6.311 1.00 98.56 320 ARG A O 1
ATOM 2495 N N . TRP A 1 321 ? -3.773 -6.031 4.702 1.00 98.75 321 TRP A N 1
ATOM 2496 C CA . TRP A 1 321 ? -4.958 -5.191 4.747 1.00 98.75 321 TRP A CA 1
ATOM 2497 C C . TRP A 1 321 ? -5.741 -5.328 3.447 1.00 98.75 321 TRP A C 1
ATOM 2499 O O . TRP A 1 321 ? -5.211 -5.056 2.368 1.00 98.75 321 TRP A O 1
ATOM 2509 N N . THR A 1 322 ? -7.020 -5.668 3.568 1.00 98.69 322 THR A N 1
ATOM 2510 C CA . THR A 1 322 ? -7.975 -5.668 2.458 1.00 98.69 322 THR A CA 1
ATOM 2511 C C . THR A 1 322 ? -9.024 -4.597 2.712 1.00 98.69 322 THR A C 1
ATOM 2513 O O . THR A 1 322 ? -9.604 -4.566 3.797 1.00 98.69 322 THR A O 1
ATOM 2516 N N . THR A 1 323 ? -9.302 -3.731 1.735 1.00 98.62 323 THR A N 1
ATOM 2517 C CA . THR A 1 323 ? -10.372 -2.721 1.853 1.00 98.62 323 THR A CA 1
ATOM 2518 C C . THR A 1 323 ? -11.297 -2.724 0.647 1.00 98.62 323 THR A C 1
ATOM 2520 O O . THR A 1 323 ? -10.870 -3.051 -0.456 1.00 98.62 323 THR A O 1
ATOM 2523 N N . PHE A 1 324 ? -12.549 -2.330 0.868 1.00 98.38 324 PHE A N 1
ATOM 2524 C CA . PHE A 1 324 ? -13.576 -2.148 -0.151 1.00 98.38 324 PHE A CA 1
ATOM 2525 C C . PHE A 1 324 ? -14.166 -0.743 -0.029 1.00 98.38 324 PHE A C 1
ATOM 2527 O O . PHE A 1 324 ? -14.664 -0.370 1.038 1.00 98.38 324 PHE A O 1
ATOM 2534 N N . SER A 1 325 ? -14.128 0.029 -1.113 1.00 95.56 325 SER A N 1
ATOM 2535 C CA . SER A 1 325 ? -14.805 1.323 -1.216 1.00 95.56 325 SER A CA 1
ATOM 2536 C C . SER A 1 325 ? -16.220 1.128 -1.751 1.00 95.56 325 SER A C 1
ATOM 2538 O O . SER A 1 325 ? -16.411 0.587 -2.841 1.00 95.56 325 SER A O 1
ATOM 2540 N N . ILE A 1 326 ? -17.198 1.599 -0.979 1.00 94.44 326 ILE A N 1
ATOM 2541 C CA . ILE A 1 326 ? -18.628 1.402 -1.210 1.00 94.44 326 ILE A CA 1
ATOM 2542 C C . ILE A 1 326 ? -19.274 2.744 -1.567 1.00 94.44 326 ILE A C 1
ATOM 2544 O O . ILE A 1 326 ? -19.399 3.633 -0.716 1.00 94.44 326 ILE A O 1
ATOM 2548 N N . PHE A 1 327 ? -19.738 2.873 -2.805 1.00 88.75 327 PHE A N 1
ATOM 2549 C CA . PHE A 1 327 ? -20.439 4.044 -3.328 1.00 88.75 327 PHE A CA 1
ATOM 2550 C C . PHE A 1 327 ? -21.898 3.691 -3.577 1.00 88.75 327 PHE A C 1
ATOM 2552 O O . PHE A 1 327 ? -22.192 2.698 -4.228 1.00 88.75 327 PHE A O 1
ATOM 2559 N N . HIS A 1 328 ? -22.823 4.493 -3.050 1.00 87.00 328 HIS A N 1
ATOM 2560 C CA . HIS A 1 328 ? -24.267 4.260 -3.212 1.00 87.00 328 HIS A CA 1
ATOM 2561 C C . HIS A 1 328 ? -24.739 2.841 -2.827 1.00 87.00 328 HIS A C 1
ATOM 2563 O O . HIS A 1 328 ? -25.735 2.355 -3.343 1.00 87.00 328 HIS A O 1
ATOM 2569 N N . GLY A 1 329 ? -24.045 2.191 -1.884 1.00 88.00 329 GLY A N 1
ATOM 2570 C CA . GLY A 1 329 ? -24.360 0.828 -1.441 1.00 88.00 329 GLY A CA 1
ATOM 2571 C C . GLY A 1 329 ? -23.642 -0.278 -2.214 1.00 88.00 329 GLY A C 1
ATOM 2572 O O . GLY A 1 329 ? -23.675 -1.417 -1.764 1.00 88.00 329 GLY A O 1
ATOM 2573 N N . GLU A 1 330 ? -22.931 0.056 -3.288 1.00 91.44 330 GLU A N 1
ATOM 2574 C CA . GLU A 1 330 ? -22.195 -0.897 -4.112 1.00 91.44 330 GLU A CA 1
ATOM 2575 C C . GLU A 1 330 ? -20.697 -0.782 -3.876 1.00 91.44 330 GLU A C 1
ATOM 2577 O O . GLU A 1 330 ? -20.120 0.309 -3.874 1.00 91.44 330 GLU A O 1
ATOM 2582 N N . GLU A 1 331 ? -20.051 -1.925 -3.694 1.00 94.69 331 GLU A N 1
ATOM 2583 C CA . GLU A 1 331 ? -18.600 -1.999 -3.793 1.00 94.69 331 GLU A CA 1
ATOM 2584 C C . GLU A 1 331 ? -18.195 -1.611 -5.211 1.00 94.69 331 GLU A C 1
ATOM 2586 O O . GLU A 1 331 ? -18.874 -1.974 -6.169 1.00 94.69 331 GLU A O 1
ATOM 2591 N N . ARG A 1 332 ? -17.111 -0.845 -5.340 1.00 93.19 332 ARG A N 1
ATOM 2592 C CA . ARG A 1 332 ? -16.533 -0.469 -6.642 1.00 93.19 332 ARG A CA 1
ATOM 2593 C C . ARG A 1 332 ? -15.052 -0.780 -6.704 1.00 93.19 332 ARG A C 1
ATOM 2595 O O . ARG A 1 332 ? -14.584 -1.402 -7.645 1.00 93.19 332 ARG A O 1
ATOM 2602 N N . TRP A 1 333 ? -14.333 -0.380 -5.661 1.00 96.06 333 TRP A N 1
ATOM 2603 C CA . TRP A 1 333 ? -12.887 -0.542 -5.595 1.00 96.06 333 TRP A CA 1
ATOM 2604 C C . TRP A 1 333 ? -12.508 -1.464 -4.459 1.00 96.06 333 TRP A C 1
ATOM 2606 O O . TRP A 1 333 ? -13.062 -1.362 -3.360 1.00 96.06 333 TRP A O 1
ATOM 2616 N N . ARG A 1 334 ? -11.502 -2.292 -4.712 1.00 98.06 334 ARG A N 1
ATOM 2617 C CA . ARG A 1 334 ? -10.820 -3.098 -3.711 1.00 98.06 334 ARG A CA 1
ATOM 2618 C C . ARG A 1 334 ? -9.380 -2.626 -3.564 1.00 98.06 334 ARG A C 1
ATOM 2620 O O . ARG A 1 334 ? -8.813 -2.027 -4.474 1.00 98.06 334 ARG A O 1
ATOM 2627 N N . SER A 1 335 ? -8.777 -2.859 -2.406 1.00 98.50 335 SER A N 1
ATOM 2628 C CA . SER A 1 335 ? -7.335 -2.709 -2.238 1.00 98.50 335 SER A CA 1
ATOM 2629 C C . SER A 1 335 ? -6.737 -3.832 -1.421 1.00 98.50 335 SER A C 1
ATOM 2631 O O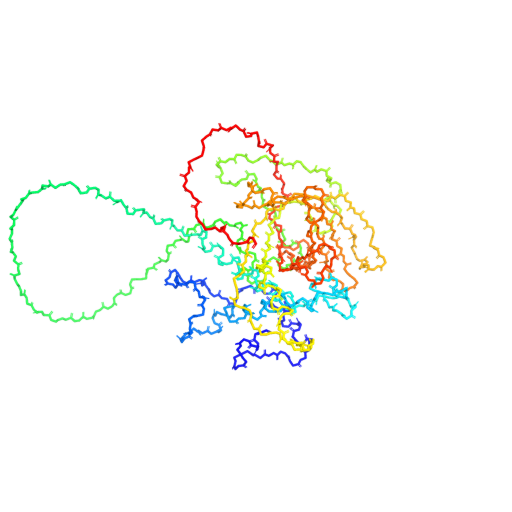 . SER A 1 335 ? -7.371 -4.313 -0.484 1.00 98.50 335 SER A O 1
ATOM 2633 N N . GLU A 1 336 ? -5.488 -4.157 -1.725 1.00 98.62 336 GLU A N 1
ATOM 2634 C CA . GLU A 1 336 ? -4.689 -5.178 -1.057 1.00 98.62 336 GLU A CA 1
ATOM 2635 C C . GLU A 1 336 ? -3.324 -4.577 -0.733 1.00 98.62 336 GLU A C 1
ATOM 2637 O O . GLU A 1 336 ? -2.595 -4.134 -1.625 1.00 98.62 336 GLU A O 1
ATOM 2642 N N . GLY A 1 337 ? -2.999 -4.503 0.555 1.00 98.50 337 GLY A N 1
ATOM 2643 C CA . GLY A 1 337 ? -1.787 -3.852 1.034 1.00 98.50 337 GLY A CA 1
ATOM 2644 C C . GLY A 1 337 ? -1.131 -4.584 2.190 1.00 98.50 337 GLY A C 1
ATOM 2645 O O . GLY A 1 337 ? -1.737 -5.428 2.846 1.00 98.50 337 GLY A O 1
ATOM 2646 N N . VAL A 1 338 ? 0.126 -4.238 2.432 1.00 98.56 338 VAL A N 1
ATOM 2647 C CA . VAL A 1 338 ? 0.953 -4.772 3.510 1.00 98.56 338 VAL A CA 1
ATOM 2648 C C . VAL A 1 338 ? 1.323 -3.657 4.479 1.00 98.56 338 VAL A C 1
ATOM 2650 O O . VAL A 1 338 ? 1.705 -2.557 4.069 1.00 98.56 338 VAL A O 1
ATOM 2653 N N . GLN A 1 339 ? 1.188 -3.927 5.775 1.00 97.88 339 GLN A N 1
ATOM 2654 C CA . GLN A 1 339 ? 1.627 -3.011 6.820 1.00 97.88 339 GLN A CA 1
ATOM 2655 C C . GLN A 1 339 ? 3.145 -3.055 6.960 1.00 97.88 339 GLN A C 1
ATOM 2657 O O . GLN A 1 339 ? 3.748 -4.122 7.096 1.00 97.88 339 GLN A O 1
ATOM 2662 N N . ILE A 1 340 ? 3.760 -1.879 6.960 1.00 96.38 340 ILE A N 1
ATOM 2663 C CA . ILE A 1 340 ? 5.202 -1.724 7.105 1.00 96.38 340 ILE A CA 1
ATOM 2664 C C . ILE A 1 340 ? 5.521 -1.443 8.572 1.00 96.38 340 ILE A C 1
ATOM 2666 O O . ILE A 1 340 ? 4.758 -0.767 9.248 1.00 96.38 340 ILE A O 1
ATOM 2670 N N . GLY A 1 341 ? 6.646 -1.966 9.059 1.00 93.19 341 GLY A N 1
ATOM 2671 C CA . GLY A 1 341 ? 7.168 -1.670 10.396 1.00 93.19 341 GLY A CA 1
ATOM 2672 C C . GLY A 1 341 ? 6.556 -2.463 11.560 1.00 93.19 341 GLY A C 1
ATOM 2673 O O . GLY A 1 341 ? 6.852 -2.201 12.722 1.00 93.19 341 GLY A O 1
ATOM 2674 N N . GLY A 1 342 ? 5.732 -3.471 11.272 1.00 92.69 342 GLY A N 1
ATOM 2675 C CA . GLY A 1 342 ? 5.111 -4.319 12.294 1.00 92.69 342 GLY A CA 1
ATOM 2676 C C . GLY A 1 342 ? 3.858 -3.701 12.921 1.00 92.69 342 GLY A C 1
ATOM 2677 O O . GLY A 1 342 ? 3.348 -2.680 12.461 1.00 92.69 342 GLY A O 1
ATOM 2678 N N . LEU A 1 343 ? 3.313 -4.360 13.948 1.00 96.31 343 LEU A N 1
ATOM 2679 C CA . LEU A 1 343 ? 2.041 -3.969 14.572 1.00 96.31 343 LEU A CA 1
ATOM 2680 C C . LEU A 1 343 ? 2.092 -2.551 15.147 1.00 96.31 343 LEU A C 1
ATOM 2682 O O . LEU A 1 343 ? 3.081 -2.181 15.778 1.00 96.31 343 LEU A O 1
ATOM 2686 N N . ARG A 1 344 ? 1.020 -1.776 14.934 1.00 96.31 344 ARG A N 1
ATOM 2687 C CA . ARG A 1 344 ? 0.879 -0.381 15.396 1.00 96.31 344 ARG A CA 1
ATOM 2688 C C . ARG A 1 344 ? 2.076 0.512 15.039 1.00 96.31 344 ARG A C 1
ATOM 2690 O O . ARG A 1 344 ? 2.401 1.467 15.741 1.00 96.31 344 ARG A O 1
ATOM 2697 N N . SER A 1 345 ? 2.748 0.184 13.941 1.00 95.31 345 SER A N 1
ATOM 2698 C CA . SER A 1 345 ? 3.781 1.021 13.356 1.00 95.31 345 SER A CA 1
ATOM 2699 C C . SER A 1 345 ? 3.164 2.286 12.775 1.00 95.31 345 SER A C 1
ATOM 2701 O O . SER A 1 345 ? 2.109 2.262 12.137 1.00 95.31 345 SER A O 1
ATOM 2703 N N . GLY A 1 346 ? 3.868 3.399 12.960 1.00 92.50 346 GLY A N 1
ATOM 2704 C CA . GLY A 1 346 ? 3.493 4.676 12.365 1.00 92.50 346 GLY A CA 1
ATOM 2705 C C . GLY A 1 346 ? 3.677 4.717 10.847 1.00 92.50 346 GLY A C 1
ATOM 2706 O O . GLY A 1 346 ? 3.164 5.639 10.230 1.00 92.50 346 GLY A O 1
ATOM 2707 N N . ARG A 1 347 ? 4.378 3.744 10.239 1.00 91.69 347 ARG A N 1
ATOM 2708 C CA . ARG A 1 347 ? 4.788 3.749 8.822 1.00 91.69 347 ARG A CA 1
ATOM 2709 C C . ARG A 1 347 ? 3.639 3.538 7.834 1.00 91.69 347 ARG A C 1
ATOM 2711 O O . ARG A 1 347 ? 3.765 3.903 6.665 1.00 91.69 347 ARG A O 1
ATOM 2718 N N . GLY A 1 348 ? 2.528 2.977 8.305 1.00 94.44 348 GLY A N 1
ATOM 2719 C CA . GLY A 1 348 ? 1.323 2.755 7.515 1.00 94.44 348 GLY A CA 1
ATOM 2720 C C . GLY A 1 348 ? 1.376 1.516 6.621 1.00 94.44 348 GLY A C 1
ATOM 2721 O O . GLY A 1 348 ? 2.172 0.594 6.808 1.00 94.44 348 GLY A O 1
ATOM 2722 N N . VAL A 1 349 ? 0.466 1.498 5.654 1.00 97.88 349 VAL A N 1
ATOM 2723 C CA . VAL A 1 349 ? 0.187 0.382 4.749 1.00 97.88 349 VAL A CA 1
ATOM 2724 C C . VAL A 1 349 ? 0.475 0.816 3.318 1.00 97.88 349 VAL A C 1
ATOM 2726 O O . VAL A 1 349 ? 0.059 1.903 2.916 1.00 97.88 349 VAL A O 1
ATOM 2729 N N . LEU A 1 350 ? 1.153 -0.038 2.550 1.00 98.25 350 LEU A N 1
ATOM 2730 C CA . LEU A 1 350 ? 1.435 0.150 1.122 1.00 98.25 350 LEU A CA 1
ATOM 2731 C C . LEU A 1 350 ? 0.778 -0.971 0.319 1.00 98.25 350 LEU A C 1
ATOM 2733 O O . LEU A 1 350 ? 0.881 -2.138 0.692 1.00 98.25 350 LEU A O 1
ATOM 2737 N N . GLY A 1 351 ? 0.114 -0.648 -0.787 1.00 98.50 351 GLY A N 1
ATOM 2738 C CA . GLY A 1 351 ? -0.605 -1.653 -1.561 1.00 98.50 351 GLY A CA 1
ATOM 2739 C C . GLY A 1 351 ? -1.063 -1.202 -2.936 1.00 98.50 351 GLY A C 1
ATOM 2740 O O . GLY A 1 351 ? -0.743 -0.107 -3.399 1.00 98.50 351 GLY A O 1
ATOM 2741 N N . ASN A 1 352 ? -1.856 -2.066 -3.560 1.00 98.56 352 ASN A N 1
ATOM 2742 C CA . ASN A 1 352 ? -2.558 -1.777 -4.801 1.00 98.56 352 ASN A CA 1
ATOM 2743 C C . ASN A 1 352 ? -4.037 -1.515 -4.507 1.00 98.56 352 ASN A C 1
ATOM 2745 O O . ASN A 1 352 ? -4.611 -2.125 -3.605 1.00 98.56 352 ASN A O 1
ATOM 2749 N N . TRP A 1 353 ? -4.665 -0.651 -5.294 1.00 98.44 353 TRP A N 1
ATOM 2750 C CA . TRP A 1 353 ? -6.114 -0.610 -5.458 1.00 98.44 353 TRP A CA 1
ATOM 2751 C C . TRP A 1 353 ? -6.466 -1.048 -6.886 1.00 98.44 353 TRP A C 1
ATOM 2753 O O . TRP A 1 353 ? -5.643 -0.886 -7.789 1.00 98.44 353 TRP A O 1
ATOM 2763 N N . PHE A 1 354 ? -7.640 -1.647 -7.067 1.00 98.25 354 PHE A N 1
ATOM 2764 C CA . PHE A 1 354 ? -8.099 -2.211 -8.337 1.00 98.25 354 PHE A CA 1
ATOM 2765 C C . PHE A 1 354 ? -9.628 -2.394 -8.346 1.00 98.25 354 PHE A C 1
ATOM 2767 O O . PHE A 1 354 ? -10.300 -2.134 -7.337 1.00 98.25 354 PHE A O 1
ATOM 2774 N N . ASP A 1 355 ? -10.175 -2.815 -9.486 1.00 96.69 355 ASP A N 1
ATOM 2775 C CA . ASP A 1 355 ? -11.585 -3.191 -9.625 1.00 96.69 355 ASP A CA 1
ATOM 2776 C C . ASP A 1 355 ? -11.988 -4.302 -8.637 1.00 96.69 355 ASP A C 1
ATOM 2778 O O . ASP A 1 355 ? -11.248 -5.257 -8.407 1.00 96.69 355 ASP A O 1
ATOM 2782 N N . LYS A 1 356 ? -13.163 -4.192 -8.013 1.00 95.38 356 LYS A N 1
ATOM 2783 C CA . LYS A 1 356 ? -13.587 -5.142 -6.970 1.00 95.38 356 LYS A CA 1
ATOM 2784 C C . LYS A 1 356 ? -13.706 -6.594 -7.451 1.00 95.38 356 LYS A C 1
ATOM 2786 O O . LYS A 1 356 ? -13.532 -7.494 -6.629 1.00 95.38 356 LYS A O 1
ATOM 2791 N N . ASP A 1 357 ? -14.037 -6.795 -8.728 1.00 96.00 357 ASP A N 1
ATOM 2792 C CA . ASP A 1 357 ? -14.379 -8.093 -9.311 1.00 96.00 357 ASP A CA 1
ATOM 2793 C C . ASP A 1 357 ? -13.167 -8.764 -9.963 1.00 96.00 357 ASP A C 1
ATOM 2795 O O . ASP A 1 357 ? -13.327 -9.764 -10.658 1.00 96.00 357 ASP A O 1
ATOM 2799 N N . TYR A 1 358 ? -11.957 -8.249 -9.707 1.00 96.31 358 TYR A N 1
ATOM 2800 C CA . TYR A 1 358 ? -10.720 -8.776 -10.283 1.00 96.31 358 TYR A CA 1
ATOM 2801 C C . TYR A 1 358 ? -10.720 -8.727 -11.818 1.00 96.31 358 TYR A C 1
ATOM 2803 O O . TYR A 1 358 ? -10.185 -9.616 -12.483 1.00 96.31 358 TYR A O 1
ATOM 2811 N N . ASP A 1 359 ? -11.333 -7.686 -12.391 1.00 96.19 359 ASP A N 1
ATOM 2812 C CA . ASP A 1 359 ? -11.296 -7.469 -13.833 1.00 96.19 359 ASP A CA 1
ATOM 2813 C C . ASP A 1 359 ? -9.847 -7.244 -14.285 1.00 96.19 359 ASP A C 1
ATOM 2815 O O . ASP A 1 359 ? -9.190 -6.275 -13.896 1.00 96.19 359 ASP A O 1
ATOM 2819 N N . ILE A 1 360 ? -9.350 -8.151 -15.125 1.00 94.25 360 ILE A N 1
ATOM 2820 C CA . ILE A 1 360 ? -7.995 -8.112 -15.683 1.00 94.25 360 ILE A CA 1
ATOM 2821 C C . ILE A 1 360 ? -7.770 -6.904 -16.599 1.00 94.25 360 ILE A C 1
ATOM 2823 O O . ILE A 1 360 ? -6.623 -6.522 -16.817 1.00 94.25 360 ILE A O 1
ATOM 2827 N N . HIS A 1 361 ? -8.844 -6.300 -17.117 1.00 95.31 361 HIS A N 1
ATOM 2828 C CA . HIS A 1 361 ? -8.833 -5.057 -17.893 1.00 95.31 361 HIS A CA 1
ATOM 2829 C C . HIS A 1 361 ? -9.282 -3.850 -17.062 1.00 95.31 361 HIS A C 1
ATOM 2831 O O . HIS A 1 361 ? -9.401 -2.741 -17.593 1.00 95.31 361 HIS A O 1
ATOM 2837 N N . GLY A 1 362 ? -9.546 -4.066 -15.773 1.00 95.25 362 GLY A N 1
ATOM 2838 C CA . GLY A 1 362 ? -10.028 -3.057 -14.852 1.00 95.25 362 GLY A CA 1
ATOM 2839 C C . GLY A 1 362 ? -8.950 -2.035 -14.484 1.00 95.25 362 GLY A C 1
ATOM 2840 O O . GLY A 1 362 ? -7.746 -2.277 -14.625 1.00 95.25 362 GLY A O 1
ATOM 2841 N N . PRO A 1 363 ? -9.360 -0.860 -13.986 1.00 96.00 363 PRO A N 1
ATOM 2842 C CA . PRO A 1 363 ? -8.422 0.136 -13.502 1.00 96.00 363 PRO A CA 1
ATOM 2843 C C . PRO A 1 363 ? -7.686 -0.373 -12.258 1.00 96.00 363 PRO A C 1
ATOM 2845 O O . PRO A 1 363 ? -8.262 -1.038 -11.396 1.00 96.00 363 PRO A O 1
ATOM 2848 N N . ALA A 1 364 ? -6.413 -0.003 -12.138 1.00 97.62 364 ALA A N 1
ATOM 2849 C CA . ALA A 1 364 ? -5.596 -0.314 -10.977 1.00 97.62 364 ALA A CA 1
ATOM 2850 C C . ALA A 1 364 ? -4.527 0.756 -10.739 1.00 97.62 364 ALA A C 1
ATOM 2852 O O . ALA A 1 364 ? -4.170 1.527 -11.632 1.00 97.62 364 ALA A O 1
ATOM 2853 N N . GLY A 1 365 ? -3.986 0.794 -9.526 1.00 97.81 365 GLY A N 1
ATOM 2854 C CA . GLY A 1 365 ? -2.881 1.683 -9.192 1.00 97.81 365 GLY A CA 1
ATOM 2855 C C . GLY A 1 365 ? -2.392 1.516 -7.758 1.00 97.81 365 GLY A C 1
ATOM 2856 O O . GLY A 1 365 ? -2.866 0.642 -7.028 1.00 97.81 365 GLY A O 1
ATOM 2857 N N . PRO A 1 366 ? -1.432 2.342 -7.323 1.00 98.25 366 PRO A N 1
ATOM 2858 C CA . PRO A 1 366 ? -0.883 2.252 -5.982 1.00 98.25 366 PRO A CA 1
ATOM 2859 C C . PRO A 1 366 ? -1.761 2.990 -4.965 1.00 98.25 366 PRO A C 1
ATOM 2861 O O . PRO A 1 366 ? -2.394 4.012 -5.256 1.00 98.25 366 PRO A O 1
ATOM 2864 N N . THR A 1 367 ? -1.763 2.500 -3.730 1.00 98.25 367 THR A N 1
ATOM 2865 C CA . THR A 1 367 ? -2.382 3.164 -2.582 1.00 98.25 367 THR A CA 1
ATOM 2866 C C . THR A 1 367 ? -1.498 3.052 -1.346 1.00 98.25 367 THR A C 1
ATOM 2868 O O . THR A 1 367 ? -0.793 2.063 -1.150 1.00 98.25 367 THR A O 1
ATOM 2871 N N . ALA A 1 368 ? -1.556 4.073 -0.499 1.00 97.00 368 ALA A N 1
ATOM 2872 C CA . ALA A 1 368 ? -1.046 4.003 0.861 1.00 97.00 368 ALA A CA 1
ATOM 2873 C C . ALA A 1 368 ? -2.057 4.586 1.825 1.00 97.00 368 ALA A C 1
ATOM 2875 O O . ALA A 1 368 ? -2.817 5.482 1.454 1.00 97.00 368 ALA A O 1
ATOM 2876 N N . PHE A 1 369 ? -2.029 4.132 3.070 1.00 95.19 369 PHE A N 1
ATOM 2877 C CA . PHE A 1 369 ? -2.707 4.828 4.152 1.00 95.19 369 PHE A CA 1
ATOM 2878 C C . PHE A 1 369 ? -1.974 4.662 5.477 1.00 95.19 369 PHE A C 1
ATOM 2880 O O . PHE A 1 369 ? -1.370 3.627 5.745 1.00 95.19 369 PHE A O 1
ATOM 2887 N N . TRP A 1 370 ? -2.016 5.702 6.303 1.00 94.81 370 TRP A N 1
ATOM 2888 C CA . TRP A 1 370 ? -1.353 5.750 7.602 1.00 94.81 370 TRP A CA 1
ATOM 2889 C C . TRP A 1 370 ? -2.228 6.460 8.622 1.00 94.81 370 TRP A C 1
ATOM 2891 O O . TRP A 1 370 ? -3.004 7.365 8.292 1.00 94.81 370 TRP A O 1
ATOM 2901 N N . LYS A 1 371 ? -2.114 6.016 9.869 1.00 95.00 371 LYS A N 1
ATOM 2902 C CA . LYS A 1 371 ? -2.903 6.549 10.968 1.00 95.00 371 LYS A CA 1
ATOM 2903 C C . LYS A 1 371 ? -2.352 7.912 11.360 1.00 95.00 371 LYS A C 1
ATOM 2905 O O . LYS A 1 371 ? -1.138 8.100 11.410 1.00 95.00 371 LYS A O 1
ATOM 2910 N N . ILE A 1 372 ? -3.245 8.861 11.619 1.00 91.62 372 ILE A N 1
ATOM 2911 C CA . ILE A 1 372 ? -2.879 10.201 12.098 1.00 91.62 372 ILE A CA 1
ATOM 2912 C C . ILE A 1 372 ? -3.373 10.460 13.522 1.00 91.62 372 ILE A C 1
ATOM 2914 O O . ILE A 1 372 ? -2.788 11.275 14.227 1.00 91.62 372 ILE A O 1
ATOM 2918 N N . SER A 1 373 ? -4.429 9.767 13.952 1.00 93.56 373 SER A N 1
ATOM 2919 C CA . SER A 1 373 ? -5.001 9.906 15.289 1.00 93.56 373 SER A CA 1
ATOM 2920 C C . SER A 1 373 ? -5.837 8.682 15.660 1.00 93.56 373 SER A C 1
ATOM 2922 O O . SER A 1 373 ? -6.426 8.048 14.783 1.00 93.56 373 SER A O 1
ATOM 2924 N N . ASP A 1 374 ? -5.909 8.372 16.952 1.00 94.38 374 ASP A N 1
ATOM 2925 C CA . ASP A 1 374 ? -6.928 7.477 17.520 1.00 94.38 374 ASP A CA 1
ATOM 2926 C C . ASP A 1 374 ? -8.313 8.148 17.569 1.00 94.38 374 ASP A C 1
ATOM 2928 O O . ASP A 1 374 ? -9.333 7.462 17.616 1.00 94.38 374 ASP A O 1
ATOM 2932 N N . ASP A 1 375 ? -8.367 9.480 17.490 1.00 92.25 375 ASP A N 1
ATOM 2933 C CA . ASP A 1 375 ? -9.612 10.235 17.497 1.00 92.25 375 ASP A CA 1
ATOM 2934 C C . ASP A 1 375 ? -10.385 10.069 16.190 1.00 92.25 375 ASP A C 1
ATOM 2936 O O . ASP A 1 375 ? -9.828 9.931 15.093 1.00 92.25 375 ASP A O 1
ATOM 2940 N N . ILE A 1 376 ? -11.705 10.180 16.306 1.00 90.88 376 ILE A N 1
ATOM 2941 C CA . ILE A 1 376 ? -12.646 10.250 15.191 1.00 90.88 376 ILE A CA 1
ATOM 2942 C C . ILE A 1 376 ? -13.440 11.539 15.354 1.00 90.88 376 ILE A C 1
ATOM 2944 O O . ILE A 1 376 ? -13.880 11.874 16.447 1.00 90.88 376 ILE A O 1
ATOM 2948 N N . VAL A 1 377 ? -13.629 12.275 14.268 1.00 86.62 377 VAL A N 1
ATOM 2949 C CA . VAL A 1 377 ? -14.367 13.537 14.235 1.00 86.62 377 VAL A CA 1
ATOM 2950 C C . VAL A 1 377 ? -15.840 13.273 13.935 1.00 86.62 377 VAL A C 1
ATOM 2952 O O . VAL A 1 377 ? -16.171 12.625 12.937 1.00 86.62 377 VAL A O 1
ATOM 2955 N N . GLU A 1 378 ? -16.734 13.828 14.758 1.00 80.50 378 GLU A N 1
ATOM 2956 C CA . GLU A 1 378 ? -18.164 13.850 14.463 1.00 80.50 378 GLU A CA 1
ATOM 2957 C C . GLU A 1 378 ? -18.434 14.671 13.208 1.00 80.50 378 GLU A C 1
ATOM 2959 O O . GLU A 1 378 ? -18.088 15.849 13.089 1.00 80.50 378 GLU A O 1
ATOM 2964 N N . GLU A 1 379 ? -19.116 14.048 12.260 1.00 69.88 379 GLU A N 1
ATOM 2965 C CA . GLU A 1 379 ? -19.542 14.721 11.050 1.00 69.88 379 GLU A CA 1
ATOM 2966 C C . GLU A 1 379 ? -20.988 15.171 11.241 1.00 69.88 379 GLU A C 1
ATOM 2968 O O . GLU A 1 379 ? -21.920 14.374 11.131 1.00 69.88 379 GLU A O 1
ATOM 2973 N N . LYS A 1 380 ? -21.192 16.460 11.537 1.00 57.06 380 LYS A N 1
ATOM 2974 C CA . LYS A 1 380 ? -22.542 17.033 11.511 1.00 57.06 380 LYS A CA 1
ATOM 2975 C C . LYS A 1 380 ? -23.081 16.955 10.077 1.00 57.06 380 LYS A C 1
ATOM 2977 O O . LYS A 1 380 ? -22.353 17.328 9.151 1.00 57.06 380 LYS A O 1
ATOM 2982 N N . PRO A 1 381 ? -24.332 16.512 9.861 1.00 46.75 381 PRO A N 1
ATOM 2983 C CA . PRO A 1 381 ? -24.949 16.594 8.547 1.00 46.75 381 PRO A CA 1
ATOM 2984 C C . PRO A 1 381 ? -24.966 18.064 8.121 1.00 46.75 381 PRO A C 1
ATOM 2986 O O . PRO A 1 381 ? -25.534 18.910 8.811 1.00 46.75 381 PRO A O 1
ATOM 2989 N N . GLN A 1 382 ? -24.296 18.384 7.012 1.00 43.84 382 GLN A N 1
ATOM 2990 C CA . GLN A 1 382 ? -24.359 19.718 6.425 1.00 43.84 382 GLN A CA 1
ATOM 2991 C C . GLN A 1 382 ? -25.789 19.945 5.928 1.00 43.84 382 GLN A C 1
ATOM 2993 O O . GLN A 1 382 ? -26.174 19.488 4.854 1.00 43.84 382 GLN A O 1
ATOM 2998 N N . THR A 1 383 ? -26.596 20.646 6.719 1.00 30.39 383 THR A N 1
ATOM 2999 C CA . THR A 1 383 ? -27.804 21.295 6.223 1.00 30.39 383 THR A CA 1
ATOM 3000 C C . THR A 1 383 ? -27.356 22.423 5.302 1.00 30.39 383 THR A C 1
ATOM 3002 O O . THR A 1 383 ? -26.909 23.473 5.755 1.00 30.39 383 THR A O 1
ATOM 3005 N N . PHE A 1 384 ? -27.420 22.194 3.991 1.00 33.03 384 PHE A N 1
ATOM 3006 C CA . PHE A 1 384 ? -27.170 23.236 3.001 1.00 33.03 384 PHE A CA 1
ATOM 3007 C C . PHE A 1 384 ? -28.236 24.330 3.143 1.00 33.03 384 PHE A C 1
ATOM 3009 O O . PHE A 1 384 ? -29.347 24.197 2.636 1.00 33.03 384 PHE A O 1
ATOM 3016 N N . THR A 1 385 ? -27.910 25.429 3.822 1.00 29.48 385 THR A N 1
ATOM 3017 C CA . THR A 1 385 ? -28.596 26.701 3.601 1.00 29.48 385 THR A CA 1
ATOM 3018 C C . THR A 1 385 ? -27.921 27.376 2.414 1.00 29.48 385 THR A C 1
ATOM 3020 O O . THR A 1 385 ? -26.747 27.739 2.450 1.00 29.48 385 THR A O 1
ATOM 3023 N N . ALA A 1 386 ? -28.657 27.479 1.310 1.00 33.56 386 ALA A N 1
ATOM 3024 C CA . ALA A 1 386 ? -28.212 28.154 0.103 1.00 33.56 386 ALA A CA 1
ATOM 3025 C C . ALA A 1 386 ? -28.069 29.660 0.370 1.00 33.56 386 ALA A C 1
ATOM 3027 O O . ALA A 1 386 ? -29.028 30.411 0.227 1.00 33.56 386 ALA A O 1
ATOM 3028 N N . ALA A 1 387 ? -26.883 30.111 0.774 1.00 29.42 387 ALA A N 1
ATOM 3029 C CA . ALA A 1 387 ? -26.517 31.518 0.693 1.00 29.42 387 ALA A CA 1
ATOM 3030 C C . ALA A 1 387 ? -24.993 31.691 0.681 1.00 29.42 387 ALA A C 1
ATOM 3032 O O . ALA A 1 387 ? -24.315 31.375 1.652 1.00 29.42 387 ALA A O 1
ATOM 3033 N N . HIS A 1 388 ? -24.517 32.281 -0.418 1.00 28.78 388 HIS A N 1
ATOM 3034 C CA . HIS A 1 388 ? -23.199 32.880 -0.638 1.00 28.78 388 HIS A CA 1
ATOM 3035 C C . HIS A 1 388 ? -21.992 31.949 -0.736 1.00 28.78 388 HIS A C 1
ATOM 3037 O O . HIS A 1 388 ? -21.288 31.737 0.243 1.00 28.78 388 HIS A O 1
ATOM 3043 N N . TRP A 1 389 ? -21.641 31.577 -1.972 1.00 28.95 389 TRP A N 1
ATOM 3044 C CA . TRP A 1 389 ? -20.233 31.411 -2.329 1.00 28.95 389 TRP A CA 1
ATOM 3045 C C . TRP A 1 389 ? -19.913 32.101 -3.650 1.00 28.95 389 TRP A C 1
ATOM 3047 O O . TRP A 1 389 ? -20.601 31.942 -4.655 1.00 28.95 389 TRP A O 1
ATOM 3057 N N . ASN A 1 390 ? -18.871 32.923 -3.566 1.00 25.95 390 ASN A N 1
ATOM 3058 C CA . ASN A 1 390 ? -18.281 33.711 -4.631 1.00 25.95 390 ASN A CA 1
ATOM 3059 C C . ASN A 1 390 ? -17.779 32.771 -5.736 1.00 25.95 390 ASN A C 1
ATOM 3061 O O . ASN A 1 390 ? -16.955 31.890 -5.481 1.00 25.95 390 ASN A O 1
ATOM 3065 N N . HIS A 1 391 ? -18.282 32.970 -6.951 1.00 30.45 391 HIS A N 1
ATOM 3066 C CA . HIS A 1 391 ? -17.682 32.441 -8.168 1.00 30.45 391 HIS A CA 1
ATOM 3067 C C . HIS A 1 391 ? -16.285 33.050 -8.303 1.00 30.45 391 HIS A C 1
ATOM 3069 O O . HIS A 1 391 ? -16.198 34.263 -8.402 1.00 30.45 391 HIS A O 1
ATOM 3075 N N . ASP A 1 392 ? -15.231 32.234 -8.210 1.00 27.39 392 ASP A N 1
ATOM 3076 C CA . ASP A 1 392 ? -13.947 32.405 -8.917 1.00 27.39 392 ASP A CA 1
ATOM 3077 C C . ASP A 1 392 ? -12.908 31.432 -8.346 1.00 27.39 392 ASP A C 1
ATOM 3079 O O . ASP A 1 392 ? -12.060 31.797 -7.538 1.00 27.39 392 ASP A O 1
ATOM 3083 N N . LEU A 1 393 ? -13.003 30.160 -8.743 1.00 27.91 393 LEU A N 1
ATOM 3084 C CA . LEU A 1 393 ? -11.905 29.176 -8.711 1.00 27.91 393 LEU A CA 1
ATOM 3085 C C . LEU A 1 393 ? -12.244 27.963 -9.603 1.00 27.91 393 LEU A C 1
ATOM 3087 O O . LEU A 1 393 ? -11.933 26.815 -9.297 1.00 27.91 393 LEU A O 1
ATOM 3091 N N . VAL A 1 394 ? -12.908 28.224 -10.729 1.00 28.16 394 VAL A N 1
ATOM 3092 C CA . VAL A 1 394 ? -13.137 27.235 -11.782 1.00 28.16 394 VAL A CA 1
ATOM 3093 C C . VAL A 1 394 ? -12.153 27.556 -12.886 1.00 28.16 394 VAL A C 1
ATOM 3095 O O . VAL A 1 394 ? -12.371 28.513 -13.608 1.00 28.16 394 VAL A O 1
ATOM 3098 N N . HIS A 1 395 ? -11.063 26.800 -12.979 1.00 25.28 395 HIS A N 1
ATOM 3099 C CA . HIS A 1 395 ? -10.506 26.348 -14.252 1.00 25.28 395 HIS A CA 1
ATOM 3100 C C . HIS A 1 395 ? -9.428 25.284 -13.990 1.00 25.28 395 HIS A C 1
ATOM 3102 O O . HIS A 1 395 ? -8.539 25.470 -13.163 1.00 25.28 395 HIS A O 1
ATOM 3108 N N . ILE A 1 396 ? -9.507 24.210 -14.787 1.00 26.42 396 ILE A N 1
ATOM 3109 C CA . ILE A 1 396 ? -8.568 23.083 -14.943 1.00 26.42 396 ILE A CA 1
ATOM 3110 C C . ILE A 1 396 ? -8.832 21.880 -14.012 1.00 26.42 396 ILE A C 1
ATOM 3112 O O . ILE A 1 396 ? -8.148 21.671 -13.018 1.00 26.42 396 ILE A O 1
ATOM 3116 N N . ILE A 1 397 ? -9.845 21.075 -14.360 1.00 26.59 397 ILE A N 1
ATOM 3117 C CA . ILE A 1 397 ? -9.744 19.695 -14.899 1.00 26.59 397 ILE A CA 1
ATOM 3118 C C . ILE A 1 397 ? -11.191 19.259 -15.204 1.00 26.59 397 ILE A C 1
ATOM 3120 O O . ILE A 1 397 ? -11.901 18.752 -14.342 1.00 26.59 397 ILE A O 1
ATOM 3124 N N . ILE A 1 398 ? -11.648 19.534 -16.428 1.00 25.06 398 ILE A N 1
ATOM 3125 C CA . ILE A 1 398 ? -12.778 18.848 -17.068 1.00 25.06 398 ILE A CA 1
ATOM 3126 C C . ILE A 1 398 ? -12.357 18.597 -18.517 1.00 25.06 398 ILE A C 1
ATOM 3128 O O . ILE A 1 398 ? -12.355 19.521 -19.323 1.00 25.06 398 ILE A O 1
ATOM 3132 N N . SER A 1 399 ? -11.951 17.361 -18.782 1.00 23.00 399 SER A N 1
ATOM 3133 C CA . SER A 1 399 ? -11.956 16.619 -20.056 1.00 23.00 399 SER A CA 1
ATOM 3134 C C . SER A 1 399 ? -11.103 15.379 -19.768 1.00 23.00 399 SER A C 1
ATOM 3136 O O . SER A 1 399 ? -9.968 15.552 -19.332 1.00 23.00 399 SER A O 1
ATOM 3138 N N . SER A 1 400 ? -11.565 14.141 -19.864 1.00 24.38 400 SER A N 1
ATOM 3139 C CA . SER A 1 400 ? -12.527 13.499 -20.772 1.00 24.38 400 SER A CA 1
ATOM 3140 C C . SER A 1 400 ? -13.161 12.317 -20.004 1.00 24.38 400 SER A C 1
ATOM 3142 O O . SER A 1 400 ? -12.484 11.708 -19.183 1.00 24.38 400 SER A O 1
ATOM 3144 N N . GLN A 1 401 ? -14.488 12.152 -19.941 1.00 25.77 401 GLN A N 1
ATOM 3145 C CA . GLN A 1 401 ? -15.306 11.362 -20.884 1.00 25.77 401 GLN A CA 1
ATOM 3146 C C . GLN A 1 401 ? -14.595 10.194 -21.556 1.00 25.77 401 GLN A C 1
ATOM 3148 O O . GLN A 1 401 ? -13.595 10.458 -22.255 1.00 25.77 401 GLN A O 1
#

Radius of gyration: 25.85 Å; Cα contacts (8 Å, |Δi|>4): 683; chains: 1; bounding box: 69×92×53 Å

Secondary structure (DSSP, 8-state):
-HHHH-TTT-PPPSSHHHHHHHHHHHHHH-STT-SS-S-TT--S--S----TT--TTT-HHHHHHHHHHHHHH-GGG--TTTTTTTB-TTTT--B-HHHHHHHHHHHHHHHHHHHHHHTPPPP------------------------------------PPPP-----TTSSGGGTSTTTT-STT------STTSTTSSPPPBPPPS-HHHHHH-SS--SEEEEEEEEEE-HHHHHHHHHSS----TTSPPPPP-SPEEEEEEEEEEEEEEEEPPPTTB-SSS-EEEEEEEEEESS-TTSGGGEEEEEEEEEEBTTS-EEEEEEEEETTEEEEEEEEEESSSTT-TT-EEEEEEETT--TTS-EEEEEEEEEES--B-------------S----S-----

Foldseek 3Di:
DLCVLPVPPDDADPDLVRNQVVLLQDLQFFDQQEDDPPDPVVPDDPPDDPDPPDDCSHPVLVRCLLLLQLLFLQLLPQDVLQPRKQADSPNLRAGNSSNLSSLRSNQLVVLSVVLVVVPDDDPPDDPPPPDDDDDDDDDDDDDDDDDDDDDDDDDPDPPDDDPPDDDPPFRNCLRNGTSALLAAQSDDFDDPQPPPPPDGFDFDDAPCVVVCVVDQQNFAAKKKKKWKFDDLVLSLCSHPVDPDDDPVDGGDGDSHDMDMFIKMKGKHWDDWAQDDPQFDRPGTKTKMKTKIATPPVNVDLVRIFIKIWIWGHGSSRWTKIWMFTHRPNDTFKIWIWTAGNDGNGQSWIKIKMWGPVSPSSTTMGIMTMGHHHSTDTDDDPPPDPPDDDDDDDDDDDDDDD

Organism: NCBI:txid1182545

Solvent-accessible surface area (backbone atoms only — not comparable to full-atom values): 23691 Å² total; per-residue (Å²): 94,57,29,75,55,37,59,93,80,33,77,68,52,96,45,69,69,48,37,34,52,52,24,40,50,44,56,51,36,38,53,65,55,50,69,84,71,72,49,93,84,56,82,61,82,82,75,81,65,88,67,85,84,68,59,55,85,53,44,40,61,78,56,29,32,28,39,19,40,25,64,57,60,37,54,93,70,54,38,79,56,21,61,50,21,45,29,30,65,82,70,54,44,28,70,26,26,57,51,46,35,21,36,48,47,44,50,50,53,52,52,48,60,50,52,58,64,70,68,56,77,76,77,80,69,80,76,81,75,80,84,79,92,84,78,90,82,84,89,80,89,82,84,84,90,80,91,83,90,80,80,93,77,90,78,85,74,81,78,75,79,73,81,78,78,84,66,78,91,81,78,73,63,68,42,56,42,68,46,43,31,38,42,60,64,46,46,73,71,42,77,66,64,70,70,75,87,80,63,90,52,54,71,44,77,80,90,45,61,74,54,60,73,68,45,75,60,62,70,45,13,23,28,45,32,42,42,40,36,58,53,66,65,62,47,44,44,69,65,70,71,51,78,93,71,55,92,92,54,82,67,71,62,47,83,77,72,72,47,78,47,57,29,42,32,38,37,35,61,74,49,76,42,78,49,53,95,79,34,19,85,92,44,53,33,37,30,33,39,35,42,33,35,24,75,86,42,63,87,42,77,91,36,43,31,41,33,38,37,38,37,33,31,27,68,41,68,36,42,37,37,40,40,35,40,25,49,100,88,37,75,53,36,28,32,22,24,38,50,39,32,53,53,33,20,38,50,18,31,48,23,25,33,31,36,60,84,69,49,84,86,44,62,52,24,40,31,38,39,31,70,56,19,61,50,34,71,54,78,75,81,82,78,84,72,94,73,88,80,84,91,83,86,86,83,89,88,90,86,77,135